Protein AF-A0A9D7M4U2-F1 (afdb_monomer_lite)

Sequence (614 aa):
MNTYDDDLHKDVENILQEQQLMLLNQLNAKRCASLNWYFAQGERDRCEEELTEHKGEAAIKTVVKQLAVNYSDYSTNILLAANQASADTQNAAKNSTIAASNVQFAANAILRLAGDVGNACSIINAADRGTDLYNQAIASEKYIDDVAVLAEQISDIAMNMAGKVSEVMAGDVAKLAANVDADIKSFLSLATNQFDTISNVVVNDNSNWAASKVATNIAHGNLLTAAAEYRATETVSLKSINQLNLDLSVNQHGERLGKQFTVTFNNYITPFEIKSLVKSENSDENHLVAIDSFYVMFVKESKVSTFNLNSAEALIAQAKTDCYVKLAYDPTIPHHVLEFLIGVKPDETPPLDNLYNIYDTDGKTIELGLNYSAFVVVTFTPAYKKYLDNFTDFISAPSDTFTLTRRIEAPSLDQKLIDDNRKKKTPQITQTWKLTSASDEEAFATVEFDGPGANEDLKNSVEYRCILLKVKDPEYAGLITETKPGIENRKHEVTQKGVIQMSKLLEGLDIINVNPDEDIEFTSGKIDFIFNTFIASQLAVGNYTKVHEVKHEEDRYSITFNNETLDNFGNAINSGAYYIPAIYAVYNGSASKSSMFHGSLSNWYHTEAIMIKY

Foldseek 3Di:
DCVPVVVLQVVLLVVLVVLLVLLVVLVVLLLVLQLLLQLLVLLLVVLVVLLVVLVVVLVVLVVQLVVLVVVLVVLVVQLVVLVVVVVVLVVVLVVLVVVLVVLVVVLVVLLVVLVVLVVVLVVCCVPPNPDPVNVVSVVVSVVSVVVSVVSVVVSVVSVVVSVVSVPPVSVVSSVVSVVSSVVSVVSSVVSVVVSVVSVVVSVVSVVSSVVSVVSSVVSVVSSVVSVVSSVVSVVVSQVSCVPAFQSWAKAADPPFFQFKIKTKGFDDDDPDQPQDDDDPVDDPGRGDDWFFKKKKAKAFPVCLVPDDQVLVVVCVVVVVCQGIDIDGDDPVPRMDMAMEGFDDDPPDDPPDPRYHQHDHSVRHGDDALTKMWMKMKTQTDPVNCVVVVHRGTDMGRTHNIDGGAGEQDDFAQFDDDDPPDDDDDDQDPPPPFDCPPDPVPWFQGKDKGFGPPDDPVCQPFKWKWKAWAFFDDPVVLPPPDDDDPDDCPPVCPVVVVVVVVVVVVVVVDDDDDDDPQDDDDDQLNGHPGDDALSSVVPQDPLRIFIWDADPPDRRMIMDTDGQSRAHNNNHGDDQQTKIFIKMKMATRDDPVCRSNYDIHIHPSSNTHIDHGHD

Radius of gyration: 51.35 Å; chains: 1; bounding box: 121×59×181 Å

pLDDT: mean 78.39, std 20.03, range [26.03, 98.19]

Structure (mmCIF, N/CA/C/O backbone):
data_AF-A0A9D7M4U2-F1
#
_entry.id   AF-A0A9D7M4U2-F1
#
loop_
_atom_site.group_PDB
_atom_site.id
_atom_site.type_symbol
_atom_site.label_atom_id
_atom_site.label_alt_id
_atom_site.label_comp_id
_atom_site.label_asym_id
_atom_site.label_entity_id
_atom_site.label_seq_id
_atom_site.pdbx_PDB_ins_code
_atom_site.Cartn_x
_atom_site.Cartn_y
_atom_site.Cartn_z
_atom_site.occupancy
_atom_site.B_iso_or_equiv
_atom_site.auth_seq_id
_atom_site.auth_comp_id
_atom_site.auth_asym_id
_atom_site.auth_atom_id
_atom_site.pdbx_PDB_model_num
ATOM 1 N N . MET A 1 1 ? -47.506 6.109 48.355 1.00 40.56 1 MET A N 1
ATOM 2 C CA . MET A 1 1 ? -47.509 6.034 46.881 1.00 40.56 1 MET A CA 1
ATOM 3 C C . MET A 1 1 ? -46.477 7.060 46.432 1.00 40.56 1 MET A C 1
ATOM 5 O O . MET A 1 1 ? -46.838 8.204 46.207 1.00 40.56 1 MET A O 1
ATOM 9 N N . ASN A 1 2 ? -45.192 6.695 46.494 1.00 51.50 2 ASN A N 1
ATOM 10 C CA . ASN A 1 2 ? -44.074 7.596 46.191 1.00 51.50 2 ASN A CA 1
ATOM 11 C C . ASN A 1 2 ? -43.733 7.466 44.710 1.00 51.50 2 ASN A C 1
ATOM 13 O O . ASN A 1 2 ? -42.808 6.765 44.339 1.00 51.50 2 ASN A O 1
ATOM 17 N N . THR A 1 3 ? -44.529 8.112 43.860 1.00 63.25 3 THR A N 1
ATOM 18 C CA . THR A 1 3 ? -44.288 8.126 42.410 1.00 63.25 3 THR A CA 1
ATOM 19 C C . THR A 1 3 ? -43.026 8.908 42.047 1.00 63.25 3 THR A C 1
ATOM 21 O O . THR A 1 3 ? -42.380 8.574 41.073 1.00 63.25 3 THR A O 1
ATOM 24 N N . TYR A 1 4 ? -42.635 9.906 42.848 1.00 68.06 4 TYR A N 1
ATOM 25 C CA . TYR A 1 4 ? -41.475 10.753 42.551 1.00 68.06 4 TYR A CA 1
ATOM 26 C C . TYR A 1 4 ? -40.134 10.006 42.612 1.00 68.06 4 TYR A C 1
ATOM 28 O O . TYR A 1 4 ? -39.313 10.183 41.720 1.00 68.06 4 TYR A O 1
ATOM 36 N N . ASP A 1 5 ? -39.913 9.175 43.636 1.00 68.38 5 ASP A N 1
ATOM 37 C CA . ASP A 1 5 ? -38.654 8.429 43.784 1.00 68.38 5 ASP A CA 1
ATOM 38 C C . ASP A 1 5 ? -38.526 7.344 42.703 1.00 68.38 5 ASP A C 1
ATOM 40 O O . ASP A 1 5 ? -37.452 7.171 42.128 1.00 68.38 5 ASP A O 1
ATOM 44 N N . ASP A 1 6 ? -39.637 6.674 42.375 1.00 69.38 6 ASP A N 1
ATOM 45 C CA . ASP A 1 6 ? -39.704 5.691 41.290 1.00 69.38 6 ASP A CA 1
ATOM 46 C C . ASP A 1 6 ? -39.477 6.349 39.915 1.00 69.38 6 ASP A C 1
ATOM 48 O O . ASP A 1 6 ? -38.740 5.811 39.086 1.00 69.38 6 ASP A O 1
ATOM 52 N N . ASP A 1 7 ? -40.070 7.525 39.675 1.00 78.06 7 ASP A N 1
ATOM 53 C CA . ASP A 1 7 ? -39.889 8.292 38.436 1.00 78.06 7 ASP A CA 1
ATOM 54 C C . ASP A 1 7 ? -38.442 8.810 38.311 1.00 78.06 7 ASP A C 1
ATOM 56 O O . ASP A 1 7 ? -37.834 8.674 37.252 1.00 78.06 7 ASP A O 1
ATOM 60 N N . LEU A 1 8 ? -37.847 9.322 39.398 1.00 78.69 8 LEU A N 1
ATOM 61 C CA . LEU A 1 8 ? -36.456 9.790 39.418 1.00 78.69 8 LEU A CA 1
ATOM 62 C C . LEU A 1 8 ? -35.463 8.645 39.191 1.00 78.69 8 LEU A C 1
ATOM 64 O O . LEU A 1 8 ? -34.517 8.798 38.422 1.00 78.69 8 LEU A O 1
ATOM 68 N N . HIS A 1 9 ? -35.667 7.500 39.847 1.00 79.69 9 HIS A N 1
ATOM 69 C CA . HIS A 1 9 ? -34.827 6.321 39.651 1.00 79.69 9 HIS A CA 1
ATOM 70 C C . HIS A 1 9 ? -34.879 5.847 38.196 1.00 79.69 9 HIS A C 1
ATOM 72 O O . HIS A 1 9 ? -33.840 5.605 37.584 1.00 79.69 9 HIS A O 1
ATOM 78 N N . LYS A 1 10 ? -36.083 5.798 37.619 1.00 82.56 10 LYS A N 1
ATOM 79 C CA . LYS A 1 10 ? -36.287 5.440 36.216 1.00 82.56 10 LYS A CA 1
ATOM 80 C C . LYS A 1 10 ? -35.637 6.439 35.255 1.00 82.56 10 LYS A C 1
ATOM 82 O O . LYS A 1 10 ? -35.065 6.026 34.251 1.00 82.56 10 LYS A O 1
ATOM 87 N N . ASP A 1 11 ? -35.698 7.736 35.545 1.00 85.69 11 ASP A N 1
ATOM 88 C CA . ASP A 1 11 ? -35.035 8.761 34.733 1.00 85.69 11 ASP A CA 1
ATOM 89 C C . ASP A 1 11 ? -33.506 8.634 34.796 1.00 85.69 11 ASP A C 1
ATOM 91 O O . ASP A 1 11 ? -32.844 8.712 33.761 1.00 85.69 11 ASP A O 1
ATOM 95 N N . VAL A 1 12 ? -32.937 8.374 35.979 1.00 85.94 12 VAL A N 1
ATOM 96 C CA . VAL A 1 12 ? -31.497 8.101 36.141 1.00 85.94 12 VAL A CA 1
ATOM 97 C C . VAL A 1 12 ? -31.087 6.839 35.380 1.00 85.94 12 VAL A C 1
ATOM 99 O O . VAL A 1 12 ? -30.084 6.864 34.667 1.00 85.94 12 VAL A O 1
ATOM 102 N N . GLU A 1 13 ? -31.868 5.761 35.478 1.00 85.25 13 GLU A N 1
ATOM 103 C CA . GLU A 1 13 ? -31.632 4.521 34.734 1.00 85.25 13 GLU A CA 1
ATOM 104 C C . GLU A 1 13 ? -31.627 4.773 33.219 1.00 85.25 13 GLU A C 1
ATOM 106 O O . GLU A 1 13 ? -30.682 4.376 32.537 1.00 85.25 13 GLU A O 1
ATOM 111 N N . ASN A 1 14 ? -32.628 5.493 32.700 1.00 86.44 14 ASN A N 1
ATOM 112 C CA . ASN A 1 14 ? -32.711 5.830 31.278 1.00 86.44 14 ASN A CA 1
ATOM 113 C C . ASN A 1 14 ? -31.500 6.656 30.815 1.00 86.44 14 ASN A C 1
ATOM 115 O O . ASN A 1 14 ? -30.909 6.340 29.786 1.00 86.44 14 ASN A O 1
ATOM 119 N N . ILE A 1 15 ? -31.099 7.684 31.577 1.00 88.12 15 ILE A N 1
ATOM 120 C CA . ILE A 1 15 ? -29.942 8.532 31.239 1.00 88.12 15 ILE A CA 1
ATOM 121 C C . ILE A 1 15 ? -28.661 7.698 31.158 1.00 88.12 15 ILE A C 1
ATOM 123 O O . ILE A 1 15 ? -27.889 7.847 30.210 1.00 88.12 15 ILE A O 1
ATOM 127 N N . LEU A 1 16 ? -28.425 6.820 32.135 1.00 87.56 16 LEU A N 1
ATOM 128 C CA . LEU A 1 16 ? -27.216 5.996 32.176 1.00 87.56 16 LEU A CA 1
ATOM 129 C C . LEU A 1 16 ? -27.212 4.941 31.063 1.00 87.56 16 LEU A C 1
ATOM 131 O O . LEU A 1 16 ? -26.186 4.757 30.413 1.00 87.56 16 LEU A O 1
ATOM 135 N N . GLN A 1 17 ? -28.357 4.319 30.763 1.00 85.31 17 GLN A N 1
ATOM 136 C CA . GLN A 1 17 ? -28.490 3.390 29.634 1.00 85.31 17 GLN A CA 1
ATOM 137 C C . GLN A 1 17 ? -28.249 4.082 28.283 1.00 85.31 17 GLN A C 1
ATOM 139 O O . GLN A 1 17 ? -27.536 3.550 27.428 1.00 85.31 17 GLN A O 1
ATOM 144 N N . GLU A 1 18 ? -28.802 5.282 28.079 1.00 88.19 18 GLU A N 1
ATOM 145 C CA . GLU A 1 18 ? -28.568 6.076 26.867 1.00 88.19 18 GLU A CA 1
ATOM 146 C C . GLU A 1 18 ? -27.088 6.452 26.711 1.00 88.19 18 GLU A C 1
ATOM 148 O O . GLU A 1 18 ? -26.531 6.342 25.614 1.00 88.19 18 GLU A O 1
ATOM 153 N N . GLN A 1 19 ? -26.428 6.846 27.803 1.00 88.12 19 GLN A N 1
ATOM 154 C CA . GLN A 1 19 ? -25.000 7.165 27.805 1.00 88.12 19 GLN A CA 1
ATOM 155 C C . GLN A 1 19 ? -24.121 5.941 27.541 1.00 88.12 19 GLN A C 1
ATOM 157 O O . GLN A 1 19 ? -23.194 6.036 26.737 1.00 88.12 19 GLN A O 1
ATOM 162 N N . GLN A 1 20 ? -24.432 4.788 28.137 1.00 85.38 20 GLN A N 1
ATOM 163 C CA . GLN A 1 20 ? -23.710 3.536 27.899 1.00 85.38 20 GLN A CA 1
ATOM 164 C C . GLN A 1 20 ? -23.827 3.103 26.428 1.00 85.38 20 GLN A C 1
ATOM 166 O O . GLN A 1 20 ? -22.831 2.746 25.791 1.00 85.38 20 GLN A O 1
ATOM 171 N N . LEU A 1 21 ? -25.029 3.200 25.846 1.00 87.56 21 LEU A N 1
ATOM 172 C CA . LEU A 1 21 ? -25.247 2.924 24.425 1.00 87.56 21 LEU A CA 1
ATOM 173 C C . LEU A 1 21 ? -24.463 3.900 23.536 1.00 87.56 21 LEU A C 1
ATOM 175 O O . LEU A 1 21 ? -23.855 3.492 22.543 1.00 87.56 21 LEU A O 1
ATOM 179 N N . MET A 1 22 ? -24.453 5.188 23.888 1.00 89.88 22 MET A N 1
ATOM 180 C CA . MET A 1 22 ? -23.683 6.202 23.172 1.00 89.88 22 MET A CA 1
ATOM 181 C C . MET A 1 22 ? -22.176 5.926 23.251 1.00 89.88 22 MET A C 1
ATOM 183 O O . MET A 1 22 ? -21.504 5.980 22.221 1.00 89.88 22 MET A O 1
ATOM 187 N N . LEU A 1 23 ? -21.650 5.568 24.424 1.00 89.06 23 LEU A N 1
ATOM 188 C CA . LEU A 1 23 ? -20.244 5.216 24.621 1.00 89.06 23 LEU A CA 1
ATOM 189 C C . LEU A 1 23 ? -19.841 4.007 23.769 1.00 89.06 23 LEU A C 1
ATOM 191 O O . LEU A 1 23 ? -18.834 4.065 23.063 1.00 89.06 23 LEU A O 1
ATOM 195 N N . LEU A 1 24 ? -20.658 2.948 23.759 1.00 87.88 24 LEU A N 1
ATOM 196 C CA . LEU A 1 24 ? -20.422 1.764 22.930 1.00 87.88 24 LEU A CA 1
ATOM 197 C C . LEU A 1 24 ? -20.430 2.105 21.431 1.00 87.88 24 LEU A C 1
ATOM 199 O O . LEU A 1 24 ? -19.571 1.637 20.679 1.00 87.88 24 LEU A O 1
ATOM 203 N N . ASN A 1 25 ? -21.365 2.950 20.989 1.00 91.50 25 ASN A N 1
ATOM 204 C CA . ASN A 1 25 ? -21.410 3.425 19.607 1.00 91.50 25 ASN A CA 1
ATOM 205 C C . ASN A 1 25 ? -20.149 4.217 19.237 1.00 91.50 25 ASN A C 1
ATOM 207 O O . ASN A 1 25 ? -19.588 3.996 18.163 1.00 91.50 25 ASN A O 1
ATOM 211 N N . GLN A 1 26 ? -19.665 5.083 20.131 1.00 91.31 26 GLN A N 1
ATOM 212 C CA . GLN A 1 26 ? -18.445 5.860 19.903 1.00 91.31 26 GLN A CA 1
ATOM 213 C C . GLN A 1 26 ? -17.178 4.998 19.935 1.00 91.31 26 GLN A C 1
ATOM 215 O O . GLN A 1 26 ? -16.279 5.191 19.115 1.00 91.31 26 GLN A O 1
ATOM 220 N N . LEU A 1 27 ? -17.119 3.982 20.802 1.00 89.06 27 LEU A N 1
ATOM 221 C CA . LEU A 1 27 ? -16.037 2.997 20.806 1.00 89.06 27 LEU A CA 1
ATOM 222 C C . LEU A 1 27 ? -15.988 2.228 19.480 1.00 89.06 27 LEU A C 1
ATOM 224 O O . LEU A 1 27 ? -14.922 2.074 18.882 1.00 89.06 27 LEU A O 1
ATOM 228 N N . ASN A 1 28 ? -17.146 1.786 18.985 1.00 89.00 28 ASN A N 1
ATOM 229 C CA . ASN A 1 28 ? -17.251 1.115 17.692 1.00 89.00 28 ASN A CA 1
ATOM 230 C C . ASN A 1 28 ? -16.867 2.045 16.532 1.00 89.00 28 ASN A C 1
ATOM 232 O O . ASN A 1 28 ? -16.147 1.617 15.629 1.00 89.00 28 ASN A O 1
ATOM 236 N N . ALA A 1 29 ? -17.274 3.318 16.569 1.00 89.44 29 ALA A N 1
ATOM 237 C CA . ALA A 1 29 ? -16.888 4.318 15.573 1.00 89.44 29 ALA A CA 1
ATOM 238 C C . ALA A 1 29 ? -15.366 4.539 15.549 1.00 89.44 29 ALA A C 1
ATOM 240 O O . ALA A 1 29 ? -14.752 4.499 14.481 1.00 89.44 29 ALA A O 1
ATOM 241 N N . LYS A 1 30 ? -14.736 4.676 16.722 1.00 90.31 30 LYS A N 1
ATOM 242 C CA . LYS A 1 30 ? -13.278 4.776 16.885 1.00 90.31 30 LYS A CA 1
ATOM 243 C C . LYS A 1 30 ? -12.553 3.532 16.368 1.00 90.31 30 LYS A C 1
ATOM 245 O O . LYS A 1 30 ? -11.592 3.663 15.612 1.00 90.31 30 LYS A O 1
ATOM 250 N N . ARG A 1 31 ? -13.031 2.329 16.707 1.00 88.81 31 ARG A N 1
ATOM 251 C CA . ARG A 1 31 ? -12.490 1.052 16.204 1.00 88.81 31 ARG A CA 1
ATOM 252 C C . ARG A 1 31 ? -12.583 0.953 14.676 1.00 88.81 31 ARG A C 1
ATOM 254 O O . ARG A 1 31 ? -11.597 0.613 14.025 1.00 88.81 31 ARG A O 1
ATOM 261 N N . CYS A 1 32 ? -13.717 1.333 14.086 1.00 89.38 32 CYS A N 1
ATOM 262 C CA . CYS A 1 32 ? -13.879 1.386 12.629 1.00 89.38 32 CYS A CA 1
ATOM 263 C C . CYS A 1 32 ? -12.942 2.415 11.978 1.00 89.38 32 CYS A C 1
ATOM 265 O O . CYS A 1 32 ? -12.318 2.127 10.959 1.00 89.38 32 CYS A O 1
ATOM 267 N N . ALA A 1 33 ? -12.805 3.606 12.567 1.00 88.81 33 ALA A N 1
ATOM 268 C CA . ALA A 1 33 ? -11.900 4.638 12.066 1.00 88.81 33 ALA A CA 1
ATOM 269 C C . ALA A 1 33 ? -10.427 4.199 12.134 1.00 88.81 33 ALA A C 1
ATOM 271 O O . ALA A 1 33 ? -9.665 4.466 11.206 1.00 88.81 33 ALA A O 1
ATOM 272 N N . SER A 1 34 ? -10.043 3.470 13.186 1.00 88.50 34 SER A N 1
ATOM 273 C CA . SER A 1 34 ? -8.711 2.874 13.330 1.00 88.50 34 SER A CA 1
ATOM 274 C C . SER A 1 34 ? -8.436 1.851 12.227 1.00 88.50 34 SER A C 1
ATOM 276 O O . SER A 1 34 ? -7.404 1.932 11.565 1.00 88.50 34 SER A O 1
ATOM 278 N N . LEU A 1 35 ? -9.388 0.957 11.947 1.00 89.94 35 LEU A N 1
ATOM 279 C CA . LEU A 1 35 ? -9.264 -0.015 10.861 1.00 89.94 35 LEU A CA 1
ATOM 280 C C . LEU A 1 35 ? -9.163 0.662 9.482 1.00 89.94 35 LEU A C 1
ATOM 282 O O . LEU A 1 35 ? -8.330 0.290 8.658 1.00 89.94 35 LEU A O 1
ATOM 286 N N . ASN A 1 36 ? -9.968 1.700 9.244 1.00 91.12 36 ASN A N 1
ATOM 287 C CA . ASN A 1 36 ? -9.913 2.474 8.004 1.00 91.12 36 ASN A CA 1
ATOM 288 C C . ASN A 1 36 ? -8.560 3.172 7.819 1.00 91.12 36 ASN A C 1
ATOM 290 O O . ASN A 1 36 ? -8.038 3.212 6.706 1.00 91.12 36 ASN A O 1
ATOM 294 N N . TRP A 1 37 ? -7.980 3.718 8.893 1.00 90.62 37 TRP A N 1
ATOM 295 C CA . TRP A 1 37 ? -6.656 4.331 8.823 1.00 90.62 37 TRP A CA 1
ATOM 296 C C . TRP A 1 37 ? -5.565 3.299 8.535 1.00 90.62 37 TRP A C 1
ATOM 298 O O . TRP A 1 37 ? -4.734 3.547 7.664 1.00 90.62 37 TRP A O 1
ATOM 308 N N . TYR A 1 38 ? -5.627 2.128 9.172 1.00 90.88 38 TYR A N 1
ATOM 309 C CA . TYR A 1 38 ? -4.713 1.018 8.913 1.00 90.88 38 TYR A CA 1
ATOM 310 C C . TYR A 1 38 ? -4.692 0.603 7.433 1.00 90.88 38 TYR A C 1
ATOM 312 O O . TYR A 1 38 ? -3.632 0.592 6.808 1.00 90.88 38 TYR A O 1
ATOM 320 N N . PHE A 1 39 ? -5.852 0.339 6.824 1.00 91.25 39 PHE A N 1
ATOM 321 C CA . PHE A 1 39 ? -5.903 -0.034 5.404 1.00 91.25 39 PHE A CA 1
ATOM 322 C C . PHE A 1 39 ? -5.474 1.109 4.474 1.00 91.25 39 PHE A C 1
ATOM 324 O O . PHE A 1 39 ? -4.804 0.873 3.469 1.00 91.25 39 PHE A O 1
ATOM 331 N N . ALA A 1 40 ? -5.785 2.360 4.825 1.00 90.50 40 ALA A N 1
ATOM 332 C CA . ALA A 1 40 ? -5.317 3.517 4.067 1.00 90.50 40 ALA A CA 1
ATOM 333 C C . ALA A 1 40 ? -3.793 3.728 4.165 1.00 90.50 40 ALA A C 1
ATOM 335 O O . ALA A 1 40 ? -3.217 4.353 3.274 1.00 90.50 40 ALA A O 1
ATOM 336 N N . GLN A 1 41 ? -3.133 3.252 5.228 1.00 89.38 41 GLN A N 1
ATOM 337 C CA . GLN A 1 41 ? -1.668 3.216 5.321 1.00 89.38 41 GLN A CA 1
ATOM 338 C C . GLN A 1 41 ? -1.088 2.134 4.405 1.00 89.38 41 GLN A C 1
ATOM 340 O O . GLN A 1 41 ? -0.158 2.428 3.660 1.00 89.38 41 GLN A O 1
ATOM 345 N N . GLY A 1 42 ? -1.693 0.943 4.372 1.00 89.38 42 GLY A N 1
ATOM 346 C CA . GLY A 1 42 ? -1.282 -0.133 3.462 1.00 89.38 42 GLY A CA 1
ATOM 347 C C . GLY A 1 42 ? -1.315 0.273 1.986 1.00 89.38 42 GLY A C 1
ATOM 348 O O . GLY A 1 42 ? -0.331 0.099 1.272 1.00 89.38 42 GLY A O 1
ATOM 349 N N . GLU A 1 43 ? -2.403 0.905 1.534 1.00 90.25 43 GLU A N 1
ATOM 350 C CA . GLU A 1 43 ? -2.503 1.404 0.151 1.00 90.25 43 GLU A CA 1
ATOM 351 C C . GLU A 1 43 ? -1.496 2.518 -0.162 1.00 90.25 43 GLU A C 1
ATOM 353 O O . GLU A 1 43 ? -1.006 2.631 -1.286 1.00 90.25 43 GLU A O 1
ATOM 358 N N . ARG A 1 44 ? -1.174 3.364 0.824 1.00 91.75 44 ARG A N 1
ATOM 359 C CA . ARG A 1 44 ? -0.145 4.396 0.662 1.00 91.75 44 ARG A CA 1
ATOM 360 C C . ARG A 1 44 ? 1.220 3.767 0.420 1.00 91.75 44 ARG A C 1
ATOM 362 O O . ARG A 1 44 ? 1.900 4.189 -0.513 1.00 91.75 44 ARG A O 1
ATOM 369 N N . ASP A 1 45 ? 1.582 2.787 1.240 1.00 88.69 45 ASP A N 1
ATOM 370 C CA . ASP A 1 45 ? 2.878 2.117 1.173 1.00 88.69 45 ASP A CA 1
ATOM 371 C C . ASP A 1 45 ? 3.008 1.328 -0.141 1.00 88.69 45 ASP A C 1
ATOM 373 O O . ASP A 1 45 ? 4.000 1.492 -0.850 1.00 88.69 45 ASP A O 1
ATOM 377 N N . ARG A 1 46 ? 1.951 0.611 -0.561 1.00 90.00 46 ARG A N 1
ATOM 378 C CA . ARG A 1 46 ? 1.893 -0.061 -1.873 1.00 90.00 46 ARG A CA 1
ATOM 379 C C . ARG A 1 46 ? 2.151 0.911 -3.032 1.00 90.00 46 ARG A C 1
ATOM 381 O O . ARG A 1 46 ? 3.020 0.665 -3.864 1.00 90.00 46 ARG A O 1
ATOM 388 N N . CYS A 1 47 ? 1.440 2.041 -3.070 1.00 91.62 47 CYS A N 1
ATOM 389 C CA . CYS A 1 47 ? 1.634 3.057 -4.112 1.00 91.62 47 CYS A CA 1
ATOM 390 C C . CYS A 1 47 ? 3.039 3.691 -4.082 1.00 91.62 47 CYS A C 1
ATOM 392 O O . CYS A 1 47 ? 3.546 4.112 -5.121 1.00 91.62 47 CYS A O 1
ATOM 394 N N . GLU A 1 48 ? 3.658 3.824 -2.905 1.00 91.00 48 GLU A N 1
ATOM 395 C CA . GLU A 1 48 ? 5.016 4.368 -2.772 1.00 91.00 48 GLU A CA 1
ATOM 396 C C . GLU A 1 48 ? 6.075 3.409 -3.332 1.00 91.00 48 GLU A C 1
ATOM 398 O O . GLU A 1 48 ? 7.030 3.845 -3.986 1.00 91.00 48 GLU A O 1
ATOM 403 N N . GLU A 1 49 ? 5.885 2.109 -3.115 1.00 88.31 49 GLU A N 1
ATOM 404 C CA . GLU A 1 49 ? 6.753 1.055 -3.636 1.00 88.31 49 GLU A CA 1
ATOM 405 C C . GLU A 1 49 ? 6.685 0.962 -5.159 1.00 88.31 49 GLU A C 1
ATOM 407 O O . GLU A 1 49 ? 7.726 1.079 -5.809 1.00 88.31 49 GLU A O 1
ATOM 412 N N . GLU A 1 50 ? 5.477 0.875 -5.725 1.00 91.50 50 GLU A N 1
ATOM 413 C CA . GLU A 1 50 ? 5.258 0.860 -7.181 1.00 91.50 50 GLU A CA 1
ATOM 414 C C . GLU A 1 50 ? 5.895 2.092 -7.847 1.00 91.50 50 GLU A C 1
ATOM 416 O O . GLU A 1 50 ? 6.628 1.986 -8.833 1.00 91.50 50 GLU A O 1
ATOM 421 N N . LEU A 1 51 ? 5.711 3.277 -7.251 1.00 94.06 51 LEU A N 1
ATOM 422 C CA . LEU A 1 51 ? 6.317 4.511 -7.749 1.00 94.06 51 LEU A CA 1
ATOM 423 C C . LEU A 1 51 ? 7.851 4.467 -7.714 1.00 94.06 51 LEU A C 1
ATOM 425 O O . LEU A 1 51 ? 8.509 5.009 -8.608 1.00 94.06 51 LEU A O 1
ATOM 429 N N . THR A 1 52 ? 8.434 3.887 -6.667 1.00 91.62 52 THR A N 1
ATOM 430 C CA . THR A 1 52 ? 9.891 3.795 -6.511 1.00 91.62 52 THR A CA 1
ATOM 431 C C . THR A 1 52 ? 10.487 2.822 -7.524 1.00 91.62 52 THR A C 1
ATOM 433 O O . THR A 1 52 ? 11.483 3.157 -8.173 1.00 91.62 52 THR A O 1
ATOM 436 N N . GLU A 1 53 ? 9.849 1.669 -7.718 1.00 90.12 53 GLU A N 1
ATOM 437 C CA . GLU A 1 53 ? 10.237 0.666 -8.711 1.00 90.12 53 GLU A CA 1
ATOM 438 C C . GLU A 1 53 ? 10.190 1.239 -10.133 1.00 90.12 53 GLU A C 1
ATOM 440 O O . GLU A 1 53 ? 11.208 1.267 -10.835 1.00 90.12 53 GLU A O 1
ATOM 445 N N . HIS A 1 54 ? 9.051 1.804 -10.540 1.00 94.62 54 HIS A N 1
ATOM 446 C CA . HIS A 1 54 ? 8.889 2.333 -11.893 1.00 94.62 54 HIS A CA 1
ATOM 447 C C . HIS A 1 54 ? 9.749 3.577 -12.157 1.00 94.62 54 HIS A C 1
ATOM 449 O O . HIS A 1 54 ? 10.183 3.795 -13.291 1.00 94.62 54 HIS A O 1
ATOM 455 N N . LYS A 1 55 ? 10.087 4.378 -11.132 1.00 95.19 55 LYS A N 1
ATOM 456 C CA . LYS A 1 55 ? 11.112 5.434 -11.260 1.00 95.19 55 LYS A CA 1
ATOM 457 C C . LYS A 1 55 ? 12.493 4.856 -11.559 1.00 95.19 55 LYS A C 1
ATOM 459 O O . LYS A 1 55 ? 13.211 5.418 -12.390 1.00 95.19 55 LYS A O 1
ATOM 464 N N . GLY A 1 56 ? 12.858 3.754 -10.904 1.00 92.44 56 GLY A N 1
ATOM 465 C CA . GLY A 1 56 ? 14.089 3.018 -11.187 1.00 92.44 56 GLY A CA 1
ATOM 466 C C . GLY A 1 56 ? 14.127 2.519 -12.633 1.00 92.44 56 GLY A C 1
ATOM 467 O O . GLY A 1 56 ? 15.094 2.776 -13.356 1.00 92.44 56 GLY A O 1
ATOM 468 N N . GLU A 1 57 ? 13.043 1.894 -13.095 1.00 93.88 57 GLU A N 1
ATOM 469 C CA . GLU A 1 57 ? 12.926 1.416 -14.475 1.00 93.88 57 GLU A CA 1
ATOM 470 C C . GLU A 1 57 ? 12.980 2.573 -15.492 1.00 93.88 57 GLU A C 1
ATOM 472 O O . GLU A 1 57 ? 13.718 2.512 -16.481 1.00 93.88 57 GLU A O 1
ATOM 477 N N . ALA A 1 58 ? 12.272 3.677 -15.235 1.00 95.50 58 ALA A N 1
ATOM 478 C CA . ALA A 1 58 ? 12.284 4.863 -16.090 1.00 95.50 58 ALA A CA 1
ATOM 479 C C . ALA A 1 58 ? 13.682 5.487 -16.222 1.00 95.50 58 ALA A C 1
ATOM 481 O O . ALA A 1 58 ? 14.063 5.923 -17.315 1.00 95.50 58 ALA A O 1
ATOM 482 N N . ALA A 1 59 ? 14.479 5.495 -15.148 1.00 94.88 59 ALA A N 1
ATOM 483 C CA . ALA A 1 59 ? 15.861 5.966 -15.192 1.00 94.88 59 ALA A CA 1
ATOM 484 C C . ALA A 1 59 ? 16.715 5.118 -16.151 1.00 94.88 59 ALA A C 1
ATOM 486 O O . ALA A 1 59 ? 17.428 5.669 -16.993 1.00 94.88 59 ALA A O 1
ATOM 487 N N . ILE A 1 60 ? 16.580 3.787 -16.099 1.00 94.19 60 ILE A N 1
ATOM 488 C CA . ILE A 1 60 ? 17.278 2.870 -17.013 1.00 94.19 60 ILE A CA 1
ATOM 489 C C . ILE A 1 60 ? 16.845 3.128 -18.464 1.00 94.19 60 ILE A C 1
ATOM 491 O O . ILE A 1 60 ? 17.694 3.307 -19.342 1.00 94.19 60 ILE A O 1
ATOM 495 N N . LYS A 1 61 ? 15.535 3.222 -18.735 1.00 94.75 61 LYS A N 1
ATOM 496 C CA . LYS A 1 61 ? 15.031 3.446 -20.105 1.00 94.75 61 LYS A CA 1
ATOM 497 C C . LYS A 1 61 ? 15.411 4.811 -20.673 1.00 94.75 61 LYS A C 1
ATOM 499 O O . LYS A 1 61 ? 15.630 4.923 -21.878 1.00 94.75 61 LYS A O 1
ATOM 504 N N . THR A 1 62 ? 15.555 5.828 -19.824 1.00 95.94 62 THR A N 1
ATOM 505 C CA . THR A 1 62 ? 16.071 7.147 -20.225 1.00 95.94 62 THR A CA 1
ATOM 506 C C . THR A 1 62 ? 17.478 7.026 -20.810 1.00 95.94 62 THR A C 1
ATOM 508 O O . THR A 1 62 ? 17.752 7.562 -21.884 1.00 95.94 62 THR A O 1
ATOM 511 N N . VAL A 1 63 ? 18.360 6.276 -20.139 1.00 96.00 63 VAL A N 1
ATOM 512 C CA . VAL A 1 63 ? 19.735 6.043 -20.607 1.00 96.00 63 VAL A CA 1
ATOM 513 C C . VAL A 1 63 ? 19.735 5.287 -21.936 1.00 96.00 63 VAL A C 1
ATOM 515 O O . VAL A 1 63 ? 20.422 5.697 -22.872 1.00 96.00 63 VAL A O 1
ATOM 518 N N . VAL A 1 64 ? 18.926 4.228 -22.057 1.00 95.69 64 VAL A N 1
ATOM 519 C CA . VAL A 1 64 ? 18.807 3.444 -23.300 1.00 95.69 64 VAL A CA 1
ATOM 520 C C . VAL A 1 64 ? 18.331 4.316 -24.467 1.00 95.69 64 VAL A C 1
ATOM 522 O O . VAL A 1 64 ? 18.933 4.280 -25.541 1.00 95.69 64 VAL A O 1
ATOM 525 N N . LYS A 1 65 ? 17.306 5.153 -24.257 1.00 97.00 65 LYS A N 1
ATOM 526 C CA . LYS A 1 65 ? 16.811 6.100 -25.267 1.00 97.00 65 LYS A CA 1
ATOM 527 C C . LYS A 1 65 ? 17.899 7.085 -25.697 1.00 97.00 65 LYS A C 1
ATOM 529 O O . LYS A 1 65 ? 18.090 7.286 -26.894 1.00 97.00 65 LYS A O 1
ATOM 534 N N . GLN A 1 66 ? 18.640 7.665 -24.751 1.00 96.12 66 GLN A N 1
ATOM 535 C CA . GLN A 1 66 ? 19.714 8.612 -25.066 1.00 96.12 66 GLN A CA 1
ATOM 536 C C . GLN A 1 66 ? 20.832 7.966 -25.897 1.00 96.12 66 GLN A C 1
ATOM 538 O O . GLN A 1 66 ? 21.329 8.574 -26.845 1.00 96.12 66 GLN A O 1
ATOM 543 N N . LEU A 1 67 ? 21.211 6.726 -25.573 1.00 94.81 67 LEU A N 1
ATOM 544 C CA . LEU A 1 67 ? 22.180 5.969 -26.365 1.00 94.81 67 LEU A CA 1
ATOM 545 C C . LEU A 1 67 ? 21.655 5.698 -27.780 1.00 94.81 67 LEU A C 1
ATOM 547 O O . LEU A 1 67 ? 22.390 5.894 -28.745 1.00 94.81 67 LEU A O 1
ATOM 551 N N . ALA A 1 68 ? 20.386 5.304 -27.917 1.00 96.25 68 ALA A N 1
ATOM 552 C CA . ALA A 1 68 ? 19.770 5.048 -29.217 1.00 96.25 68 ALA A CA 1
ATOM 553 C C . ALA A 1 68 ? 19.748 6.297 -30.119 1.00 96.25 68 ALA A C 1
ATOM 555 O O . ALA A 1 68 ? 20.012 6.185 -31.315 1.00 96.25 68 ALA A O 1
ATOM 556 N N . VAL A 1 69 ? 19.499 7.486 -29.550 1.00 97.62 69 VAL A N 1
ATOM 557 C CA . VAL A 1 69 ? 19.574 8.765 -30.282 1.00 97.62 69 VAL A CA 1
ATOM 558 C C . VAL A 1 69 ? 20.984 8.982 -30.829 1.00 97.62 69 VAL A C 1
ATOM 560 O O . VAL A 1 69 ? 21.152 9.165 -32.032 1.00 97.62 69 VAL A O 1
ATOM 563 N N . ASN A 1 70 ? 22.005 8.866 -29.973 1.00 96.56 70 ASN A N 1
ATOM 564 C CA . ASN A 1 70 ? 23.395 9.073 -30.383 1.00 96.56 70 ASN A CA 1
ATOM 565 C C . ASN A 1 70 ? 23.813 8.100 -31.503 1.00 96.56 70 ASN A C 1
ATOM 567 O O . ASN A 1 70 ? 24.452 8.504 -32.474 1.00 96.56 70 ASN A O 1
ATOM 571 N N . TYR A 1 71 ? 23.441 6.819 -31.397 1.00 96.06 71 TYR A N 1
ATOM 572 C CA . TYR A 1 71 ? 23.749 5.830 -32.435 1.00 96.06 71 TYR A CA 1
ATOM 573 C C . TYR A 1 71 ? 23.016 6.098 -33.753 1.00 96.06 71 TYR A C 1
ATOM 575 O O . TYR A 1 71 ? 23.610 5.879 -34.807 1.00 96.06 71 TYR A O 1
ATOM 583 N N . SER A 1 72 ? 21.781 6.606 -33.712 1.00 97.88 72 SER A N 1
ATOM 584 C CA . SER A 1 72 ? 21.036 7.013 -34.914 1.00 97.88 72 SER A CA 1
ATOM 585 C C . SER A 1 72 ? 21.709 8.178 -35.645 1.00 97.88 72 SER A C 1
ATOM 587 O O . SER A 1 72 ? 21.751 8.207 -36.879 1.00 97.88 72 SER A O 1
ATOM 589 N N . ASP A 1 73 ? 22.271 9.134 -34.905 1.00 96.88 73 ASP A N 1
ATOM 590 C CA . ASP A 1 73 ? 23.024 10.241 -35.500 1.00 96.88 73 ASP A CA 1
ATOM 591 C C . ASP A 1 73 ? 24.317 9.731 -36.154 1.00 96.88 73 ASP A C 1
ATOM 593 O O . ASP A 1 73 ? 24.652 10.106 -37.284 1.00 96.88 73 ASP A O 1
ATOM 597 N N . TYR A 1 74 ? 25.030 8.816 -35.487 1.00 97.12 74 TYR A N 1
ATOM 598 C CA . TYR A 1 74 ? 26.222 8.187 -36.054 1.00 97.12 74 TYR A CA 1
ATOM 599 C C . TYR A 1 74 ? 25.914 7.356 -37.305 1.00 97.12 74 TYR A C 1
ATOM 601 O O . TYR A 1 74 ? 26.640 7.479 -38.294 1.00 97.12 74 TYR A O 1
ATOM 609 N N . SER A 1 75 ? 24.846 6.554 -37.308 1.00 97.75 75 SER A N 1
ATOM 610 C CA . SER A 1 75 ? 24.468 5.743 -38.474 1.00 97.75 75 SER A CA 1
ATOM 611 C C . SER A 1 75 ? 24.081 6.605 -39.669 1.00 97.75 75 SER A C 1
ATOM 613 O O . SER A 1 75 ? 24.520 6.329 -40.787 1.00 97.75 75 SER A O 1
ATOM 615 N N . THR A 1 76 ? 23.359 7.703 -39.427 1.00 98.06 76 THR A N 1
ATOM 616 C CA . THR A 1 76 ? 22.982 8.654 -40.479 1.00 98.06 76 THR A CA 1
ATOM 617 C C . THR A 1 76 ? 24.229 9.290 -41.099 1.00 98.06 76 THR A C 1
ATOM 619 O O . THR A 1 76 ? 24.340 9.373 -42.323 1.00 98.06 76 THR A O 1
ATOM 622 N N . ASN A 1 77 ? 25.215 9.673 -40.283 1.00 97.38 77 ASN A N 1
ATOM 623 C CA . ASN A 1 77 ? 26.481 10.219 -40.780 1.00 97.38 77 ASN A CA 1
ATOM 624 C C . ASN A 1 77 ? 27.290 9.194 -41.593 1.00 97.38 77 ASN A C 1
ATOM 626 O O . ASN A 1 77 ? 27.848 9.541 -42.636 1.00 97.38 77 ASN A O 1
ATOM 630 N N . ILE A 1 78 ? 27.327 7.929 -41.158 1.00 97.00 78 ILE A N 1
ATOM 631 C CA . ILE A 1 78 ? 27.982 6.841 -41.901 1.00 97.00 78 ILE A CA 1
ATOM 632 C C . ILE A 1 78 ? 27.294 6.620 -43.254 1.00 97.00 78 ILE A C 1
ATOM 634 O O . ILE A 1 78 ? 27.978 6.501 -44.271 1.00 97.00 78 ILE A O 1
ATOM 638 N N . LEU A 1 79 ? 25.958 6.620 -43.293 1.00 98.00 79 LEU A N 1
ATOM 639 C CA . LEU A 1 79 ? 25.186 6.499 -44.530 1.00 98.00 79 LEU A CA 1
ATOM 640 C C . LEU A 1 79 ? 25.493 7.642 -45.508 1.00 98.00 79 LEU A C 1
ATOM 642 O O . LEU A 1 79 ? 25.718 7.395 -46.694 1.00 98.00 79 LEU A O 1
ATOM 646 N N . LEU A 1 80 ? 25.546 8.886 -45.023 1.00 98.00 80 LEU A N 1
ATOM 647 C CA . LEU A 1 80 ? 25.903 10.043 -45.848 1.00 98.00 80 LEU A CA 1
ATOM 648 C C . LEU A 1 80 ? 27.311 9.903 -46.441 1.00 98.00 80 LEU A C 1
ATOM 650 O O . LEU A 1 80 ? 27.490 10.088 -47.645 1.00 98.00 80 LEU A O 1
ATOM 654 N N . ALA A 1 81 ? 28.293 9.515 -45.622 1.00 97.44 81 ALA A N 1
ATOM 655 C CA . ALA A 1 81 ? 29.663 9.299 -46.077 1.00 97.44 81 ALA A CA 1
ATOM 656 C C . ALA A 1 81 ? 29.763 8.158 -47.107 1.00 97.44 81 ALA A C 1
ATOM 658 O O . ALA A 1 81 ? 30.446 8.299 -48.122 1.00 97.44 81 ALA A O 1
ATOM 659 N N . ALA A 1 82 ? 29.050 7.049 -46.887 1.00 97.56 82 ALA A N 1
ATOM 660 C CA . ALA A 1 82 ? 29.040 5.910 -47.801 1.00 97.56 82 ALA A CA 1
ATOM 661 C C . ALA A 1 82 ? 28.386 6.251 -49.153 1.00 97.56 82 ALA A C 1
ATOM 663 O O . ALA A 1 82 ? 28.911 5.880 -50.204 1.00 97.56 82 ALA A O 1
ATOM 664 N N . ASN A 1 83 ? 27.286 7.012 -49.146 1.00 97.62 83 ASN A N 1
ATOM 665 C CA . ASN A 1 83 ? 26.646 7.504 -50.369 1.00 97.62 83 ASN A CA 1
ATOM 666 C C . ASN A 1 83 ? 27.568 8.440 -51.159 1.00 97.62 83 ASN A C 1
ATOM 668 O O . ASN A 1 83 ? 27.678 8.300 -52.379 1.00 97.62 83 ASN A O 1
ATOM 672 N N . GLN A 1 84 ? 28.268 9.349 -50.474 1.00 97.25 84 GLN A N 1
ATOM 673 C CA . GLN A 1 84 ? 29.233 10.242 -51.115 1.00 97.25 84 GLN A CA 1
ATOM 674 C C . GLN A 1 84 ? 30.385 9.452 -51.751 1.00 97.25 84 GLN A C 1
ATOM 676 O O . GLN A 1 84 ? 30.676 9.633 -52.931 1.00 97.25 84 GLN A O 1
ATOM 681 N N . ALA A 1 85 ? 30.973 8.500 -51.019 1.00 95.88 85 ALA A N 1
ATOM 682 C CA . ALA A 1 85 ? 32.025 7.632 -51.547 1.00 95.88 85 ALA A CA 1
ATOM 683 C C . ALA A 1 85 ? 31.554 6.810 -52.762 1.00 95.88 85 ALA A C 1
ATOM 685 O O . ALA A 1 85 ? 32.309 6.625 -53.721 1.00 95.88 85 ALA A O 1
ATOM 686 N N . SER A 1 86 ? 30.301 6.338 -52.754 1.00 96.06 86 SER A N 1
ATOM 687 C CA . SER A 1 86 ? 29.700 5.645 -53.897 1.00 96.06 86 SER A CA 1
ATOM 688 C C . SER A 1 86 ? 29.604 6.549 -55.128 1.00 96.06 86 SER A C 1
ATOM 690 O O . SER A 1 86 ? 30.031 6.148 -56.213 1.00 96.06 86 SER A O 1
ATOM 692 N N . ALA A 1 87 ? 29.116 7.781 -54.959 1.00 96.12 87 ALA A N 1
ATOM 693 C CA . ALA A 1 87 ? 29.013 8.758 -56.040 1.00 96.12 87 ALA A CA 1
ATOM 694 C C . ALA A 1 87 ? 30.392 9.125 -56.619 1.00 96.12 87 ALA A C 1
ATOM 696 O O . ALA A 1 87 ? 30.573 9.137 -57.839 1.00 96.12 87 ALA A O 1
ATOM 697 N N . ASP A 1 88 ? 31.384 9.355 -55.757 1.00 95.56 88 ASP A N 1
ATOM 698 C CA . ASP A 1 88 ? 32.748 9.688 -56.175 1.00 95.56 88 ASP A CA 1
ATOM 699 C C . ASP A 1 88 ? 33.413 8.528 -56.923 1.00 95.56 88 ASP A C 1
ATOM 701 O O . ASP A 1 88 ? 34.048 8.743 -57.956 1.00 95.56 88 ASP A O 1
ATOM 705 N N . THR A 1 89 ? 33.194 7.288 -56.476 1.00 94.56 89 THR A N 1
ATOM 706 C CA . THR A 1 89 ? 33.693 6.083 -57.158 1.00 94.56 89 THR A CA 1
ATOM 707 C C . THR A 1 89 ? 33.070 5.922 -58.547 1.00 94.56 89 THR A C 1
ATOM 709 O O . THR A 1 89 ? 33.785 5.661 -59.515 1.00 94.56 89 THR A O 1
ATOM 712 N N . GLN A 1 90 ? 31.756 6.136 -58.688 1.00 93.19 90 GLN A N 1
ATOM 713 C CA . GLN A 1 90 ? 31.076 6.085 -59.990 1.00 93.19 90 GLN A CA 1
ATOM 714 C C . GLN A 1 90 ? 31.600 7.162 -60.951 1.00 93.19 90 GLN A C 1
ATOM 716 O O . GLN A 1 90 ? 31.860 6.884 -62.126 1.00 93.19 90 GLN A O 1
ATOM 721 N N . ASN A 1 91 ? 31.805 8.384 -60.453 1.00 94.00 91 ASN A N 1
ATOM 722 C CA . ASN A 1 91 ? 32.384 9.475 -61.235 1.00 94.00 91 ASN A CA 1
ATOM 723 C C . ASN A 1 91 ? 33.833 9.172 -61.648 1.00 94.00 91 ASN A C 1
ATOM 725 O O . ASN A 1 91 ? 34.200 9.388 -62.805 1.00 94.00 91 ASN A O 1
ATOM 729 N N . ALA A 1 92 ? 34.644 8.629 -60.737 1.00 94.38 92 ALA A N 1
ATOM 730 C CA . ALA A 1 92 ? 36.015 8.218 -61.016 1.00 94.38 92 ALA A CA 1
ATOM 731 C C . ALA A 1 92 ? 36.076 7.099 -62.068 1.00 94.38 92 ALA A C 1
ATOM 733 O O . ALA A 1 92 ? 36.884 7.187 -62.995 1.00 94.38 92 ALA A O 1
ATOM 734 N N . ALA A 1 93 ? 35.199 6.093 -61.987 1.00 92.56 93 ALA A N 1
ATOM 735 C CA . ALA A 1 93 ? 35.102 5.015 -62.972 1.00 92.56 93 ALA A CA 1
ATOM 736 C C . ALA A 1 93 ? 34.730 5.552 -64.364 1.00 92.56 93 ALA A C 1
ATOM 738 O O . ALA A 1 93 ? 35.381 5.223 -65.362 1.00 92.56 93 ALA A O 1
ATOM 739 N N . LYS A 1 94 ? 33.741 6.454 -64.434 1.00 93.50 94 LYS A N 1
ATOM 740 C CA . LYS A 1 94 ? 33.332 7.120 -65.679 1.00 93.50 94 LYS A CA 1
ATOM 741 C C . LYS A 1 94 ? 34.477 7.927 -66.293 1.00 93.50 94 LYS A C 1
ATOM 743 O O . LYS A 1 94 ? 34.777 7.763 -67.475 1.00 93.50 94 LYS A O 1
ATOM 748 N N . ASN A 1 95 ? 35.135 8.767 -65.497 1.00 94.31 95 ASN A N 1
ATOM 749 C CA . ASN A 1 95 ? 36.242 9.601 -65.965 1.00 94.31 95 ASN A CA 1
ATOM 750 C C . ASN A 1 95 ? 37.446 8.755 -66.404 1.00 94.31 95 ASN A C 1
ATOM 752 O O . ASN A 1 95 ? 38.029 9.036 -67.449 1.00 94.31 95 ASN A O 1
ATOM 756 N N . SER A 1 96 ? 37.775 7.691 -65.664 1.00 92.75 96 SER A N 1
ATOM 757 C CA . SER A 1 96 ? 38.862 6.763 -66.012 1.00 92.75 96 SER A CA 1
ATOM 758 C C . SER A 1 96 ? 38.576 6.024 -67.319 1.00 92.75 96 SER A C 1
ATOM 760 O O . SER A 1 96 ? 39.464 5.897 -68.155 1.00 92.75 96 SER A O 1
ATOM 762 N N . THR A 1 97 ? 37.325 5.611 -67.547 1.00 94.19 97 THR A N 1
ATOM 763 C CA . THR A 1 97 ? 36.898 4.975 -68.805 1.00 94.19 97 THR A CA 1
ATOM 764 C C . THR A 1 97 ? 37.021 5.932 -69.995 1.00 94.19 97 THR A C 1
ATOM 766 O O . THR A 1 97 ? 37.532 5.551 -71.048 1.00 94.19 97 THR A O 1
ATOM 769 N N . ILE A 1 98 ? 36.600 7.193 -69.833 1.00 95.06 98 ILE A N 1
ATOM 770 C CA . ILE A 1 98 ? 36.743 8.227 -70.873 1.00 95.06 98 ILE A CA 1
ATOM 771 C C . ILE A 1 98 ? 38.226 8.492 -71.168 1.00 95.06 98 ILE A C 1
ATOM 773 O O . ILE A 1 98 ? 38.621 8.551 -72.331 1.00 95.06 98 ILE A O 1
ATOM 777 N N . ALA A 1 99 ? 39.054 8.625 -70.129 1.00 93.44 99 ALA A N 1
ATOM 778 C CA . ALA A 1 99 ? 40.489 8.838 -70.280 1.00 93.44 99 ALA A CA 1
ATOM 779 C C . ALA A 1 99 ? 41.166 7.662 -70.999 1.00 93.44 99 ALA A C 1
ATOM 781 O O . ALA A 1 99 ? 41.904 7.891 -71.954 1.00 93.44 99 ALA A O 1
ATOM 782 N N . ALA A 1 100 ? 40.867 6.419 -70.606 1.00 94.19 100 ALA A N 1
ATOM 783 C CA . ALA A 1 100 ? 41.391 5.219 -71.258 1.00 94.19 100 ALA A CA 1
ATOM 784 C C . ALA A 1 100 ? 41.014 5.159 -72.745 1.00 94.19 100 ALA A C 1
ATOM 786 O O . ALA A 1 100 ? 41.869 4.889 -73.584 1.00 94.19 100 ALA A O 1
ATOM 787 N N . SER A 1 101 ? 39.767 5.499 -73.082 1.00 95.19 101 SER A N 1
ATOM 788 C CA . SER A 1 101 ? 39.304 5.596 -74.471 1.00 95.19 101 SER A CA 1
ATOM 789 C C . SER A 1 101 ? 40.100 6.638 -75.270 1.00 95.19 101 SER A C 1
ATOM 791 O O . SER A 1 101 ? 40.630 6.337 -76.339 1.00 95.19 101 SER A O 1
ATOM 793 N N . ASN A 1 102 ? 40.284 7.844 -74.721 1.00 94.75 102 ASN A N 1
ATOM 794 C CA . ASN A 1 102 ? 41.072 8.900 -75.364 1.00 94.75 102 ASN A CA 1
ATOM 795 C C . ASN A 1 102 ? 42.546 8.506 -75.564 1.00 94.75 102 ASN A C 1
ATOM 797 O O . ASN A 1 102 ? 43.111 8.779 -76.624 1.00 94.75 102 ASN A O 1
ATOM 801 N N . VAL A 1 103 ? 43.163 7.851 -74.573 1.00 94.81 103 VAL A N 1
ATOM 802 C CA . VAL A 1 103 ? 44.536 7.331 -74.673 1.00 94.81 103 VAL A CA 1
ATOM 803 C C . VAL A 1 103 ? 44.626 6.257 -75.755 1.00 94.81 103 VAL A C 1
ATOM 805 O O . VAL A 1 103 ? 45.541 6.312 -76.571 1.00 94.81 103 VAL A O 1
ATOM 808 N N . GLN A 1 104 ? 43.659 5.340 -75.831 1.00 94.69 104 GLN A N 1
ATOM 809 C CA . GLN A 1 104 ? 43.615 4.319 -76.878 1.00 94.69 104 GLN A CA 1
ATOM 810 C C . GLN A 1 104 ? 43.487 4.943 -78.276 1.00 94.69 104 GLN A C 1
ATOM 812 O O . GLN A 1 104 ? 44.181 4.532 -79.207 1.00 94.69 104 GLN A O 1
ATOM 817 N N . PHE A 1 105 ? 42.632 5.959 -78.444 1.00 94.94 105 PHE A N 1
ATOM 818 C CA . PHE A 1 105 ? 42.526 6.690 -79.710 1.00 94.94 105 PHE A CA 1
ATOM 819 C C . PHE A 1 105 ? 43.854 7.346 -80.106 1.00 94.94 105 PHE A C 1
ATOM 821 O O . PHE A 1 105 ? 44.258 7.245 -81.266 1.00 94.94 105 PHE A O 1
ATOM 828 N N . ALA A 1 106 ? 44.548 7.977 -79.155 1.00 94.62 106 ALA A N 1
ATOM 829 C CA . ALA A 1 106 ? 45.859 8.575 -79.392 1.00 94.62 106 ALA A CA 1
ATOM 830 C C . ALA A 1 106 ? 46.925 7.518 -79.734 1.00 94.62 106 ALA A C 1
ATOM 832 O O . ALA A 1 106 ? 47.651 7.689 -80.711 1.00 94.62 106 ALA A O 1
ATOM 833 N N . ALA A 1 107 ? 46.977 6.405 -78.996 1.00 94.19 107 ALA A N 1
ATOM 834 C CA . ALA A 1 107 ? 47.897 5.299 -79.256 1.00 94.19 107 ALA A CA 1
ATOM 835 C C . ALA A 1 107 ? 47.691 4.707 -80.659 1.00 94.19 107 ALA A C 1
ATOM 837 O O . ALA A 1 107 ? 48.649 4.550 -81.411 1.00 94.19 107 ALA A O 1
ATOM 838 N N . ASN A 1 108 ? 46.437 4.498 -81.072 1.00 94.19 108 ASN A N 1
ATOM 839 C CA . ASN A 1 108 ? 46.101 4.046 -82.423 1.00 94.19 108 ASN A CA 1
ATOM 840 C C . ASN A 1 108 ? 46.544 5.034 -83.515 1.00 94.19 108 ASN A C 1
ATOM 842 O O . ASN A 1 108 ? 46.966 4.613 -84.592 1.00 94.19 108 ASN A O 1
ATOM 846 N N . ALA A 1 109 ? 46.448 6.344 -83.267 1.00 95.00 109 ALA A N 1
ATOM 847 C CA . ALA A 1 109 ? 46.935 7.357 -84.202 1.00 95.00 109 ALA A CA 1
ATOM 848 C C . ALA A 1 109 ? 48.471 7.344 -84.313 1.00 95.00 109 ALA A C 1
ATOM 850 O O . ALA A 1 109 ? 48.996 7.435 -85.422 1.00 95.00 109 ALA A O 1
ATOM 851 N N . ILE A 1 110 ? 49.181 7.173 -83.191 1.00 94.50 110 ILE A N 1
ATOM 852 C CA . ILE A 1 110 ? 50.648 7.050 -83.151 1.00 94.50 110 ILE A CA 1
ATOM 853 C C . ILE A 1 110 ? 51.107 5.781 -83.879 1.00 94.50 110 ILE A C 1
ATOM 855 O O . ILE A 1 110 ? 52.010 5.858 -84.704 1.00 94.50 110 ILE A O 1
ATOM 859 N N . LEU A 1 111 ? 50.453 4.638 -83.646 1.00 93.12 111 LEU A N 1
ATOM 860 C CA . LEU A 1 111 ? 50.749 3.375 -84.334 1.00 93.12 111 LEU A CA 1
ATOM 861 C C . LEU A 1 111 ? 50.581 3.496 -85.856 1.00 93.12 111 LEU A C 1
ATOM 863 O O . LEU A 1 111 ? 51.406 2.993 -86.616 1.00 93.12 111 LEU A O 1
ATOM 867 N N . ARG A 1 112 ? 49.539 4.202 -86.316 1.00 94.31 112 ARG A N 1
ATOM 868 C CA . ARG A 1 112 ? 49.353 4.495 -87.748 1.00 94.31 112 ARG A CA 1
ATOM 869 C C . ARG A 1 112 ? 50.474 5.367 -88.302 1.00 94.31 112 ARG A C 1
ATOM 871 O O . ARG A 1 112 ? 51.009 5.042 -89.354 1.00 94.31 112 ARG A O 1
ATOM 878 N N . LEU A 1 113 ? 50.848 6.428 -87.584 1.00 92.81 113 LEU A N 1
ATOM 879 C CA . LEU A 1 113 ? 51.954 7.298 -87.983 1.00 92.81 113 LEU A CA 1
ATOM 880 C C . LEU A 1 113 ? 53.278 6.527 -88.059 1.00 92.81 113 LEU A C 1
ATOM 882 O O . LEU A 1 113 ? 54.021 6.713 -89.016 1.00 92.81 113 LEU A O 1
ATOM 886 N N . ALA A 1 114 ? 53.557 5.647 -87.095 1.00 93.06 114 ALA A N 1
ATOM 887 C CA . ALA A 1 114 ? 54.733 4.782 -87.129 1.00 93.06 114 ALA A CA 1
ATOM 888 C C . ALA A 1 114 ? 54.735 3.886 -88.379 1.00 93.06 114 ALA A C 1
ATOM 890 O O . ALA A 1 114 ? 55.728 3.841 -89.101 1.00 93.06 114 ALA A O 1
ATOM 891 N N . GLY A 1 115 ? 53.590 3.282 -88.718 1.00 92.50 115 GLY A N 1
ATOM 892 C CA . GLY A 1 115 ? 53.428 2.523 -89.962 1.00 92.50 115 GLY A CA 1
ATOM 893 C C . GLY A 1 115 ? 53.659 3.357 -91.231 1.00 92.50 115 GLY A C 1
ATOM 894 O O . GLY A 1 115 ? 54.346 2.909 -92.150 1.00 92.50 115 GLY A O 1
ATOM 895 N N . ASP A 1 116 ? 53.134 4.584 -91.283 1.00 92.69 116 ASP A N 1
ATOM 896 C CA . ASP A 1 116 ? 53.332 5.501 -92.414 1.00 92.69 116 ASP A CA 1
ATOM 897 C C . ASP A 1 116 ? 54.805 5.929 -92.558 1.00 92.69 116 ASP A C 1
ATOM 899 O O . ASP A 1 116 ? 55.330 5.980 -93.674 1.00 92.69 116 ASP A O 1
ATOM 903 N N . VAL A 1 117 ? 55.498 6.188 -91.442 1.00 90.75 117 VAL A N 1
ATOM 904 C CA . VAL A 1 117 ? 56.934 6.515 -91.419 1.00 90.75 117 VAL A CA 1
ATOM 905 C C . VAL A 1 117 ? 57.781 5.319 -91.858 1.00 90.75 117 VAL A C 1
ATOM 907 O O . VAL A 1 117 ? 58.686 5.504 -92.671 1.00 90.75 117 VAL A O 1
ATOM 910 N N . GLY A 1 118 ? 57.469 4.101 -91.408 1.00 90.12 118 GLY A N 1
ATOM 911 C CA . GLY A 1 118 ? 58.159 2.885 -91.856 1.00 90.12 118 GLY A CA 1
ATOM 912 C C . GLY A 1 118 ? 57.991 2.631 -93.361 1.00 90.12 118 GLY A C 1
ATOM 913 O O . GLY A 1 118 ? 58.951 2.313 -94.076 1.00 90.12 118 GLY A O 1
ATOM 914 N N . ASN A 1 119 ? 56.791 2.882 -93.898 1.00 89.00 119 ASN A N 1
ATOM 915 C CA . ASN A 1 119 ? 56.545 2.857 -95.343 1.00 89.00 119 ASN A CA 1
ATOM 916 C C . ASN A 1 119 ? 57.373 3.922 -96.083 1.00 89.00 119 ASN A C 1
ATOM 918 O O . ASN A 1 119 ? 57.986 3.627 -97.112 1.00 89.00 119 ASN A O 1
ATOM 922 N N . ALA A 1 120 ? 57.433 5.152 -95.563 1.00 86.94 120 ALA A N 1
ATOM 923 C CA . ALA A 1 120 ? 58.241 6.224 -96.142 1.00 86.94 120 ALA A CA 1
ATOM 924 C C . ALA A 1 120 ? 59.746 5.897 -96.115 1.00 86.94 120 ALA A C 1
ATOM 926 O O . ALA A 1 120 ? 60.435 6.103 -97.116 1.00 86.94 120 ALA A O 1
ATOM 927 N N . CYS A 1 121 ? 60.251 5.327 -95.017 1.00 88.56 121 CYS A N 1
ATOM 928 C CA . CYS A 1 121 ? 61.637 4.873 -94.894 1.00 88.56 121 CYS A CA 1
ATOM 929 C C . CYS A 1 121 ? 61.964 3.792 -95.936 1.00 88.56 121 CYS A C 1
ATOM 931 O O . CYS A 1 121 ? 62.987 3.869 -96.619 1.00 88.56 121 CYS A O 1
ATOM 933 N N . SER A 1 122 ? 61.044 2.846 -96.152 1.00 87.00 122 SER A N 1
ATOM 934 C CA . SER A 1 122 ? 61.170 1.814 -97.189 1.00 87.00 122 SER A CA 1
ATOM 935 C C . SER A 1 122 ? 61.286 2.406 -98.602 1.00 87.00 122 SER A C 1
ATOM 937 O O . SER A 1 122 ? 62.089 1.926 -99.406 1.00 87.00 122 SER A O 1
ATOM 939 N N . ILE A 1 123 ? 60.546 3.480 -98.903 1.00 87.56 123 ILE A N 1
ATOM 940 C CA . ILE A 1 123 ? 60.646 4.208 -100.180 1.00 87.56 123 ILE A CA 1
ATOM 941 C C . ILE A 1 123 ? 62.001 4.926 -100.301 1.00 87.56 123 ILE A C 1
ATOM 943 O O . ILE A 1 123 ? 62.654 4.819 -101.339 1.00 87.56 123 ILE A O 1
ATOM 947 N N . ILE A 1 124 ? 62.457 5.623 -99.252 1.00 87.06 124 ILE A N 1
ATOM 948 C CA . ILE A 1 124 ? 63.752 6.334 -99.243 1.00 87.06 124 ILE A CA 1
ATOM 949 C C . ILE A 1 124 ? 64.915 5.349 -99.417 1.00 87.06 124 ILE A C 1
ATOM 951 O O . ILE A 1 124 ? 65.826 5.607 -100.200 1.00 87.06 124 ILE A O 1
ATOM 955 N N . ASN A 1 125 ? 64.861 4.191 -98.756 1.00 85.56 125 ASN A N 1
ATOM 956 C CA . ASN A 1 125 ? 65.842 3.115 -98.915 1.00 85.56 125 ASN A CA 1
ATOM 957 C C . ASN A 1 125 ? 65.928 2.612 -100.368 1.00 85.56 125 ASN A C 1
ATOM 959 O O . ASN A 1 125 ? 67.009 2.276 -100.847 1.00 85.56 125 ASN A O 1
ATOM 963 N N . ALA A 1 126 ? 64.801 2.570 -101.086 1.00 82.94 126 ALA A N 1
ATOM 964 C CA . ALA A 1 126 ? 64.769 2.182 -102.494 1.00 82.94 126 ALA A CA 1
ATOM 965 C C . ALA A 1 126 ? 65.282 3.288 -103.439 1.00 82.94 126 ALA A C 1
ATOM 967 O O . ALA A 1 126 ? 65.810 2.972 -104.504 1.00 82.94 126 ALA A O 1
ATOM 968 N N . ALA A 1 127 ? 65.124 4.561 -103.065 1.00 82.31 127 ALA A N 1
ATOM 969 C CA . ALA A 1 127 ? 65.411 5.706 -103.928 1.00 82.31 127 ALA A CA 1
ATOM 970 C C . ALA A 1 127 ? 66.815 6.315 -103.746 1.00 82.31 127 ALA A C 1
ATOM 972 O O . ALA A 1 127 ? 67.432 6.688 -104.740 1.00 82.31 127 ALA A O 1
ATOM 973 N N . ASP A 1 128 ? 67.318 6.436 -102.511 1.00 79.50 128 ASP A N 1
ATOM 974 C CA . ASP A 1 128 ? 68.488 7.272 -102.180 1.00 79.50 128 ASP A CA 1
ATOM 975 C C . ASP A 1 128 ? 69.353 6.664 -101.057 1.00 79.50 128 ASP A C 1
ATOM 977 O O . ASP A 1 128 ? 69.690 7.283 -100.046 1.00 79.50 128 ASP A O 1
ATOM 981 N N . ARG A 1 129 ? 69.671 5.375 -101.191 1.00 82.75 129 ARG A N 1
ATOM 982 C CA . ARG A 1 129 ? 70.379 4.609 -100.160 1.00 82.75 129 ARG A CA 1
ATOM 983 C C . ARG A 1 129 ? 71.800 5.129 -99.920 1.00 82.75 129 ARG A C 1
ATOM 985 O O . ARG A 1 129 ? 72.601 5.223 -100.846 1.00 82.75 129 ARG A O 1
ATOM 992 N N . GLY A 1 130 ? 72.149 5.326 -98.647 1.00 79.44 130 GLY A N 1
ATOM 993 C CA . GLY A 1 130 ? 73.507 5.690 -98.219 1.00 79.44 130 GLY A CA 1
ATOM 994 C C . GLY A 1 130 ? 73.773 7.193 -98.120 1.00 79.44 130 GLY A C 1
ATOM 995 O O . GLY A 1 130 ? 74.911 7.576 -97.853 1.00 79.44 130 GLY A O 1
ATOM 996 N N . THR A 1 131 ? 72.751 8.033 -98.297 1.00 87.81 131 THR A N 1
ATOM 997 C CA . THR A 1 131 ? 72.840 9.478 -98.056 1.00 87.81 131 THR A CA 1
ATOM 998 C C . THR A 1 131 ? 72.553 9.836 -96.597 1.00 87.81 131 THR A C 1
ATOM 1000 O O . THR A 1 131 ? 72.014 9.040 -95.822 1.00 87.81 131 THR A O 1
ATOM 1003 N N . ASP A 1 132 ? 72.887 11.067 -96.205 1.00 84.25 132 ASP A N 1
ATOM 1004 C CA . ASP A 1 132 ? 72.545 11.593 -94.878 1.00 84.25 132 ASP A CA 1
ATOM 1005 C C . ASP A 1 132 ? 71.028 11.605 -94.639 1.00 84.25 132 ASP A C 1
ATOM 1007 O O . ASP A 1 132 ? 70.578 11.379 -93.515 1.00 84.25 132 ASP A O 1
ATOM 1011 N N . LEU A 1 133 ? 70.236 11.793 -95.702 1.00 84.06 133 LEU A N 1
ATOM 1012 C CA . LEU A 1 133 ? 68.775 11.756 -95.652 1.00 84.06 133 LEU A CA 1
ATOM 1013 C C . LEU A 1 133 ? 68.258 10.360 -95.277 1.00 84.06 133 LEU A C 1
ATOM 1015 O O . LEU A 1 133 ? 67.375 10.236 -94.431 1.00 84.06 133 LEU A O 1
ATOM 1019 N N . TYR A 1 134 ? 68.852 9.307 -95.843 1.00 86.06 134 TYR A N 1
ATOM 1020 C CA . TYR A 1 134 ? 68.552 7.921 -95.480 1.00 86.06 134 TYR A CA 1
ATOM 1021 C C . TYR A 1 134 ? 68.889 7.621 -94.009 1.00 86.06 134 TYR A C 1
ATOM 1023 O O . TYR A 1 134 ? 68.077 7.038 -93.290 1.00 86.06 134 TYR A O 1
ATOM 1031 N N . ASN A 1 135 ? 70.052 8.072 -93.526 1.00 84.06 135 ASN A N 1
ATOM 1032 C CA . ASN A 1 135 ? 70.451 7.868 -92.128 1.00 84.06 135 ASN A CA 1
ATOM 1033 C C . ASN A 1 135 ? 69.526 8.606 -91.141 1.00 84.06 135 ASN A C 1
ATOM 1035 O O . ASN A 1 135 ? 69.201 8.072 -90.079 1.00 84.06 135 ASN A O 1
ATOM 1039 N N . GLN A 1 136 ? 69.065 9.810 -91.493 1.00 85.50 136 GLN A N 1
ATOM 1040 C CA . GLN A 1 136 ? 68.092 10.563 -90.693 1.00 85.50 136 GLN A CA 1
ATOM 1041 C C . GLN A 1 136 ? 66.697 9.918 -90.703 1.00 85.50 136 GLN A C 1
ATOM 1043 O O . GLN A 1 136 ? 66.018 9.928 -89.672 1.00 85.50 136 GLN A O 1
ATOM 1048 N N . ALA A 1 137 ? 66.280 9.328 -91.828 1.00 85.12 137 ALA A N 1
ATOM 1049 C CA . ALA A 1 137 ? 65.007 8.618 -91.940 1.00 85.12 137 ALA A CA 1
ATOM 1050 C C . ALA A 1 137 ? 64.961 7.374 -91.036 1.00 85.12 137 ALA A C 1
ATOM 1052 O O . ALA A 1 137 ? 64.017 7.231 -90.265 1.00 85.12 137 ALA A O 1
ATOM 1053 N N . ILE A 1 138 ? 66.015 6.546 -91.032 1.00 87.44 138 ILE A N 1
ATOM 1054 C CA . ILE A 1 138 ? 66.115 5.368 -90.144 1.00 87.44 138 ILE A CA 1
ATOM 1055 C C . ILE A 1 138 ? 66.147 5.766 -88.667 1.00 87.44 138 ILE A C 1
ATOM 1057 O O . ILE A 1 138 ? 65.523 5.117 -87.828 1.00 87.44 138 ILE A O 1
ATOM 1061 N N . ALA A 1 139 ? 66.874 6.831 -88.319 1.00 86.69 139 ALA A N 1
ATOM 1062 C CA . ALA A 1 139 ? 66.888 7.321 -86.943 1.00 86.69 139 ALA A CA 1
ATOM 1063 C C . ALA A 1 139 ? 65.485 7.771 -86.496 1.00 86.69 139 ALA A C 1
ATOM 1065 O O . ALA A 1 139 ? 65.072 7.473 -85.378 1.00 86.69 139 ALA A O 1
ATOM 1066 N N . SER A 1 140 ? 64.743 8.441 -87.383 1.00 87.50 140 SER A N 1
ATOM 1067 C CA . SER A 1 140 ? 63.372 8.893 -87.121 1.00 87.50 140 SER A CA 1
ATOM 1068 C C . SER A 1 140 ? 62.380 7.730 -87.012 1.00 87.50 140 SER A C 1
ATOM 1070 O O . SER A 1 140 ? 61.530 7.754 -86.126 1.00 87.50 140 SER A O 1
ATOM 1072 N N . GLU A 1 141 ? 62.515 6.704 -87.858 1.00 91.44 141 GLU A N 1
ATOM 1073 C CA . GLU A 1 141 ? 61.746 5.452 -87.786 1.00 91.44 141 GLU A CA 1
ATOM 1074 C C . GLU A 1 141 ? 61.950 4.758 -86.431 1.00 91.44 141 GLU A C 1
ATOM 1076 O O . GLU A 1 141 ? 60.993 4.483 -85.716 1.00 91.44 141 GLU A O 1
ATOM 1081 N N . LYS A 1 142 ? 63.202 4.595 -85.991 1.00 91.25 142 LYS A N 1
ATOM 1082 C CA . LYS A 1 142 ? 63.484 4.001 -84.679 1.00 91.25 142 LYS A CA 1
ATOM 1083 C C . LYS A 1 142 ? 62.838 4.782 -83.527 1.00 91.25 142 LYS A C 1
ATOM 1085 O O . LYS A 1 142 ? 62.280 4.183 -82.613 1.00 91.25 142 LYS A O 1
ATOM 1090 N N . TYR A 1 143 ? 62.914 6.115 -83.551 1.00 92.31 143 TYR A N 1
ATOM 1091 C CA . TYR A 1 143 ? 62.295 6.931 -82.505 1.00 92.31 143 TYR A CA 1
ATOM 1092 C C . TYR A 1 143 ? 60.765 6.845 -82.521 1.00 92.31 143 TYR A C 1
ATOM 1094 O O . TYR A 1 143 ? 60.162 6.841 -81.449 1.00 92.31 143 TYR A O 1
ATOM 1102 N N . ILE A 1 144 ? 60.128 6.782 -83.699 1.00 92.62 144 ILE A N 1
ATOM 1103 C CA . ILE A 1 144 ? 58.666 6.665 -83.773 1.00 92.62 144 ILE A CA 1
ATOM 1104 C C . ILE A 1 144 ? 58.191 5.273 -83.337 1.00 92.62 144 ILE A C 1
ATOM 1106 O O . ILE A 1 144 ? 57.161 5.184 -82.672 1.00 92.62 144 ILE A O 1
ATOM 1110 N N . ASP A 1 145 ? 58.966 4.222 -83.616 1.00 91.31 145 ASP A N 1
ATOM 1111 C CA . ASP A 1 145 ? 58.695 2.858 -83.152 1.00 91.31 145 ASP A CA 1
ATOM 1112 C C . ASP A 1 145 ? 58.779 2.752 -81.621 1.00 91.31 145 ASP A C 1
ATOM 1114 O O . ASP A 1 145 ? 57.863 2.224 -80.988 1.00 91.31 145 ASP A O 1
ATOM 1118 N N . ASP A 1 146 ? 59.821 3.324 -81.002 1.00 92.25 146 ASP A N 1
ATOM 1119 C CA . ASP A 1 146 ? 59.956 3.366 -79.537 1.00 92.25 146 ASP A CA 1
ATOM 1120 C C . ASP A 1 146 ? 58.767 4.110 -78.889 1.00 92.25 146 ASP A C 1
ATOM 1122 O O . ASP A 1 146 ? 58.213 3.674 -77.874 1.00 92.25 146 ASP A O 1
ATOM 1126 N N . VAL A 1 147 ? 58.329 5.223 -79.494 1.00 92.81 147 VAL A N 1
ATOM 1127 C CA . VAL A 1 147 ? 57.150 5.984 -79.043 1.00 92.81 147 VAL A CA 1
ATOM 1128 C C . VAL A 1 147 ? 55.856 5.187 -79.236 1.00 92.81 147 VAL A C 1
ATOM 1130 O O . VAL A 1 147 ? 54.977 5.252 -78.377 1.00 92.81 147 VAL A O 1
ATOM 1133 N N . ALA A 1 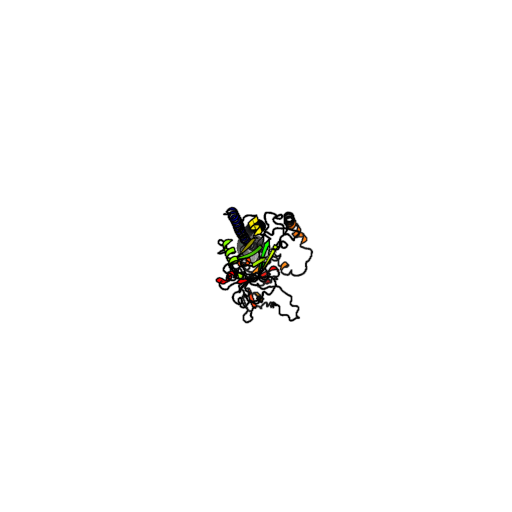148 ? 55.730 4.419 -80.318 1.00 92.38 148 ALA A N 1
ATOM 1134 C CA . ALA A 1 148 ? 54.557 3.595 -80.592 1.00 92.38 148 ALA A CA 1
ATOM 1135 C C . ALA A 1 148 ? 54.406 2.443 -79.586 1.00 92.38 148 ALA A C 1
ATOM 1137 O O . ALA A 1 148 ? 53.313 2.245 -79.053 1.00 92.38 148 ALA A O 1
ATOM 1138 N N . VAL A 1 149 ? 55.504 1.757 -79.246 1.00 93.69 149 VAL A N 1
ATOM 1139 C CA . VAL A 1 149 ? 55.519 0.713 -78.204 1.00 93.69 149 VAL A CA 1
ATOM 1140 C C . VAL A 1 149 ? 55.128 1.292 -76.841 1.00 93.69 149 VAL A C 1
ATOM 1142 O O . VAL A 1 149 ? 54.315 0.709 -76.122 1.00 93.69 149 VAL A O 1
ATOM 1145 N N . LEU A 1 150 ? 55.663 2.464 -76.479 1.00 94.25 150 LEU A N 1
ATOM 1146 C CA . LEU A 1 150 ? 55.280 3.145 -75.237 1.00 94.25 150 LEU A CA 1
ATOM 1147 C C . LEU A 1 150 ? 53.801 3.554 -75.237 1.00 94.25 150 LEU A C 1
ATOM 1149 O O . LEU A 1 150 ? 53.135 3.443 -74.208 1.00 94.25 150 LEU A O 1
ATOM 1153 N N . ALA A 1 151 ? 53.270 4.011 -76.373 1.00 93.31 151 ALA A N 1
ATOM 1154 C CA . ALA A 1 151 ? 51.869 4.404 -76.489 1.00 93.31 151 ALA A CA 1
ATOM 1155 C C . ALA A 1 151 ? 50.908 3.218 -76.283 1.00 93.31 151 ALA A C 1
ATOM 1157 O O . ALA A 1 151 ? 49.895 3.374 -75.598 1.00 93.31 151 ALA A O 1
ATOM 1158 N N . GLU A 1 152 ? 51.239 2.034 -76.809 1.00 92.69 152 GLU A N 1
ATOM 1159 C CA . GLU A 1 152 ? 50.481 0.796 -76.577 1.00 92.69 152 GLU A CA 1
ATOM 1160 C C . GLU A 1 152 ? 50.492 0.404 -75.091 1.00 92.69 152 GLU A C 1
ATOM 1162 O O . GLU A 1 152 ? 49.433 0.227 -74.488 1.00 92.69 152 GLU A O 1
ATOM 1167 N N . GLN A 1 153 ? 51.669 0.399 -74.453 1.00 94.44 153 GLN A N 1
ATOM 1168 C CA . GLN A 1 153 ? 51.795 0.103 -73.019 1.00 94.44 153 GLN A CA 1
ATOM 1169 C C . GLN A 1 153 ? 50.980 1.067 -72.144 1.00 94.44 153 GLN A C 1
ATOM 1171 O O . GLN A 1 153 ? 50.326 0.651 -71.186 1.00 94.44 153 GLN A O 1
ATOM 1176 N N . ILE A 1 154 ? 51.003 2.365 -72.462 1.00 92.94 154 ILE A N 1
ATOM 1177 C CA . ILE A 1 154 ? 50.234 3.379 -71.730 1.00 92.94 154 ILE A CA 1
ATOM 1178 C C . ILE A 1 154 ? 48.726 3.164 -71.929 1.00 92.94 154 ILE A C 1
ATOM 1180 O O . ILE A 1 154 ? 47.964 3.312 -70.970 1.00 92.94 154 ILE A O 1
ATOM 1184 N N . SER A 1 155 ? 48.290 2.777 -73.133 1.00 94.06 155 SER A N 1
ATOM 1185 C CA . SER A 1 155 ? 46.892 2.420 -73.408 1.00 94.06 155 SER A CA 1
ATOM 1186 C C . SER A 1 155 ? 46.437 1.225 -72.566 1.00 94.06 155 SER A C 1
ATOM 1188 O O . SER A 1 155 ? 45.394 1.300 -71.913 1.00 94.06 155 SER A O 1
ATOM 1190 N N . ASP A 1 156 ? 47.241 0.165 -72.493 1.00 93.94 156 ASP A N 1
ATOM 1191 C CA . ASP A 1 156 ? 46.937 -1.018 -71.680 1.00 93.94 156 ASP A CA 1
ATOM 1192 C C . ASP A 1 156 ? 46.866 -0.693 -70.185 1.00 93.94 156 ASP A C 1
ATOM 1194 O O . ASP A 1 156 ? 45.957 -1.138 -69.476 1.00 93.94 156 ASP A O 1
ATOM 1198 N N . ILE A 1 157 ? 47.799 0.121 -69.679 1.00 94.12 157 ILE A N 1
ATOM 1199 C CA . ILE A 1 157 ? 47.775 0.586 -68.286 1.00 94.12 157 ILE A CA 1
ATOM 1200 C C . ILE A 1 157 ? 46.501 1.392 -68.015 1.00 94.12 157 ILE A C 1
ATOM 1202 O O . ILE A 1 157 ? 45.856 1.176 -66.987 1.00 94.12 157 ILE A O 1
ATOM 1206 N N . ALA A 1 158 ? 46.110 2.288 -68.925 1.00 92.94 158 ALA A N 1
ATOM 1207 C CA . ALA A 1 158 ? 44.906 3.100 -68.773 1.00 92.94 158 ALA A CA 1
ATOM 1208 C C . ALA A 1 158 ? 43.628 2.240 -68.758 1.00 92.94 158 ALA A C 1
ATOM 1210 O O . ALA A 1 158 ? 42.756 2.452 -67.913 1.00 92.94 158 ALA A O 1
ATOM 1211 N N . MET A 1 159 ? 43.537 1.226 -69.626 1.00 91.50 159 MET A N 1
ATOM 1212 C CA . MET A 1 159 ? 42.418 0.274 -69.641 1.00 91.50 159 MET A CA 1
ATOM 1213 C C . MET A 1 159 ? 42.341 -0.558 -68.357 1.00 91.50 159 MET A C 1
ATOM 1215 O O . MET A 1 159 ? 41.273 -0.670 -67.753 1.00 91.50 159 MET A O 1
ATOM 1219 N N . ASN A 1 160 ? 43.476 -1.080 -67.888 1.00 93.00 160 ASN A N 1
ATOM 1220 C CA . ASN A 1 160 ? 43.545 -1.825 -66.631 1.00 93.00 160 ASN A CA 1
ATOM 1221 C C . ASN A 1 160 ? 43.191 -0.951 -65.419 1.00 93.00 160 ASN A C 1
ATOM 1223 O O . ASN A 1 160 ? 42.528 -1.413 -64.489 1.00 93.00 160 ASN A O 1
ATOM 1227 N N . MET A 1 161 ? 43.610 0.317 -65.420 1.00 89.88 161 MET A N 1
ATOM 1228 C CA . MET A 1 161 ? 43.258 1.276 -64.373 1.00 89.88 161 MET A CA 1
ATOM 1229 C C . MET A 1 161 ? 41.747 1.530 -64.339 1.00 89.88 161 MET A C 1
ATOM 1231 O O . MET A 1 161 ? 41.154 1.474 -63.263 1.00 89.88 161 MET A O 1
ATOM 1235 N N . ALA A 1 162 ? 41.108 1.739 -65.494 1.00 90.88 162 ALA A N 1
ATOM 1236 C CA . ALA A 1 162 ? 39.657 1.909 -65.575 1.00 90.88 162 ALA A CA 1
ATOM 1237 C C . ALA A 1 162 ? 38.891 0.672 -65.064 1.00 90.88 162 ALA A C 1
ATOM 1239 O O . ALA A 1 162 ? 37.901 0.817 -64.339 1.00 90.88 162 ALA A O 1
ATOM 1240 N N . GLY A 1 163 ? 39.385 -0.533 -65.374 1.00 90.12 163 GLY A N 1
ATOM 1241 C CA . GLY A 1 163 ? 38.857 -1.788 -64.833 1.00 90.12 163 GLY A CA 1
ATOM 1242 C C . GLY A 1 163 ? 38.928 -1.838 -63.305 1.00 90.12 163 GLY A C 1
ATOM 1243 O O . GLY A 1 163 ? 37.899 -1.973 -62.650 1.00 90.12 163 GLY A O 1
ATOM 1244 N N . LYS A 1 164 ? 40.115 -1.610 -62.727 1.00 92.56 164 LYS A N 1
ATOM 1245 C CA . LYS A 1 164 ? 40.329 -1.633 -61.266 1.00 92.56 164 LYS A CA 1
ATOM 1246 C C . LYS A 1 164 ? 39.499 -0.599 -60.506 1.00 92.56 164 LYS A C 1
ATOM 1248 O O . LYS A 1 164 ? 39.014 -0.888 -59.419 1.00 92.56 164 LYS A O 1
ATOM 1253 N N . VAL A 1 165 ? 39.315 0.605 -61.056 1.00 89.75 165 VAL A N 1
ATOM 1254 C CA . VAL A 1 165 ? 38.457 1.629 -60.428 1.00 89.75 165 VAL A CA 1
ATOM 1255 C C . VAL A 1 165 ? 36.991 1.180 -60.408 1.00 89.75 165 VAL A C 1
ATOM 1257 O O . VAL A 1 165 ? 36.272 1.475 -59.457 1.00 89.75 165 VAL A O 1
ATOM 1260 N N . SER A 1 166 ? 36.557 0.420 -61.414 1.00 88.06 166 SER A N 1
ATOM 1261 C CA . SER A 1 166 ? 35.191 -0.110 -61.494 1.00 88.06 166 SER A CA 1
ATOM 1262 C C . SER A 1 166 ? 34.932 -1.281 -60.533 1.00 88.06 166 SER A C 1
ATOM 1264 O O . SER A 1 166 ? 33.777 -1.568 -60.233 1.00 88.06 166 SER A O 1
ATOM 1266 N N . GLU A 1 167 ? 35.978 -1.938 -60.019 1.00 89.75 167 GLU A N 1
ATOM 1267 C CA . GLU A 1 167 ? 35.875 -3.023 -59.025 1.00 89.75 167 GLU A CA 1
ATOM 1268 C C . GLU A 1 167 ? 35.635 -2.515 -57.591 1.00 89.75 167 GLU A C 1
ATOM 1270 O O . GLU A 1 167 ? 35.315 -3.299 -56.695 1.00 89.75 167 GLU A O 1
ATOM 1275 N N . VAL A 1 168 ? 35.777 -1.210 -57.336 1.00 90.38 168 VAL A N 1
ATOM 1276 C CA . VAL A 1 168 ? 35.592 -0.636 -55.997 1.00 90.38 168 VAL A CA 1
ATOM 1277 C C . VAL A 1 168 ? 34.115 -0.725 -55.579 1.00 90.38 168 VAL A C 1
ATOM 1279 O O . VAL A 1 168 ? 33.255 0.001 -56.076 1.00 90.38 168 VAL A O 1
ATOM 1282 N N . MET A 1 169 ? 33.818 -1.582 -54.597 1.00 90.50 169 MET A N 1
ATOM 1283 C CA . MET A 1 169 ? 32.456 -1.903 -54.130 1.00 90.50 169 MET A CA 1
ATOM 1284 C C . MET A 1 169 ? 31.811 -0.832 -53.221 1.00 90.50 169 MET A C 1
ATOM 1286 O O . MET A 1 169 ? 31.065 -1.149 -52.294 1.00 90.50 169 MET A O 1
ATOM 1290 N N . ALA A 1 170 ? 32.056 0.459 -53.467 1.00 93.00 170 ALA A N 1
ATOM 1291 C CA . ALA A 1 170 ? 31.501 1.548 -52.651 1.00 93.00 170 ALA A CA 1
ATOM 1292 C C . ALA A 1 170 ? 29.957 1.587 -52.671 1.00 93.00 170 ALA A C 1
ATOM 1294 O O . ALA A 1 170 ? 29.325 1.988 -51.695 1.00 93.00 170 ALA A O 1
ATOM 1295 N N . GLY A 1 171 ? 29.334 1.128 -53.765 1.00 93.44 171 GLY A N 1
ATOM 1296 C CA . GLY A 1 171 ? 27.876 0.991 -53.861 1.00 93.44 171 GLY A CA 1
ATOM 1297 C C . GLY A 1 171 ? 27.281 -0.042 -52.902 1.00 93.44 171 GLY A C 1
ATOM 1298 O O . GLY A 1 171 ? 26.200 0.185 -52.364 1.00 93.44 171 GLY A O 1
ATOM 1299 N N . ASP A 1 172 ? 27.976 -1.148 -52.639 1.00 95.00 172 ASP A N 1
ATOM 1300 C CA . ASP A 1 172 ? 27.480 -2.167 -51.708 1.00 95.00 172 ASP A CA 1
ATOM 1301 C C . ASP A 1 172 ? 27.695 -1.750 -50.251 1.00 95.00 172 ASP A C 1
ATOM 1303 O O . ASP A 1 172 ? 26.820 -1.978 -49.416 1.00 95.00 172 ASP A O 1
ATOM 1307 N N . VAL A 1 173 ? 28.787 -1.031 -49.959 1.00 95.44 173 VAL A N 1
ATOM 1308 C CA . VAL A 1 173 ? 28.990 -0.379 -48.654 1.00 95.44 173 VAL A CA 1
ATOM 1309 C C . VAL A 1 173 ? 27.860 0.615 -48.358 1.00 95.44 173 VAL A C 1
ATOM 1311 O O . VAL A 1 173 ? 27.333 0.614 -47.248 1.00 95.44 173 VAL A O 1
ATOM 1314 N N . ALA A 1 174 ? 27.425 1.406 -49.345 1.00 96.75 174 ALA A N 1
ATOM 1315 C CA . ALA A 1 174 ? 26.294 2.324 -49.189 1.00 96.75 174 ALA A CA 1
ATOM 1316 C C . ALA A 1 174 ? 24.969 1.599 -48.886 1.00 96.75 174 ALA A C 1
ATOM 1318 O O . ALA A 1 174 ? 24.229 2.023 -47.999 1.00 96.75 174 ALA A O 1
ATOM 1319 N N . LYS A 1 175 ? 24.686 0.469 -49.553 1.00 96.56 175 LYS A N 1
ATOM 1320 C CA . LYS A 1 175 ? 23.494 -0.353 -49.259 1.00 96.56 175 LYS A CA 1
ATOM 1321 C C . LYS A 1 175 ? 23.532 -0.938 -47.847 1.00 96.56 175 LYS A C 1
ATOM 1323 O O . LYS A 1 175 ? 22.528 -0.900 -47.144 1.00 96.56 175 LYS A O 1
ATOM 1328 N N . LEU A 1 176 ? 24.681 -1.467 -47.422 1.00 96.81 176 LEU A N 1
ATOM 1329 C CA . LEU A 1 176 ? 24.846 -2.003 -46.069 1.00 96.81 176 LEU A CA 1
ATOM 1330 C C . LEU A 1 176 ? 24.688 -0.906 -45.011 1.00 96.81 176 LEU A C 1
ATOM 1332 O O . LEU A 1 176 ? 23.985 -1.116 -44.026 1.00 96.81 176 LEU A O 1
ATOM 1336 N N . ALA A 1 177 ? 25.270 0.275 -45.241 1.00 97.56 177 ALA A N 1
ATOM 1337 C CA . ALA A 1 177 ? 25.087 1.430 -44.368 1.00 97.56 177 ALA A CA 1
ATOM 1338 C C . ALA A 1 177 ? 23.610 1.851 -44.272 1.00 97.56 177 ALA A C 1
ATOM 1340 O O . ALA A 1 177 ? 23.148 2.188 -43.185 1.00 97.56 177 ALA A O 1
ATOM 1341 N N . ALA A 1 178 ? 22.856 1.778 -45.376 1.00 98.19 178 ALA A N 1
ATOM 1342 C CA . ALA A 1 178 ? 21.428 2.093 -45.389 1.00 98.19 178 ALA A CA 1
ATOM 1343 C C . ALA A 1 178 ? 20.604 1.106 -44.546 1.00 98.19 178 ALA A C 1
ATOM 1345 O O . ALA A 1 178 ? 19.720 1.529 -43.805 1.00 98.19 178 ALA A O 1
ATOM 1346 N N . ASN A 1 179 ? 20.919 -0.191 -44.613 1.00 97.44 179 ASN A N 1
ATOM 1347 C CA . ASN A 1 179 ? 20.259 -1.202 -43.783 1.00 97.44 179 ASN A CA 1
ATOM 1348 C C . ASN A 1 179 ? 20.556 -0.989 -42.292 1.00 97.44 179 ASN A C 1
ATOM 1350 O O . ASN A 1 179 ? 19.636 -0.981 -41.481 1.00 97.44 179 ASN A O 1
ATOM 1354 N N . VAL A 1 180 ? 21.823 -0.746 -41.936 1.00 97.31 180 VAL A N 1
ATOM 1355 C CA . VAL A 1 180 ? 22.225 -0.484 -40.542 1.00 97.31 180 VAL A CA 1
ATOM 1356 C C . VAL A 1 180 ? 21.540 0.769 -39.991 1.00 97.31 180 VAL A C 1
ATOM 1358 O O . VAL A 1 180 ? 21.068 0.762 -38.856 1.00 97.31 180 VAL A O 1
ATOM 1361 N N . ASP A 1 181 ? 21.444 1.837 -40.787 1.00 98.19 181 ASP A N 1
ATOM 1362 C CA . ASP A 1 181 ? 20.723 3.052 -40.400 1.00 98.19 181 ASP A CA 1
ATOM 1363 C C . ASP A 1 181 ? 19.225 2.793 -40.163 1.00 98.19 181 ASP A C 1
ATOM 1365 O O . ASP A 1 181 ? 18.659 3.278 -39.180 1.00 98.19 181 ASP A O 1
ATOM 1369 N N . ALA A 1 182 ? 18.590 1.979 -41.011 1.00 98.19 182 ALA A N 1
ATOM 1370 C CA . ALA A 1 182 ? 17.193 1.586 -40.842 1.00 98.19 182 ALA A CA 1
ATOM 1371 C C . ALA A 1 182 ? 16.962 0.754 -39.564 1.00 98.19 182 ALA A C 1
ATOM 1373 O O . ALA A 1 182 ? 16.001 1.005 -38.826 1.00 98.19 182 ALA A O 1
ATOM 1374 N N . ASP A 1 183 ? 17.855 -0.191 -39.263 1.00 97.88 183 ASP A N 1
ATOM 1375 C CA . ASP A 1 183 ? 17.781 -1.027 -38.060 1.00 97.88 183 ASP A CA 1
ATOM 1376 C C . ASP A 1 183 ? 17.972 -0.194 -36.782 1.00 97.88 183 ASP A C 1
ATOM 1378 O O . ASP A 1 183 ? 17.198 -0.318 -35.828 1.00 97.88 183 ASP A O 1
ATOM 1382 N N . ILE A 1 184 ? 18.947 0.722 -36.770 1.00 97.88 184 ILE A N 1
ATOM 1383 C CA . ILE A 1 184 ? 19.198 1.612 -35.626 1.00 97.88 184 ILE A CA 1
ATOM 1384 C C . ILE A 1 184 ? 18.019 2.567 -35.398 1.00 97.88 184 ILE A C 1
ATOM 1386 O O . ILE A 1 184 ? 17.603 2.764 -34.254 1.00 97.88 184 ILE A O 1
ATOM 1390 N N . LYS A 1 185 ? 17.416 3.114 -36.460 1.00 97.88 185 LYS A N 1
ATOM 1391 C CA . LYS A 1 185 ? 16.199 3.939 -36.345 1.00 97.88 185 LYS A CA 1
ATOM 1392 C C . LYS A 1 185 ? 15.008 3.149 -35.806 1.00 97.88 185 LYS A C 1
ATOM 1394 O O . LYS A 1 185 ? 14.230 3.679 -35.010 1.00 97.88 185 LYS A O 1
ATOM 1399 N N . SER A 1 186 ? 14.892 1.876 -36.176 1.00 97.56 186 SER A N 1
ATOM 1400 C CA . SER A 1 186 ? 13.876 0.975 -35.618 1.00 97.56 186 SER A CA 1
ATOM 1401 C C . SER A 1 186 ? 14.107 0.725 -34.122 1.00 97.56 186 SER A C 1
ATOM 1403 O O . SER A 1 186 ? 13.164 0.811 -33.332 1.00 97.56 186 SER A O 1
ATOM 1405 N N . PHE A 1 187 ? 15.360 0.512 -33.703 1.00 96.88 187 PHE A N 1
ATOM 1406 C CA . PHE A 1 187 ? 15.725 0.405 -32.286 1.00 96.88 187 PHE A CA 1
ATOM 1407 C C . PHE A 1 187 ? 15.423 1.693 -31.503 1.00 96.88 187 PHE A C 1
ATOM 1409 O O . PHE A 1 187 ? 14.844 1.623 -30.420 1.00 96.88 187 PHE A O 1
ATOM 1416 N N . LEU A 1 188 ? 15.729 2.872 -32.059 1.00 98.12 188 LEU A N 1
ATOM 1417 C CA . LEU A 1 188 ? 15.382 4.165 -31.456 1.00 98.12 188 LEU A CA 1
ATOM 1418 C C . LEU A 1 188 ? 13.868 4.329 -31.268 1.00 98.12 188 LEU A C 1
ATOM 1420 O O . LEU A 1 188 ? 13.427 4.800 -30.216 1.00 98.12 188 LEU A O 1
ATOM 1424 N N . SER A 1 189 ? 13.066 3.926 -32.255 1.00 98.00 189 SER A N 1
ATOM 1425 C CA . SER A 1 189 ? 11.606 3.942 -32.133 1.00 98.00 189 SER A CA 1
ATOM 1426 C C . SER A 1 189 ? 11.128 3.037 -30.991 1.00 98.00 189 SER A C 1
ATOM 1428 O O . SER A 1 189 ? 10.338 3.478 -30.156 1.00 98.00 189 SER A O 1
ATOM 1430 N N . LEU A 1 190 ? 11.662 1.815 -30.885 1.00 97.94 190 LEU A N 1
ATOM 1431 C CA . LEU A 1 190 ? 11.329 0.890 -29.798 1.00 97.94 190 LEU A CA 1
ATOM 1432 C C . LEU A 1 190 ? 11.734 1.444 -28.423 1.00 97.94 190 LEU A C 1
ATOM 1434 O O . LEU A 1 190 ? 10.916 1.447 -27.504 1.00 97.94 190 LEU A O 1
ATOM 1438 N N . ALA A 1 191 ? 12.964 1.947 -28.287 1.00 97.31 191 ALA A N 1
ATOM 1439 C CA . ALA A 1 191 ? 13.467 2.530 -27.043 1.00 97.31 191 ALA A CA 1
ATOM 1440 C C . ALA A 1 191 ? 12.639 3.752 -26.609 1.00 97.31 191 ALA A C 1
ATOM 1442 O O . ALA A 1 191 ? 12.336 3.913 -25.427 1.00 97.31 191 ALA A O 1
ATOM 1443 N N . THR A 1 192 ? 12.224 4.584 -27.570 1.00 98.19 192 THR A N 1
ATOM 1444 C CA . THR A 1 192 ? 11.339 5.731 -27.327 1.00 98.19 192 THR A CA 1
ATOM 1445 C C . THR A 1 192 ? 9.974 5.271 -26.825 1.00 98.19 192 THR A C 1
ATOM 1447 O O . THR A 1 192 ? 9.547 5.724 -25.769 1.00 98.19 192 THR A O 1
ATOM 1450 N N . ASN A 1 193 ? 9.343 4.301 -27.494 1.00 98.06 193 ASN A N 1
ATOM 1451 C CA . ASN A 1 193 ? 8.044 3.765 -27.078 1.00 98.06 193 ASN A CA 1
ATOM 1452 C C . ASN A 1 193 ? 8.090 3.146 -25.672 1.00 98.06 193 ASN A C 1
ATOM 1454 O O . ASN A 1 193 ? 7.175 3.344 -24.872 1.00 98.06 193 ASN A O 1
ATOM 1458 N N . GLN A 1 194 ? 9.152 2.400 -25.349 1.00 97.31 194 GLN A N 1
ATOM 1459 C CA . GLN A 1 194 ? 9.313 1.803 -24.022 1.00 97.31 194 GLN A CA 1
ATOM 1460 C C . GLN A 1 194 ? 9.522 2.861 -22.931 1.00 97.31 194 GLN A C 1
ATOM 1462 O O . GLN A 1 194 ? 8.973 2.709 -21.839 1.00 97.31 194 GLN A O 1
ATOM 1467 N N . PHE A 1 195 ? 10.290 3.920 -23.217 1.00 98.00 195 PHE A N 1
ATOM 1468 C CA . PHE A 1 195 ? 10.457 5.058 -22.312 1.00 98.00 195 PHE A CA 1
ATOM 1469 C C . PHE A 1 195 ? 9.138 5.814 -22.108 1.00 98.00 195 PHE A C 1
ATOM 1471 O O . PHE A 1 195 ? 8.757 6.075 -20.972 1.00 98.00 195 PHE A O 1
ATOM 1478 N N . ASP A 1 196 ? 8.410 6.121 -23.181 1.00 97.69 196 ASP A N 1
ATOM 1479 C CA . ASP A 1 196 ? 7.147 6.859 -23.089 1.00 97.69 196 ASP A CA 1
ATOM 1480 C C . ASP A 1 196 ? 6.094 6.044 -22.313 1.00 97.69 196 ASP A C 1
ATOM 1482 O O . ASP A 1 196 ? 5.359 6.591 -21.490 1.00 97.69 196 ASP A O 1
ATOM 1486 N N . THR A 1 197 ? 6.077 4.717 -22.494 1.00 97.88 197 THR A N 1
ATOM 1487 C CA . THR A 1 197 ? 5.201 3.803 -21.742 1.00 97.88 197 THR A CA 1
ATOM 1488 C C . THR A 1 197 ? 5.491 3.850 -20.242 1.00 97.88 197 THR A C 1
ATOM 1490 O O . THR A 1 197 ? 4.576 4.111 -19.464 1.00 97.88 197 THR A O 1
ATOM 1493 N N . ILE A 1 198 ? 6.748 3.649 -19.821 1.00 96.94 198 ILE A N 1
ATOM 1494 C CA . ILE A 1 198 ? 7.091 3.674 -18.387 1.00 96.94 198 ILE A CA 1
ATOM 1495 C C . ILE A 1 198 ? 6.949 5.084 -17.802 1.00 96.94 198 ILE A C 1
ATOM 1497 O O . ILE A 1 198 ? 6.531 5.240 -16.662 1.00 96.94 198 ILE A O 1
ATOM 1501 N N . SER A 1 199 ? 7.219 6.131 -18.590 1.00 97.12 199 SER A N 1
ATOM 1502 C CA . SER A 1 199 ? 7.030 7.517 -18.155 1.00 97.12 199 SER A CA 1
ATOM 1503 C C . SER A 1 199 ? 5.562 7.816 -17.851 1.00 97.12 199 SER A C 1
ATOM 1505 O O . SER A 1 199 ? 5.276 8.511 -16.879 1.00 97.12 199 SER A O 1
ATOM 1507 N N . ASN A 1 200 ? 4.628 7.287 -18.646 1.00 97.50 200 ASN A N 1
ATOM 1508 C CA . ASN A 1 200 ? 3.198 7.413 -18.365 1.00 97.50 200 ASN A CA 1
ATOM 1509 C C . ASN A 1 200 ? 2.792 6.637 -17.104 1.00 97.50 200 ASN A C 1
ATOM 1511 O O . ASN A 1 200 ? 1.990 7.142 -16.321 1.00 97.50 200 ASN A O 1
ATOM 1515 N N . VAL A 1 201 ? 3.370 5.451 -16.879 1.00 97.25 201 VAL A N 1
ATOM 1516 C CA . VAL A 1 201 ? 3.159 4.676 -15.644 1.00 97.25 201 VAL A CA 1
ATOM 1517 C C . VAL A 1 201 ? 3.628 5.472 -14.421 1.00 97.25 201 VAL A C 1
ATOM 1519 O O . VAL A 1 201 ? 2.832 5.699 -13.520 1.00 97.25 201 VAL A O 1
ATOM 1522 N N . VAL A 1 202 ? 4.839 6.041 -14.440 1.00 97.56 202 VAL A N 1
ATOM 1523 C CA . VAL A 1 202 ? 5.359 6.871 -13.332 1.00 97.56 202 VAL A CA 1
ATOM 1524 C C . VAL A 1 202 ? 4.466 8.084 -13.040 1.00 97.56 202 VAL A C 1
ATOM 1526 O O . VAL A 1 202 ? 4.281 8.453 -11.880 1.00 97.56 202 VAL A O 1
ATOM 1529 N N . VAL A 1 203 ? 3.903 8.726 -14.070 1.00 97.44 203 VAL A N 1
ATOM 1530 C CA . VAL A 1 203 ? 2.953 9.837 -13.884 1.00 97.44 203 VAL A CA 1
ATOM 1531 C C . VAL A 1 203 ? 1.672 9.356 -13.197 1.00 97.44 203 VAL A C 1
ATOM 1533 O O . VAL A 1 203 ? 1.206 10.012 -12.260 1.00 97.44 203 VAL A O 1
ATOM 1536 N N . ASN A 1 204 ? 1.128 8.216 -13.628 1.00 96.31 204 ASN A N 1
ATOM 1537 C CA . ASN A 1 204 ? -0.056 7.615 -13.018 1.00 96.31 204 ASN A CA 1
ATOM 1538 C C . ASN A 1 204 ? 0.208 7.209 -11.563 1.00 96.31 204 ASN A C 1
ATOM 1540 O O . ASN A 1 204 ? -0.568 7.583 -10.686 1.00 96.31 204 ASN A O 1
ATOM 1544 N N . ASP A 1 205 ? 1.326 6.546 -11.279 1.00 96.00 205 ASP A N 1
ATOM 1545 C CA . ASP A 1 205 ? 1.683 6.117 -9.924 1.00 96.00 205 ASP A CA 1
ATOM 1546 C C . ASP A 1 205 ? 1.923 7.305 -9.001 1.00 96.00 205 ASP A C 1
ATOM 1548 O O . ASP A 1 205 ? 1.501 7.299 -7.849 1.00 96.00 205 ASP A O 1
ATOM 1552 N N . ASN A 1 206 ? 2.522 8.385 -9.507 1.00 96.00 206 ASN A N 1
ATOM 1553 C CA . ASN A 1 206 ? 2.684 9.611 -8.734 1.00 96.00 206 ASN A CA 1
ATOM 1554 C C . ASN A 1 206 ? 1.326 10.249 -8.389 1.00 96.00 206 ASN A C 1
ATOM 1556 O O . ASN A 1 206 ? 1.160 10.793 -7.296 1.00 96.00 206 ASN A O 1
ATOM 1560 N N . SER A 1 207 ? 0.345 10.168 -9.295 1.00 96.06 207 SER A N 1
ATOM 1561 C CA . SER A 1 207 ? -1.038 10.578 -9.021 1.00 96.06 207 SER A CA 1
ATOM 1562 C C . SER A 1 207 ? -1.712 9.653 -8.000 1.00 96.06 207 SER A C 1
ATOM 1564 O O . SER A 1 207 ? -2.358 10.143 -7.073 1.00 96.06 207 SER A O 1
ATOM 1566 N N . ASN A 1 208 ? -1.532 8.335 -8.125 1.00 95.12 208 ASN A N 1
ATOM 1567 C CA . ASN A 1 208 ? -2.081 7.338 -7.202 1.00 95.12 208 ASN A CA 1
ATOM 1568 C C . ASN A 1 208 ? -1.494 7.483 -5.791 1.00 95.12 208 ASN A C 1
ATOM 1570 O O . ASN A 1 208 ? -2.243 7.475 -4.819 1.00 95.12 208 ASN A O 1
ATOM 1574 N N . TRP A 1 209 ? -0.183 7.702 -5.669 1.00 94.56 209 TRP A N 1
ATOM 1575 C CA . TRP A 1 209 ? 0.495 7.965 -4.397 1.00 94.56 209 TRP A CA 1
ATOM 1576 C C . TRP A 1 209 ? 0.043 9.285 -3.757 1.00 94.56 209 TRP A C 1
ATOM 1578 O O . TRP A 1 209 ? -0.181 9.367 -2.548 1.00 94.56 209 TRP A O 1
ATOM 1588 N N . ALA A 1 210 ? -0.158 10.338 -4.557 1.00 93.81 210 ALA A N 1
ATOM 1589 C CA . ALA A 1 210 ? -0.718 11.587 -4.048 1.00 93.81 210 ALA A CA 1
ATOM 1590 C C . ALA A 1 210 ? -2.157 11.398 -3.531 1.00 93.81 210 ALA A C 1
ATOM 1592 O O . ALA A 1 210 ? -2.498 11.905 -2.458 1.00 93.81 210 ALA A O 1
ATOM 1593 N N . ALA A 1 211 ? -2.988 10.651 -4.264 1.00 94.19 211 ALA A N 1
ATOM 1594 C CA . ALA A 1 211 ? -4.359 10.342 -3.872 1.00 94.19 211 ALA A CA 1
ATOM 1595 C C . ALA A 1 211 ? -4.420 9.4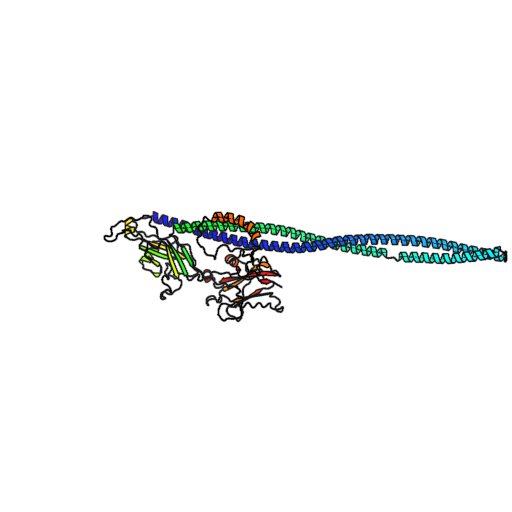65 -2.611 1.00 94.19 211 ALA A C 1
ATOM 1597 O O . ALA A 1 211 ? -5.183 9.780 -1.694 1.00 94.19 211 ALA A O 1
ATOM 1598 N N . SER A 1 212 ? -3.586 8.423 -2.520 1.00 93.69 212 SER A N 1
ATOM 1599 C CA . SER A 1 212 ? -3.519 7.553 -1.342 1.00 93.69 212 SER A CA 1
ATOM 1600 C C . SER A 1 212 ? -3.088 8.338 -0.107 1.00 93.69 212 SER A C 1
ATOM 1602 O O . SER A 1 212 ? -3.745 8.245 0.922 1.00 93.69 212 SER A O 1
ATOM 1604 N N . LYS A 1 213 ? -2.101 9.237 -0.218 1.00 91.31 213 LYS A N 1
ATOM 1605 C CA . LYS A 1 213 ? -1.688 10.119 0.886 1.00 91.31 213 LYS A CA 1
ATOM 1606 C C . LYS A 1 213 ? -2.814 11.028 1.386 1.00 91.31 213 LYS A C 1
ATOM 1608 O O . LYS A 1 213 ? -2.947 11.237 2.594 1.00 91.31 213 LYS A O 1
ATOM 1613 N N . VAL A 1 214 ? -3.621 11.586 0.481 1.00 93.38 214 VAL A N 1
ATOM 1614 C CA . VAL A 1 214 ? -4.808 12.371 0.862 1.00 93.38 214 VAL A CA 1
ATOM 1615 C C . VAL A 1 214 ? -5.812 11.484 1.598 1.00 93.38 214 VAL A C 1
ATOM 1617 O O . VAL A 1 214 ? -6.285 11.875 2.665 1.00 93.38 214 VAL A O 1
ATOM 1620 N N . ALA A 1 215 ? -6.085 10.280 1.088 1.00 92.75 215 ALA A N 1
ATOM 1621 C CA . ALA A 1 215 ? -6.984 9.323 1.727 1.00 92.75 215 ALA A CA 1
ATOM 1622 C C . ALA A 1 215 ? -6.494 8.902 3.126 1.00 92.75 215 ALA A C 1
ATOM 1624 O O . ALA A 1 215 ? -7.282 8.921 4.072 1.00 92.75 215 ALA A O 1
ATOM 1625 N N . THR A 1 216 ? -5.196 8.620 3.301 1.00 90.81 216 THR A N 1
ATOM 1626 C CA . THR A 1 216 ? -4.596 8.308 4.609 1.00 90.81 216 THR A CA 1
ATOM 1627 C C . THR A 1 216 ? -4.772 9.461 5.595 1.00 90.81 216 THR A C 1
ATOM 1629 O O . THR A 1 216 ? -5.126 9.232 6.748 1.00 90.81 216 THR A O 1
ATOM 1632 N N . ASN A 1 217 ? -4.565 10.708 5.157 1.00 88.31 217 ASN A N 1
ATOM 1633 C CA . ASN A 1 217 ? -4.727 11.881 6.019 1.00 88.31 217 ASN A CA 1
ATOM 1634 C C . ASN A 1 217 ? -6.188 12.113 6.426 1.00 88.31 217 ASN A C 1
ATOM 1636 O O . ASN A 1 217 ? -6.446 12.477 7.571 1.00 88.31 217 ASN A O 1
ATOM 1640 N N . ILE A 1 218 ? -7.140 11.884 5.515 1.00 91.38 218 ILE A N 1
ATOM 1641 C CA . ILE A 1 218 ? -8.576 11.938 5.828 1.00 91.38 218 ILE A CA 1
ATOM 1642 C C . ILE A 1 218 ? -8.929 10.855 6.853 1.00 91.38 218 ILE A C 1
ATOM 1644 O O . ILE A 1 218 ? -9.576 11.150 7.855 1.00 91.38 218 ILE A O 1
ATOM 1648 N N . ALA A 1 219 ? -8.469 9.618 6.642 1.00 88.75 219 ALA A N 1
ATOM 1649 C CA . ALA A 1 219 ? -8.711 8.513 7.565 1.00 88.75 219 ALA A CA 1
ATOM 1650 C C . ALA A 1 219 ? -8.111 8.778 8.956 1.00 88.75 219 ALA A C 1
ATOM 1652 O O . ALA A 1 219 ? -8.777 8.555 9.966 1.00 88.75 219 ALA A O 1
ATOM 1653 N N . HIS A 1 220 ? -6.898 9.336 9.016 1.00 88.12 220 HIS A N 1
ATOM 1654 C CA . HIS A 1 220 ? -6.275 9.751 10.271 1.00 88.12 220 HIS A CA 1
ATOM 1655 C C . HIS A 1 220 ? -7.075 10.863 10.967 1.00 88.12 220 HIS A C 1
ATOM 1657 O O . HIS A 1 220 ? -7.328 10.778 12.166 1.00 88.12 220 HIS A O 1
ATOM 1663 N N . GLY A 1 221 ? -7.530 11.876 10.220 1.00 81.56 221 GLY A N 1
ATOM 1664 C CA . GLY A 1 221 ? -8.394 12.934 10.749 1.00 81.56 221 GLY A CA 1
ATOM 1665 C C . GLY A 1 221 ? -9.686 12.381 11.355 1.00 81.56 221 GLY A C 1
ATOM 1666 O O . GLY A 1 221 ? -10.032 12.735 12.479 1.00 81.56 221 GLY A O 1
ATOM 1667 N N . ASN A 1 222 ? -10.342 11.446 10.664 1.00 87.00 222 ASN A N 1
ATOM 1668 C CA . ASN A 1 222 ? -11.548 10.781 11.161 1.00 87.00 222 ASN A CA 1
ATOM 1669 C C . ASN A 1 222 ? -11.287 9.984 12.446 1.00 87.00 222 ASN A C 1
ATOM 1671 O O . ASN A 1 222 ? -12.117 10.011 13.351 1.00 87.00 222 ASN A O 1
ATOM 1675 N N . LEU A 1 223 ? -10.138 9.306 12.555 1.00 89.06 223 LEU A N 1
ATOM 1676 C CA . LEU A 1 223 ? -9.750 8.623 13.790 1.00 89.06 223 LEU A CA 1
ATOM 1677 C C . LEU A 1 223 ? -9.561 9.611 14.943 1.00 89.06 223 LEU A C 1
ATOM 1679 O O . LEU A 1 223 ? -10.044 9.350 16.040 1.00 89.06 223 LEU A O 1
ATOM 1683 N N . LEU A 1 224 ? -8.892 10.742 14.709 1.00 85.19 224 LEU A N 1
ATOM 1684 C CA . LEU A 1 224 ? -8.702 11.765 15.740 1.00 85.19 224 LEU A CA 1
ATOM 1685 C C . LEU A 1 224 ? -10.040 12.344 16.213 1.00 85.19 224 LEU A C 1
ATOM 1687 O O . LEU A 1 224 ? -10.237 12.504 17.417 1.00 85.19 224 LEU A O 1
ATOM 1691 N N . THR A 1 225 ? -10.972 12.603 15.292 1.00 88.19 225 THR A N 1
ATOM 1692 C CA . THR A 1 225 ? -12.333 13.041 15.629 1.00 88.19 225 THR A CA 1
ATOM 1693 C C . THR A 1 225 ? -13.077 11.978 16.436 1.00 88.19 225 THR A C 1
ATOM 1695 O O . THR A 1 225 ? -13.550 12.282 17.527 1.00 88.19 225 THR A O 1
ATOM 1698 N N . ALA A 1 226 ? -13.108 10.726 15.971 1.00 88.31 226 ALA A N 1
ATOM 1699 C CA . ALA A 1 226 ? -13.784 9.635 16.676 1.00 88.31 226 ALA A CA 1
ATOM 1700 C C . ALA A 1 226 ? -13.172 9.368 18.065 1.00 88.31 226 ALA A C 1
ATOM 1702 O O . ALA A 1 226 ? -13.886 9.100 19.027 1.00 88.31 226 ALA A O 1
ATOM 1703 N N . ALA A 1 227 ? -11.849 9.488 18.205 1.00 86.88 227 ALA A N 1
ATOM 1704 C CA . ALA A 1 227 ? -11.170 9.367 19.491 1.00 86.88 227 ALA A CA 1
ATOM 1705 C C . ALA A 1 227 ? -11.509 10.528 20.440 1.00 86.88 227 ALA A C 1
ATOM 1707 O O . ALA A 1 227 ? -11.678 10.305 21.640 1.00 86.88 227 ALA A O 1
ATOM 1708 N N . ALA A 1 228 ? -11.627 11.756 19.926 1.00 84.00 228 ALA A N 1
ATOM 1709 C CA . ALA A 1 228 ? -12.046 12.911 20.716 1.00 84.00 228 ALA A CA 1
ATOM 1710 C C . ALA A 1 228 ? -13.509 12.788 21.176 1.00 84.00 228 ALA A C 1
ATOM 1712 O O . ALA A 1 228 ? -13.803 13.056 22.340 1.00 84.00 228 ALA A O 1
ATOM 1713 N N . GLU A 1 229 ? -14.408 12.336 20.297 1.00 88.81 229 GLU A N 1
ATOM 1714 C CA . GLU A 1 229 ? -15.820 12.083 20.614 1.00 88.81 229 GLU A CA 1
ATOM 1715 C C . GLU A 1 229 ? -15.984 10.957 21.640 1.00 88.81 229 GLU A C 1
ATOM 1717 O O . GLU A 1 229 ? -16.733 11.115 22.607 1.00 88.81 229 GLU A O 1
ATOM 1722 N N . TYR A 1 230 ? -15.233 9.861 21.482 1.00 90.19 230 TYR A N 1
ATOM 1723 C CA . TYR A 1 230 ? -15.176 8.780 22.464 1.00 90.19 230 TYR A CA 1
ATOM 1724 C C . TYR A 1 230 ? -14.737 9.301 23.836 1.00 90.19 230 TYR A C 1
ATOM 1726 O O . TYR A 1 230 ? -15.466 9.122 24.802 1.00 90.19 230 TYR A O 1
ATOM 1734 N N . ARG A 1 231 ? -13.615 10.028 23.921 1.00 86.56 231 ARG A N 1
ATOM 1735 C CA . ARG A 1 231 ? -13.108 10.582 25.193 1.00 86.56 231 ARG A CA 1
ATOM 1736 C C . ARG A 1 231 ? -14.072 11.563 25.850 1.00 86.56 231 ARG A C 1
ATOM 1738 O O . ARG A 1 231 ? -14.219 11.566 27.071 1.00 86.56 231 ARG A O 1
ATOM 1745 N N . ALA A 1 232 ? -14.720 12.416 25.057 1.00 87.38 232 ALA A N 1
ATOM 1746 C CA . ALA A 1 232 ? -15.726 13.337 25.570 1.00 87.38 232 ALA A CA 1
ATOM 1747 C C . ALA A 1 232 ? -16.923 12.568 26.149 1.00 87.38 232 ALA A C 1
ATOM 1749 O O . ALA A 1 232 ? -17.357 12.863 27.261 1.00 87.38 232 ALA A O 1
ATOM 1750 N N . THR A 1 233 ? -17.407 11.552 25.430 1.00 90.12 233 THR A N 1
ATOM 1751 C CA . THR A 1 233 ? -18.528 10.702 25.860 1.00 90.12 233 THR A CA 1
ATOM 1752 C C . THR A 1 233 ? -18.166 9.886 27.099 1.00 90.12 233 THR A C 1
ATOM 1754 O O . THR A 1 233 ? -18.939 9.854 28.048 1.00 90.12 233 THR A O 1
ATOM 1757 N N . GLU A 1 234 ? -16.968 9.304 27.138 1.00 89.56 234 GLU A N 1
ATOM 1758 C CA . GLU A 1 234 ? -16.416 8.575 28.284 1.00 89.56 234 GLU A CA 1
ATOM 1759 C C . GLU A 1 234 ? -16.348 9.470 29.524 1.00 89.56 234 GLU A C 1
ATOM 1761 O O . GLU A 1 234 ? -16.861 9.112 30.579 1.00 89.56 234 GLU A O 1
ATOM 1766 N N . THR A 1 235 ? -15.821 10.690 29.385 1.00 87.94 235 THR A N 1
ATOM 1767 C CA . THR A 1 235 ? -15.757 11.661 30.489 1.00 87.94 235 THR A CA 1
ATOM 1768 C C . THR A 1 235 ? -17.149 12.027 31.009 1.00 87.94 235 THR A C 1
ATOM 1770 O O . THR A 1 235 ? -17.342 12.165 32.217 1.00 87.94 235 THR A O 1
ATOM 1773 N N . VAL A 1 236 ? -18.122 12.222 30.113 1.00 88.75 236 VAL A N 1
ATOM 1774 C CA . VAL A 1 236 ? -19.512 12.519 30.495 1.00 88.75 236 VAL A CA 1
ATOM 1775 C C . VAL A 1 236 ? -20.142 11.320 31.204 1.00 88.75 236 VAL A C 1
ATOM 1777 O O . VAL A 1 236 ? -20.721 11.507 32.270 1.00 88.75 236 VAL A O 1
ATOM 1780 N N . SER A 1 237 ? -19.964 10.111 30.667 1.00 88.38 237 SER A N 1
ATOM 1781 C CA . SER A 1 237 ? -20.475 8.863 31.243 1.00 88.38 237 SER A CA 1
ATOM 1782 C C . SER A 1 237 ? -19.917 8.630 32.647 1.00 88.38 237 SER A C 1
ATOM 1784 O O . SER A 1 237 ? -20.680 8.451 33.591 1.00 88.38 237 SER A O 1
ATOM 1786 N N . LEU A 1 238 ? -18.595 8.744 32.827 1.00 87.38 238 LEU A N 1
ATOM 1787 C CA . LEU A 1 238 ? -17.941 8.601 34.131 1.00 87.38 238 LEU A CA 1
ATOM 1788 C C . LEU A 1 238 ? -18.448 9.636 35.142 1.00 87.38 238 LEU A C 1
ATOM 1790 O O . LEU A 1 238 ? -18.739 9.299 36.286 1.00 87.38 238 LEU A O 1
ATOM 1794 N N . LYS A 1 239 ? -18.617 10.899 34.729 1.00 87.62 239 LYS A N 1
ATOM 1795 C CA . LYS A 1 239 ? -19.187 11.936 35.605 1.00 87.62 239 LYS A CA 1
ATOM 1796 C C . LYS A 1 239 ? -20.635 11.640 35.984 1.00 87.62 239 LYS A C 1
ATOM 1798 O O . LYS A 1 239 ? -21.011 11.865 37.130 1.00 87.62 239 LYS A O 1
ATOM 1803 N N . SER A 1 240 ? -21.443 11.153 35.050 1.00 89.25 240 SER A N 1
ATOM 1804 C CA . SER A 1 240 ? -22.830 10.778 35.319 1.00 89.25 240 SER A CA 1
ATOM 1805 C C . SER A 1 240 ? -22.926 9.581 36.263 1.00 89.25 240 SER A C 1
ATOM 1807 O O . SER A 1 240 ? -23.702 9.646 37.211 1.00 89.25 240 SER A O 1
ATOM 1809 N N . ILE A 1 241 ? -22.093 8.552 36.091 1.00 87.50 241 ILE A N 1
ATOM 1810 C CA . ILE A 1 241 ? -22.003 7.407 37.012 1.00 87.50 241 ILE A CA 1
ATOM 1811 C C . ILE A 1 241 ? -21.580 7.873 38.413 1.00 87.50 241 ILE A C 1
ATOM 1813 O O . ILE A 1 241 ? -22.240 7.546 39.403 1.00 87.50 241 ILE A O 1
ATOM 1817 N N . ASN A 1 242 ? -20.551 8.720 38.497 1.00 86.69 242 ASN A N 1
ATOM 1818 C CA . ASN A 1 242 ? -20.062 9.273 39.758 1.00 86.69 242 ASN A CA 1
ATOM 1819 C C . ASN A 1 242 ? -21.137 10.070 40.518 1.00 86.69 242 ASN A C 1
ATOM 1821 O O . ASN A 1 242 ? -21.277 9.921 41.731 1.00 86.69 242 ASN A O 1
ATOM 1825 N N . GLN A 1 243 ? -21.913 10.899 39.813 1.00 84.75 243 GLN A N 1
ATOM 1826 C CA . GLN A 1 243 ? -22.895 11.796 40.430 1.00 84.75 243 GLN A CA 1
ATOM 1827 C C . GLN A 1 243 ? -24.266 11.152 40.665 1.00 84.75 243 GLN A C 1
ATOM 1829 O O . GLN A 1 243 ? -24.957 11.538 41.605 1.00 84.75 243 GLN A O 1
ATOM 1834 N N . LEU A 1 244 ? -24.684 10.208 39.815 1.00 86.62 244 LEU A N 1
ATOM 1835 C CA . LEU A 1 244 ? -26.053 9.678 39.806 1.00 86.62 244 LEU A CA 1
ATOM 1836 C C . LEU A 1 244 ? -26.154 8.217 40.254 1.00 86.62 244 LEU A C 1
ATOM 1838 O O . LEU A 1 244 ? -27.247 7.783 40.604 1.00 86.62 244 LEU A O 1
ATOM 1842 N N . ASN A 1 245 ? -25.051 7.459 40.261 1.00 89.31 245 ASN A N 1
ATOM 1843 C CA . ASN A 1 245 ? -25.087 6.015 40.507 1.00 89.31 245 ASN A CA 1
ATOM 1844 C C . ASN A 1 245 ? -24.045 5.523 41.516 1.00 89.31 245 ASN A C 1
ATOM 1846 O O . ASN A 1 245 ? -23.476 4.447 41.353 1.00 89.31 245 ASN A O 1
ATOM 1850 N N . LEU A 1 246 ? -23.771 6.321 42.553 1.00 89.06 246 LEU A N 1
ATOM 1851 C CA . LEU A 1 246 ? -22.792 5.993 43.597 1.00 89.06 246 LEU A CA 1
ATOM 1852 C C . LEU A 1 246 ? -21.396 5.666 43.042 1.00 89.06 246 LEU A C 1
ATOM 1854 O O . LEU A 1 246 ? -20.653 4.939 43.686 1.00 89.06 246 LEU A O 1
ATOM 1858 N N . ASP A 1 247 ? -21.031 6.157 41.856 1.00 89.25 247 ASP A N 1
ATOM 1859 C CA . ASP A 1 247 ? -19.774 5.787 41.188 1.00 89.25 247 ASP A CA 1
ATOM 1860 C C . ASP A 1 247 ? -19.575 4.265 41.034 1.00 89.25 247 ASP A C 1
ATOM 1862 O O . ASP A 1 247 ? -18.454 3.748 41.070 1.00 89.25 247 ASP A O 1
ATOM 1866 N N . LEU A 1 248 ? -20.689 3.530 40.921 1.00 90.94 248 LEU A N 1
ATOM 1867 C CA . LEU A 1 248 ? -20.691 2.078 40.844 1.00 90.94 248 LEU A CA 1
ATOM 1868 C C . LEU A 1 248 ? -19.984 1.614 39.571 1.00 90.94 248 LEU A C 1
ATOM 1870 O O . LEU A 1 248 ? -20.460 1.828 38.458 1.00 90.94 248 LEU A O 1
ATOM 1874 N N . SER A 1 249 ? -18.873 0.913 39.752 1.00 89.50 249 SER A N 1
ATOM 1875 C CA . SER A 1 249 ? -18.032 0.413 38.671 1.00 89.50 249 SER A CA 1
ATOM 1876 C C . SER A 1 249 ? -17.548 -1.001 38.965 1.00 89.50 249 SER A C 1
ATOM 1878 O O . SER A 1 249 ? -17.319 -1.385 40.114 1.00 89.50 249 SER A O 1
ATOM 1880 N N . VAL A 1 250 ? -17.412 -1.800 37.905 1.00 87.19 250 VAL A N 1
ATOM 1881 C CA . VAL A 1 250 ? -16.908 -3.172 37.979 1.00 87.19 250 VAL A CA 1
ATOM 1882 C C . VAL A 1 250 ? -15.662 -3.281 37.116 1.00 87.19 250 VAL A C 1
ATOM 1884 O O . VAL A 1 250 ? -15.726 -3.186 35.895 1.00 87.19 250 VAL A O 1
ATOM 1887 N N . ASN A 1 251 ? -14.522 -3.504 37.759 1.00 83.75 251 ASN A N 1
ATOM 1888 C CA . ASN A 1 251 ? -13.218 -3.573 37.118 1.00 83.75 251 ASN A CA 1
ATOM 1889 C C . ASN A 1 251 ? -12.697 -5.011 37.134 1.00 83.75 251 ASN A C 1
ATOM 1891 O O . ASN A 1 251 ? -12.675 -5.672 38.170 1.00 83.75 251 ASN A O 1
ATOM 1895 N N . GLN A 1 252 ? -12.246 -5.510 35.987 1.00 76.00 252 GLN A N 1
ATOM 1896 C CA . GLN A 1 252 ? -11.601 -6.821 35.902 1.00 76.00 252 GLN A CA 1
ATOM 1897 C C . GLN A 1 252 ? -10.090 -6.655 36.066 1.00 76.00 252 GLN A C 1
ATOM 1899 O O . GLN A 1 252 ? -9.496 -5.766 35.459 1.00 76.00 252 GLN A O 1
ATOM 1904 N N . HIS A 1 253 ? -9.456 -7.498 36.883 1.00 61.22 253 HIS A N 1
ATOM 1905 C CA . HIS A 1 253 ? -8.019 -7.392 37.147 1.00 61.22 253 HIS A CA 1
ATOM 1906 C C . HIS A 1 253 ? -7.162 -8.192 36.152 1.00 61.22 253 HIS A C 1
ATOM 1908 O O . HIS A 1 253 ? -7.515 -9.300 35.737 1.00 61.22 253 HIS A O 1
ATOM 1914 N N . GLY A 1 254 ? -6.014 -7.598 35.796 1.00 52.97 254 GLY A N 1
ATOM 1915 C CA . GLY A 1 254 ? -5.006 -8.117 34.868 1.00 52.97 254 GLY A CA 1
ATOM 1916 C C . GLY A 1 254 ? -4.309 -9.418 35.299 1.00 52.97 254 GLY A C 1
ATOM 1917 O O . GLY A 1 254 ? -4.460 -9.895 36.421 1.00 52.97 254 GLY A O 1
ATOM 1918 N N . GLU A 1 255 ? -3.584 -10.004 34.336 1.00 45.44 255 GLU A N 1
ATOM 1919 C CA . GLU A 1 255 ? -2.956 -11.348 34.271 1.00 45.44 255 GLU A CA 1
ATOM 1920 C C . GLU A 1 255 ? -3.886 -12.560 34.492 1.00 45.44 255 GLU A C 1
ATOM 1922 O O . GLU A 1 255 ? -3.690 -13.599 33.869 1.00 45.44 255 GLU A O 1
ATOM 1927 N N . ARG A 1 256 ? -4.951 -12.445 35.298 1.00 52.38 256 ARG A N 1
ATOM 1928 C CA . ARG A 1 256 ? -5.921 -13.523 35.584 1.00 52.38 256 ARG A CA 1
ATOM 1929 C C . ARG A 1 256 ? -7.357 -13.156 35.203 1.00 52.38 256 ARG A C 1
ATOM 1931 O O . ARG A 1 256 ? -8.300 -13.445 35.948 1.00 52.38 256 ARG A O 1
ATOM 1938 N N . LEU A 1 257 ? -7.516 -12.554 34.025 1.00 59.03 257 LEU A N 1
ATOM 1939 C CA . LEU A 1 257 ? -8.818 -12.285 33.407 1.00 59.03 257 LEU A CA 1
ATOM 1940 C C . LEU A 1 257 ? -9.719 -13.532 33.504 1.00 59.03 257 LEU A C 1
ATOM 1942 O O . LEU A 1 257 ? -9.316 -14.646 33.151 1.00 59.03 257 LEU A O 1
ATOM 1946 N N . GLY A 1 258 ? -10.919 -13.345 34.061 1.00 60.31 258 GLY A N 1
ATOM 1947 C CA . GLY A 1 258 ? -11.928 -14.397 34.205 1.00 60.31 258 GLY A CA 1
ATOM 1948 C C . GLY A 1 258 ? -11.863 -15.204 35.505 1.00 60.31 258 GLY A C 1
ATOM 1949 O O . GLY A 1 258 ? -12.602 -16.175 35.642 1.00 60.31 258 GLY A O 1
ATOM 1950 N N . LYS A 1 259 ? -11.006 -14.854 36.472 1.00 67.56 259 LYS A N 1
ATOM 1951 C CA . LYS A 1 259 ? -11.070 -15.449 37.823 1.00 67.56 259 LYS A CA 1
ATOM 1952 C C . LYS A 1 259 ? -11.385 -14.449 38.920 1.00 67.56 259 LYS A C 1
ATOM 1954 O O . LYS A 1 259 ? -12.017 -14.856 39.886 1.00 67.56 259 LYS A O 1
ATOM 1959 N N . GLN A 1 260 ? -10.981 -13.191 38.768 1.00 76.56 260 GLN A N 1
ATOM 1960 C CA . GLN A 1 260 ? -11.171 -12.151 39.774 1.00 76.56 260 GLN A CA 1
ATOM 1961 C C . GLN A 1 260 ? -11.696 -10.865 39.138 1.00 76.56 260 GLN A C 1
ATOM 1963 O O . GLN A 1 260 ? -11.293 -10.498 38.032 1.00 76.56 260 GLN A O 1
ATOM 1968 N N . PHE A 1 261 ? -12.581 -10.179 39.849 1.00 82.50 261 PHE A N 1
ATOM 1969 C CA . PHE A 1 261 ? -13.049 -8.844 39.500 1.00 82.50 261 PHE A CA 1
ATOM 1970 C C . PHE A 1 261 ? -13.338 -8.055 40.774 1.00 82.50 261 PHE A C 1
ATOM 1972 O O . PHE A 1 261 ? -13.517 -8.635 41.845 1.00 82.50 261 PHE A O 1
ATOM 1979 N N . THR A 1 262 ? -13.383 -6.739 40.642 1.00 86.56 262 THR A N 1
ATOM 1980 C CA . THR A 1 262 ? -13.549 -5.814 41.755 1.00 86.56 262 THR A CA 1
ATOM 1981 C C . THR A 1 262 ? -14.727 -4.906 41.493 1.00 86.56 262 THR A C 1
ATOM 1983 O O . THR A 1 262 ? -14.873 -4.376 40.395 1.00 86.56 262 THR A O 1
ATOM 1986 N N . VAL A 1 263 ? -15.565 -4.725 42.506 1.00 89.00 263 VAL A N 1
ATOM 1987 C CA . VAL A 1 263 ? -16.665 -3.764 42.484 1.00 89.00 263 VAL A CA 1
ATOM 1988 C C . VAL A 1 263 ? -16.305 -2.602 43.389 1.00 89.00 263 VAL A C 1
ATOM 1990 O O . VAL A 1 263 ? -15.931 -2.802 44.546 1.00 89.00 263 VAL A O 1
ATOM 1993 N N . THR A 1 264 ? -16.435 -1.395 42.859 1.00 90.94 264 THR A N 1
ATOM 1994 C CA . THR A 1 264 ? -16.173 -0.150 43.574 1.00 90.94 264 THR A CA 1
ATOM 1995 C C . THR A 1 264 ? -17.403 0.738 43.556 1.00 90.94 264 THR A C 1
ATOM 1997 O O . THR A 1 264 ? -18.074 0.828 42.533 1.00 90.94 264 THR A O 1
ATOM 2000 N N . PHE A 1 265 ? -17.726 1.353 44.695 1.00 92.31 265 PHE A N 1
ATOM 2001 C CA . PHE A 1 265 ? -18.822 2.317 44.813 1.00 92.31 265 PHE A CA 1
ATOM 2002 C C . PHE A 1 265 ? -18.617 3.253 46.013 1.00 92.31 265 PHE A C 1
ATOM 2004 O O . PHE A 1 265 ? -17.930 2.928 46.983 1.00 92.31 265 PHE A O 1
ATOM 2011 N N . ASN A 1 266 ? -19.236 4.424 45.952 1.00 90.50 266 ASN A N 1
ATOM 2012 C CA . ASN A 1 266 ? -19.185 5.476 46.956 1.00 90.50 266 ASN A CA 1
ATOM 2013 C C . ASN A 1 266 ? -20.285 5.289 47.999 1.00 90.50 266 ASN A C 1
ATOM 2015 O O . ASN A 1 266 ? -21.356 4.743 47.723 1.00 90.50 266 ASN A O 1
ATOM 2019 N N . ASN A 1 267 ? -20.040 5.803 49.202 1.00 86.25 267 ASN A N 1
ATOM 2020 C CA . ASN A 1 267 ? -21.062 5.844 50.239 1.00 86.25 267 ASN A CA 1
ATOM 2021 C C . ASN A 1 267 ? -22.290 6.648 49.784 1.00 86.25 267 ASN A C 1
ATOM 2023 O O . ASN A 1 267 ? -22.167 7.700 49.153 1.00 86.25 267 ASN A O 1
ATOM 2027 N N . TYR A 1 268 ? -23.486 6.181 50.156 1.00 84.75 268 TYR A N 1
ATOM 2028 C CA . TYR A 1 268 ? -24.715 6.925 49.890 1.00 84.75 268 TYR A CA 1
ATOM 2029 C C . TYR A 1 268 ? -24.723 8.225 50.703 1.00 84.75 268 TYR A C 1
ATOM 2031 O O . TYR A 1 268 ? -24.686 8.212 51.935 1.00 84.75 268 TYR A O 1
ATOM 2039 N N . ILE A 1 269 ? -24.780 9.360 50.008 1.00 79.94 269 ILE A N 1
ATOM 2040 C CA . ILE A 1 269 ? -24.829 10.675 50.643 1.00 79.94 269 ILE A CA 1
ATOM 2041 C C . ILE A 1 269 ? -26.285 10.999 50.954 1.00 79.94 269 ILE A C 1
ATOM 2043 O O . ILE A 1 269 ? -27.121 11.144 50.064 1.00 79.94 269 ILE A O 1
ATOM 2047 N N . THR A 1 270 ? -26.602 11.140 52.237 1.00 75.06 270 THR A N 1
ATOM 2048 C CA . THR A 1 270 ? -27.948 11.526 52.659 1.00 75.06 270 THR A CA 1
ATOM 2049 C C . THR A 1 270 ? -28.225 12.982 52.277 1.00 75.06 270 THR A C 1
ATOM 2051 O O . THR A 1 270 ? -27.433 13.849 52.651 1.00 75.06 270 THR A O 1
ATOM 2054 N N . PRO A 1 271 ? -29.360 13.296 51.623 1.00 70.94 271 PRO A N 1
ATOM 2055 C CA . PRO A 1 271 ? -29.652 14.648 51.131 1.00 70.94 271 PRO A CA 1
ATOM 2056 C C . PRO A 1 271 ? -29.851 15.684 52.247 1.00 70.94 271 PRO A C 1
ATOM 2058 O O . PRO A 1 271 ? -29.751 16.886 52.009 1.00 70.94 271 PRO A O 1
ATOM 2061 N N . PHE A 1 272 ? -30.124 15.231 53.472 1.00 69.94 272 PHE A N 1
ATOM 2062 C CA . PHE A 1 272 ? -30.313 16.088 54.635 1.00 69.94 272 PHE A CA 1
ATOM 2063 C C . PHE A 1 272 ? -29.310 15.705 55.721 1.00 69.94 272 PHE A C 1
ATOM 2065 O O . PHE A 1 272 ? -29.313 14.566 56.187 1.00 69.94 272 PHE A O 1
ATOM 2072 N N . GLU A 1 273 ? -28.485 16.661 56.159 1.00 62.00 273 GLU A N 1
ATOM 2073 C CA . GLU A 1 273 ? -27.704 16.512 57.389 1.00 62.00 273 GLU A CA 1
ATOM 2074 C C . GLU A 1 273 ? -28.671 16.367 58.566 1.00 62.00 273 GLU A C 1
ATOM 2076 O O . GLU A 1 273 ? -29.314 17.332 58.991 1.00 62.00 273 GLU A O 1
ATOM 2081 N N . ILE A 1 274 ? -28.780 15.159 59.115 1.00 60.78 274 ILE A N 1
ATOM 2082 C CA . ILE A 1 274 ? -29.655 14.921 60.258 1.00 60.78 274 ILE A CA 1
ATOM 2083 C C . ILE A 1 274 ? -28.942 15.400 61.521 1.00 60.78 274 ILE A C 1
ATOM 2085 O O . ILE A 1 274 ? -28.267 14.646 62.227 1.00 60.78 274 ILE A O 1
ATOM 2089 N N . LYS A 1 275 ? -29.095 16.690 61.821 1.00 56.03 275 LYS A N 1
ATOM 2090 C CA . LYS A 1 275 ? -28.722 17.254 63.120 1.00 56.03 275 LYS A CA 1
ATOM 2091 C C . LYS A 1 275 ? -29.735 16.767 64.159 1.00 56.03 275 LYS A C 1
ATOM 2093 O O . LYS A 1 275 ? -30.819 17.321 64.283 1.00 56.03 275 LYS A O 1
ATOM 2098 N N . SER A 1 276 ? -29.369 15.672 64.826 1.00 50.12 276 SER A N 1
ATOM 2099 C CA . SER A 1 276 ? -29.906 15.171 66.097 1.00 50.12 276 SER A CA 1
ATOM 2100 C C . SER A 1 276 ? -31.429 15.259 66.294 1.00 50.12 276 SER A C 1
ATOM 2102 O O . SER A 1 276 ? -31.955 16.132 66.984 1.00 50.12 276 SER A O 1
ATOM 2104 N N . LEU A 1 277 ? -32.156 14.245 65.823 1.00 46.53 277 LEU A N 1
ATOM 2105 C CA . LEU A 1 277 ? -33.450 13.904 66.416 1.00 46.53 277 LEU A CA 1
ATOM 2106 C C . LEU A 1 277 ? -33.310 12.614 67.219 1.00 46.53 277 LEU A C 1
ATOM 2108 O O . LEU A 1 277 ? -33.391 11.518 66.683 1.00 46.53 277 LEU A O 1
ATOM 2112 N N . VAL A 1 278 ? -33.096 12.823 68.520 1.00 42.62 278 VAL A N 1
ATOM 2113 C CA . VAL A 1 278 ? -33.232 11.938 69.693 1.00 42.62 278 VAL A CA 1
ATOM 2114 C C . VAL A 1 278 ? -31.954 11.983 70.531 1.00 42.62 278 VAL A C 1
ATOM 2116 O O . VAL A 1 278 ? -30.870 11.618 70.089 1.00 42.62 278 VAL A O 1
ATOM 2119 N N . LYS A 1 279 ? -32.108 12.451 71.776 1.00 42.56 279 LYS A N 1
ATOM 2120 C CA . LYS A 1 279 ? -31.114 12.301 72.837 1.00 42.56 279 LYS A CA 1
ATOM 2121 C C . LYS A 1 279 ? -30.956 10.809 73.141 1.00 42.56 279 LYS A C 1
ATOM 2123 O O . LYS A 1 279 ? -31.853 10.228 73.746 1.00 42.56 279 LYS A O 1
ATOM 2128 N N . SER A 1 280 ? -29.832 10.202 72.771 1.00 41.03 280 SER A N 1
ATOM 2129 C CA . SER A 1 280 ? -29.292 9.090 73.556 1.00 41.03 280 SER A CA 1
ATOM 2130 C C . SER A 1 280 ? -28.932 9.641 74.936 1.00 41.03 280 SER A C 1
ATOM 2132 O O . SER A 1 280 ? -28.228 10.647 75.029 1.00 41.03 280 SER A O 1
ATOM 2134 N N . GLU A 1 281 ? -29.422 9.022 76.011 1.00 48.28 281 GLU A N 1
ATOM 2135 C CA . GLU A 1 281 ? -29.090 9.425 77.385 1.00 48.28 281 GLU A CA 1
ATOM 2136 C C . GLU A 1 281 ? -27.612 9.180 77.752 1.00 48.28 281 GLU A C 1
ATOM 2138 O O . GLU A 1 281 ? -27.232 9.527 78.861 1.00 48.28 281 GLU A O 1
ATOM 2143 N N . ASN A 1 282 ? -26.761 8.636 76.862 1.00 47.84 282 ASN A N 1
ATOM 2144 C CA . ASN A 1 282 ? -25.375 8.276 77.207 1.00 47.84 282 ASN A CA 1
ATOM 2145 C C . ASN A 1 282 ? -24.317 8.404 76.081 1.00 47.84 282 ASN A C 1
ATOM 2147 O O . ASN A 1 282 ? -23.328 7.673 76.104 1.00 47.84 282 ASN A O 1
ATOM 2151 N N . SER A 1 283 ? -24.447 9.309 75.105 1.00 43.66 283 SER A N 1
ATOM 2152 C CA . SER A 1 283 ? -23.344 9.549 74.147 1.00 43.66 283 SER A CA 1
ATOM 2153 C C . SER A 1 283 ? -23.294 10.988 73.629 1.00 43.66 283 SER A C 1
ATOM 2155 O O . SER A 1 283 ? -24.308 11.516 73.174 1.00 43.66 283 SER A O 1
ATOM 2157 N N . ASP A 1 284 ? -22.102 11.595 73.683 1.00 44.56 284 ASP A N 1
ATOM 2158 C CA . ASP A 1 284 ? -21.845 13.023 73.431 1.00 44.56 284 ASP A CA 1
ATOM 2159 C C . ASP A 1 284 ? -21.934 13.474 71.958 1.00 44.56 284 ASP A C 1
ATOM 2161 O O . ASP A 1 284 ? -21.845 14.667 71.689 1.00 44.56 284 ASP A O 1
ATOM 2165 N N . GLU A 1 285 ? -22.219 12.592 70.997 1.00 46.69 285 GLU A N 1
ATOM 2166 C CA . GLU A 1 285 ? -22.514 12.994 69.612 1.00 46.69 285 GLU A CA 1
ATOM 2167 C C . GLU A 1 285 ? -23.717 12.201 69.070 1.00 46.69 285 GLU A C 1
ATOM 2169 O O . GLU A 1 285 ? -23.612 11.050 68.656 1.00 46.69 285 GLU A O 1
ATOM 2174 N N . ASN A 1 286 ? -24.911 12.809 69.118 1.00 47.75 286 ASN A N 1
ATOM 2175 C CA . ASN A 1 286 ? -26.154 12.232 68.586 1.00 47.75 286 ASN A CA 1
ATOM 2176 C C . ASN A 1 286 ? -26.284 12.514 67.082 1.00 47.75 286 ASN A C 1
ATOM 2178 O O . ASN A 1 286 ? -27.018 13.420 66.677 1.00 47.75 286 ASN A O 1
ATOM 2182 N N . HIS A 1 287 ? -25.607 11.726 66.252 1.00 54.59 287 HIS A N 1
ATOM 2183 C CA . HIS A 1 287 ? -25.884 11.676 64.817 1.00 54.59 287 HIS A CA 1
ATOM 2184 C C . HIS A 1 287 ? -26.796 10.485 64.506 1.00 54.59 287 HIS A C 1
ATOM 2186 O O . HIS A 1 287 ? -26.490 9.341 64.836 1.00 54.59 287 HIS A O 1
ATOM 2192 N N . LEU A 1 288 ? -27.949 10.758 63.889 1.00 60.31 288 LEU A N 1
ATOM 2193 C CA . LEU A 1 288 ? -28.809 9.718 63.328 1.00 60.31 288 LEU A CA 1
ATOM 2194 C C . LEU A 1 288 ? -28.077 9.107 62.132 1.00 60.31 288 LEU A C 1
ATOM 2196 O O . LEU A 1 288 ? -27.877 9.776 61.120 1.00 60.31 288 LEU A O 1
ATOM 2200 N N . VAL A 1 289 ? -27.679 7.844 62.252 1.00 69.31 289 VAL A N 1
ATOM 2201 C CA . VAL A 1 289 ? -27.122 7.090 61.130 1.00 69.31 289 VAL A CA 1
ATOM 2202 C C . VAL A 1 289 ? -28.273 6.688 60.209 1.00 69.31 289 VAL A C 1
ATOM 2204 O O . VAL A 1 289 ? -29.199 5.984 60.619 1.00 69.31 289 VAL A O 1
ATOM 2207 N N . ALA A 1 290 ? -28.249 7.179 58.971 1.00 79.19 290 ALA A N 1
ATOM 2208 C CA . ALA A 1 290 ? -29.325 6.945 58.014 1.00 79.19 290 ALA A CA 1
ATOM 2209 C C . ALA A 1 290 ? -29.304 5.536 57.414 1.00 79.19 290 ALA A C 1
ATOM 2211 O O . ALA A 1 290 ? -30.359 4.967 57.142 1.00 79.19 290 ALA A O 1
ATOM 2212 N N . ILE A 1 291 ? -28.111 4.974 57.230 1.00 85.56 291 ILE A N 1
ATOM 2213 C CA . ILE A 1 291 ? -27.877 3.732 56.493 1.00 85.56 291 ILE A CA 1
ATOM 2214 C C . ILE A 1 291 ? -27.587 2.602 57.482 1.00 85.56 291 ILE A C 1
ATOM 2216 O O . ILE A 1 291 ? -26.789 2.765 58.398 1.00 85.56 291 ILE A O 1
ATOM 2220 N N . ASP A 1 292 ? -28.239 1.458 57.301 1.00 87.62 292 ASP A N 1
ATOM 2221 C CA . ASP A 1 292 ? -27.978 0.242 58.077 1.00 87.62 292 ASP A CA 1
ATOM 2222 C C . ASP A 1 292 ? -26.913 -0.626 57.392 1.00 87.62 292 ASP A C 1
ATOM 2224 O O . ASP A 1 292 ? -25.926 -1.049 57.997 1.00 87.62 292 ASP A O 1
ATOM 2228 N N . SER A 1 293 ? -27.096 -0.915 56.102 1.00 89.31 293 SER A N 1
ATOM 2229 C CA . SER A 1 293 ? -26.225 -1.824 55.352 1.00 89.31 293 SER A CA 1
ATOM 2230 C C . SER A 1 293 ? -26.321 -1.599 53.843 1.00 89.31 293 SER A C 1
ATOM 2232 O O . SER A 1 293 ? -27.345 -1.132 53.340 1.00 89.31 293 SER A O 1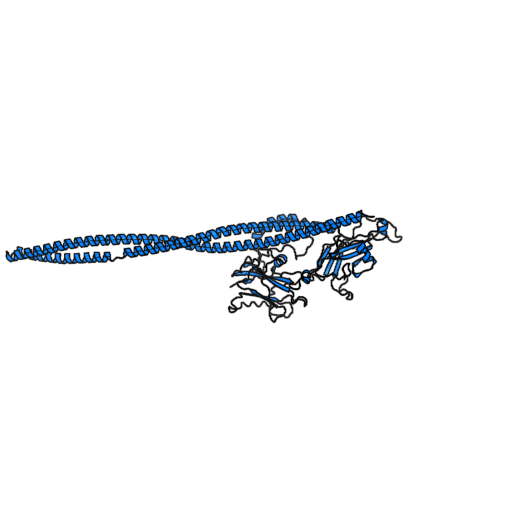
ATOM 2234 N N . PHE A 1 294 ? -25.268 -1.997 53.131 1.00 91.69 294 PHE A N 1
ATOM 2235 C CA . PHE A 1 294 ? -25.241 -2.118 51.674 1.00 91.69 294 PHE A CA 1
ATOM 2236 C C . PHE A 1 294 ? -25.328 -3.588 51.265 1.00 91.69 294 PHE A C 1
ATOM 2238 O O . PHE A 1 294 ? -24.754 -4.455 51.926 1.00 91.69 294 PHE A O 1
ATOM 2245 N N . TYR A 1 295 ? -26.006 -3.863 50.156 1.00 92.81 295 TYR A N 1
ATOM 2246 C CA . TYR A 1 295 ? -26.098 -5.184 49.545 1.00 92.81 295 TYR A CA 1
ATOM 2247 C C . TYR A 1 295 ? -25.671 -5.091 48.084 1.00 92.81 295 TYR A C 1
ATOM 2249 O O . TYR A 1 295 ? -26.317 -4.400 47.301 1.00 92.81 295 TYR A O 1
ATOM 2257 N N . VAL A 1 296 ? -24.601 -5.794 47.716 1.00 92.06 296 VAL A N 1
ATOM 2258 C CA . VAL A 1 296 ? -24.127 -5.870 46.326 1.00 92.06 296 VAL A CA 1
ATOM 2259 C C . VAL A 1 296 ? -24.657 -7.146 45.685 1.00 92.06 296 VAL A C 1
ATOM 2261 O O . VAL A 1 296 ? -24.465 -8.231 46.236 1.00 92.06 296 VAL A O 1
ATOM 2264 N N . MET A 1 297 ? -25.332 -7.017 44.543 1.00 93.62 297 MET A N 1
ATOM 2265 C CA . MET A 1 297 ? -25.975 -8.118 43.816 1.00 93.62 297 MET A CA 1
ATOM 2266 C C . MET A 1 297 ? -25.564 -8.122 42.344 1.00 93.62 297 MET A C 1
ATOM 2268 O O . MET A 1 297 ? -25.354 -7.062 41.758 1.00 93.62 297 MET A O 1
ATOM 2272 N N . PHE A 1 298 ? -25.508 -9.306 41.728 1.00 92.38 298 PHE A N 1
ATOM 2273 C CA . PHE A 1 298 ? -25.148 -9.472 40.316 1.00 92.38 298 PHE A CA 1
ATOM 2274 C C . PHE A 1 298 ? -26.306 -10.047 39.512 1.00 92.38 298 PHE A C 1
ATOM 2276 O O . PHE A 1 298 ? -26.834 -11.116 39.822 1.00 92.38 298 PHE A O 1
ATOM 2283 N N . VAL A 1 299 ? -26.680 -9.351 38.445 1.00 92.81 299 VAL A N 1
ATOM 2284 C CA . VAL A 1 299 ? -27.824 -9.694 37.600 1.00 92.81 299 VAL A CA 1
ATOM 2285 C C . VAL A 1 299 ? -27.329 -9.985 36.192 1.00 92.81 299 VAL A C 1
ATOM 2287 O O . VAL A 1 299 ? -26.498 -9.260 35.656 1.00 92.81 299 VAL A O 1
ATOM 2290 N N . LYS A 1 300 ? -27.843 -11.050 35.572 1.00 92.38 300 LYS A N 1
ATOM 2291 C CA . LYS A 1 300 ? -27.596 -11.322 34.149 1.00 92.38 300 LYS A CA 1
ATOM 2292 C C . LYS A 1 300 ? -28.220 -10.234 33.289 1.00 92.38 300 LYS A C 1
ATOM 2294 O O . LYS A 1 300 ? -29.387 -9.916 33.502 1.00 92.38 300 LYS A O 1
ATOM 2299 N N . GLU A 1 301 ? -27.523 -9.803 32.243 1.00 89.00 301 GLU A N 1
ATOM 2300 C CA . GLU A 1 301 ? -27.982 -8.781 31.287 1.00 89.00 301 GLU A CA 1
ATOM 2301 C C . GLU A 1 301 ? -29.435 -9.008 30.830 1.00 89.00 301 GLU A C 1
ATOM 2303 O O . GLU A 1 301 ? -30.275 -8.118 30.901 1.00 89.00 301 GLU A O 1
ATOM 2308 N N . SER A 1 302 ? -29.791 -10.258 30.502 1.00 89.25 302 SER A N 1
ATOM 2309 C CA . SER A 1 302 ? -31.148 -10.657 30.076 1.00 89.25 302 SER A CA 1
ATOM 2310 C C . SER A 1 302 ? -32.282 -10.360 31.075 1.00 89.25 302 SER A C 1
ATOM 2312 O O . SER A 1 302 ? -33.451 -10.500 30.724 1.00 89.25 302 SER A O 1
ATOM 2314 N N . LYS A 1 303 ? -31.949 -10.034 32.327 1.00 90.56 303 LYS A N 1
ATOM 2315 C CA . LYS A 1 303 ? -32.886 -9.778 33.427 1.00 90.56 303 LYS A CA 1
ATOM 2316 C C . LYS A 1 303 ? -32.732 -8.390 34.041 1.00 90.56 303 LYS A C 1
ATOM 2318 O O . LYS A 1 303 ? -33.559 -8.048 34.886 1.00 90.56 303 LYS A O 1
ATOM 2323 N N . VAL A 1 304 ? -31.737 -7.603 33.618 1.00 87.50 304 VAL A N 1
ATOM 2324 C CA . VAL A 1 304 ? -31.455 -6.262 34.160 1.00 87.50 304 VAL A CA 1
ATOM 2325 C C . VAL A 1 304 ? -32.707 -5.388 34.104 1.00 87.50 304 VAL A C 1
ATOM 2327 O O . VAL A 1 304 ? -33.136 -4.897 35.138 1.00 87.50 304 VAL A O 1
ATOM 2330 N N . SER A 1 305 ? -33.401 -5.347 32.961 1.00 84.50 305 SER A N 1
ATOM 2331 C CA . SER A 1 305 ? -34.623 -4.545 32.767 1.00 84.50 305 SER A CA 1
ATOM 2332 C C . SER A 1 305 ? -35.836 -4.972 33.612 1.00 84.50 305 SER A C 1
ATOM 2334 O O . SER A 1 305 ? -36.890 -4.343 33.553 1.00 84.50 305 SER A O 1
ATOM 2336 N N . THR A 1 306 ? -35.752 -6.103 34.316 1.00 86.62 306 THR A N 1
ATOM 2337 C CA . THR A 1 306 ? -36.836 -6.632 35.166 1.00 86.62 306 THR A CA 1
ATOM 2338 C C . THR A 1 306 ? -36.462 -6.678 36.643 1.00 86.62 306 THR A C 1
ATOM 2340 O O . THR A 1 306 ? -37.326 -6.945 37.480 1.00 86.62 306 THR A O 1
ATOM 2343 N N . PHE A 1 307 ? -35.191 -6.438 36.966 1.00 89.19 307 PHE A N 1
ATOM 2344 C CA . PHE A 1 307 ? -34.700 -6.439 38.331 1.00 89.19 307 PHE A CA 1
ATOM 2345 C C . PHE A 1 307 ? -34.983 -5.082 38.976 1.00 89.19 307 PHE A C 1
ATOM 2347 O O . PHE A 1 307 ? -34.701 -4.040 38.403 1.00 89.19 307 PHE A O 1
ATOM 2354 N N . ASN A 1 308 ? -35.588 -5.096 40.159 1.00 88.88 308 ASN A N 1
ATOM 2355 C CA . ASN A 1 308 ? -36.027 -3.892 40.859 1.00 88.88 308 ASN A CA 1
ATOM 2356 C C . ASN A 1 308 ? -35.915 -4.079 42.375 1.00 88.88 308 ASN A C 1
ATOM 2358 O O . ASN A 1 308 ? -35.627 -5.180 42.856 1.00 88.88 308 ASN A O 1
ATOM 2362 N N . LEU A 1 309 ? -36.207 -3.013 43.126 1.00 89.44 309 LEU A N 1
ATOM 2363 C CA . LEU A 1 309 ? -36.122 -3.008 44.586 1.00 89.44 309 LEU A CA 1
ATOM 2364 C C . LEU A 1 309 ? -36.908 -4.163 45.230 1.00 89.44 309 LEU A C 1
ATOM 2366 O O . LEU A 1 309 ? -36.359 -4.878 46.059 1.00 89.44 309 LEU A O 1
ATOM 2370 N N . ASN A 1 310 ? -38.140 -4.430 44.781 1.00 89.62 310 ASN A N 1
ATOM 2371 C CA . ASN A 1 310 ? -38.964 -5.528 45.311 1.00 89.62 310 ASN A CA 1
ATOM 2372 C C . ASN A 1 310 ? -38.297 -6.902 45.138 1.00 89.62 310 ASN A C 1
ATOM 2374 O O . ASN A 1 310 ? -38.386 -7.767 46.010 1.00 89.62 310 ASN A O 1
ATOM 2378 N N . SER A 1 311 ? -37.635 -7.115 43.999 1.00 90.81 311 SER A N 1
ATOM 2379 C CA . SER A 1 311 ? -36.917 -8.359 43.715 1.00 90.81 311 SER A CA 1
ATOM 2380 C C . SER A 1 311 ? -35.701 -8.508 44.629 1.00 90.81 311 SER A C 1
ATOM 2382 O O . SER A 1 311 ? -35.457 -9.594 45.155 1.00 90.81 311 SER A O 1
ATOM 2384 N N . ALA A 1 312 ? -34.975 -7.414 44.868 1.00 90.19 312 ALA A N 1
ATOM 2385 C CA . ALA A 1 312 ? -33.832 -7.400 45.770 1.00 90.19 312 ALA A CA 1
ATOM 2386 C C . ALA A 1 312 ? -34.241 -7.597 47.241 1.00 90.19 312 ALA A C 1
ATOM 2388 O O . ALA A 1 312 ? -33.670 -8.439 47.935 1.00 90.19 312 ALA A O 1
ATOM 2389 N N . GLU A 1 313 ? -35.280 -6.901 47.708 1.00 90.06 313 GLU A N 1
ATOM 2390 C CA . GLU A 1 313 ? -35.836 -7.061 49.056 1.00 90.06 313 GLU A CA 1
ATOM 2391 C C . GLU A 1 313 ? -36.334 -8.491 49.295 1.00 90.06 313 GLU A C 1
ATOM 2393 O O . GLU A 1 313 ? -36.104 -9.057 50.365 1.00 90.06 313 GLU A O 1
ATOM 2398 N N . ALA A 1 314 ? -36.951 -9.124 48.291 1.00 90.69 314 ALA A N 1
ATOM 2399 C CA . ALA A 1 314 ? -37.374 -10.518 48.381 1.00 90.69 314 ALA A CA 1
ATOM 2400 C C . ALA A 1 314 ? -36.189 -11.483 48.569 1.00 90.69 314 ALA A C 1
ATOM 2402 O O . ALA A 1 314 ? -36.314 -12.453 49.322 1.00 90.69 314 ALA A O 1
ATOM 2403 N N . LEU A 1 315 ? -35.043 -11.228 47.926 1.00 90.44 315 LEU A N 1
ATOM 2404 C CA . LEU A 1 315 ? -33.821 -12.023 48.109 1.00 90.44 315 LEU A CA 1
ATOM 2405 C C . LEU A 1 315 ? -33.229 -11.842 49.514 1.00 90.44 315 LEU A C 1
ATOM 2407 O O . LEU A 1 315 ? -32.851 -12.832 50.147 1.00 90.44 315 LEU A O 1
ATOM 2411 N N . ILE A 1 316 ? -33.212 -10.604 50.020 1.00 90.38 316 ILE A N 1
ATOM 2412 C CA . ILE A 1 316 ? -32.733 -10.272 51.371 1.00 90.38 316 ILE A CA 1
ATOM 2413 C C . ILE A 1 316 ? -33.641 -10.910 52.433 1.00 90.38 316 ILE A C 1
ATOM 2415 O O . ILE A 1 316 ? -33.156 -11.559 53.359 1.00 90.38 316 ILE A O 1
ATOM 2419 N N . ALA A 1 317 ? -34.964 -10.801 52.280 1.00 89.12 317 ALA A N 1
ATOM 2420 C CA . ALA A 1 317 ? -35.942 -11.359 53.216 1.00 89.12 317 ALA A CA 1
ATOM 2421 C C . ALA A 1 317 ? -35.921 -12.897 53.265 1.00 89.12 317 ALA A C 1
ATOM 2423 O O . ALA A 1 317 ? -36.178 -13.487 54.313 1.00 89.12 317 ALA A O 1
ATOM 2424 N N . GLN A 1 318 ? -35.593 -13.554 52.146 1.00 88.31 318 GLN A N 1
ATOM 2425 C CA . GLN A 1 318 ? -35.416 -15.010 52.073 1.00 88.31 318 GLN A CA 1
ATOM 2426 C C . GLN A 1 318 ? -34.070 -15.490 52.641 1.00 88.31 318 GLN A C 1
ATOM 2428 O O . GLN A 1 318 ? -33.825 -16.696 52.642 1.00 88.31 318 GLN A O 1
ATOM 2433 N N . ALA A 1 319 ? -33.207 -14.579 53.109 1.00 84.31 319 ALA A N 1
ATOM 2434 C CA . ALA A 1 319 ? -31.874 -14.873 53.634 1.00 84.31 319 ALA A CA 1
ATOM 2435 C C . ALA A 1 319 ? -31.010 -15.713 52.672 1.00 84.31 319 ALA A C 1
ATOM 2437 O O . ALA A 1 319 ? -30.246 -16.579 53.099 1.00 84.31 319 ALA A O 1
ATOM 2438 N N . LYS A 1 320 ? -31.122 -15.457 51.360 1.00 84.12 320 LYS A N 1
ATOM 2439 C CA . LYS A 1 320 ? -30.275 -16.085 50.334 1.00 84.12 320 LYS A CA 1
ATOM 2440 C C . LYS A 1 320 ? -28.899 -15.419 50.297 1.00 84.12 320 LYS A C 1
ATOM 2442 O O . LYS A 1 320 ? -28.566 -14.729 49.337 1.00 84.12 320 LYS A O 1
ATOM 2447 N N . THR A 1 321 ? -28.115 -15.622 51.353 1.00 81.06 321 THR A N 1
ATOM 2448 C CA . THR A 1 321 ? -26.806 -14.978 51.576 1.00 81.06 321 THR A CA 1
ATOM 2449 C C . THR A 1 321 ? -25.782 -15.232 50.475 1.00 81.06 321 THR A C 1
ATOM 2451 O O . THR A 1 321 ? -24.822 -14.486 50.367 1.00 81.06 321 THR A O 1
ATOM 2454 N N . ASP A 1 322 ? -25.995 -16.244 49.638 1.00 82.06 322 ASP A N 1
ATOM 2455 C CA . ASP A 1 322 ? -25.098 -16.580 48.530 1.00 82.06 322 ASP A CA 1
ATOM 2456 C C . ASP A 1 322 ? -25.336 -15.706 47.279 1.00 82.06 322 ASP A C 1
ATOM 2458 O O . ASP A 1 322 ? -24.517 -15.694 46.363 1.00 82.06 322 ASP A O 1
ATOM 2462 N N . CYS A 1 323 ? -26.463 -14.984 47.216 1.00 85.81 323 CYS A N 1
ATOM 2463 C CA . CYS A 1 323 ? -26.865 -14.143 46.075 1.00 85.81 323 CYS A CA 1
ATOM 2464 C C . CYS A 1 323 ? -26.533 -12.651 46.270 1.00 85.81 323 CYS A C 1
ATOM 2466 O O . CYS A 1 323 ? -26.835 -11.837 45.396 1.00 85.81 323 CYS A O 1
ATOM 2468 N N . TYR A 1 324 ? -25.977 -12.272 47.424 1.00 88.81 324 TYR A N 1
ATOM 2469 C CA . TYR A 1 324 ? -25.610 -10.892 47.732 1.00 88.81 324 TYR A CA 1
ATOM 2470 C C . TYR A 1 324 ? -24.449 -10.820 48.724 1.00 88.81 324 TYR A C 1
ATOM 2472 O O . TYR A 1 324 ? -24.314 -11.667 49.601 1.00 88.81 324 TYR A O 1
ATOM 2480 N N . VAL A 1 325 ? -23.655 -9.752 48.654 1.00 88.56 325 VAL A N 1
ATOM 2481 C CA . VAL A 1 325 ? -22.682 -9.414 49.705 1.0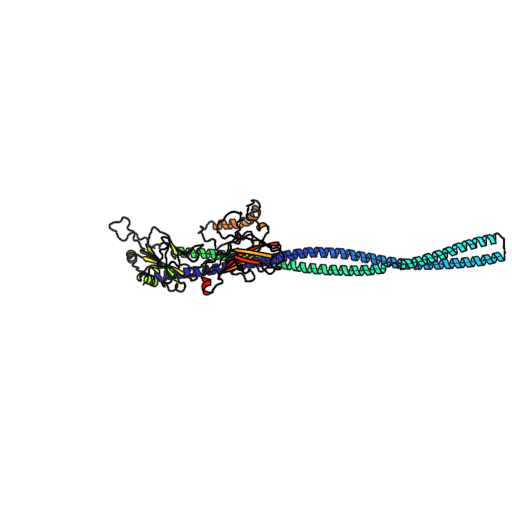0 88.56 325 VAL A CA 1
ATOM 2482 C C . VAL A 1 325 ? -23.257 -8.313 50.579 1.00 88.56 325 VAL A C 1
ATOM 2484 O O . VAL A 1 325 ? -23.542 -7.226 50.080 1.00 88.56 325 VAL A O 1
ATOM 2487 N N . LYS A 1 326 ? -23.423 -8.591 51.879 1.00 90.44 326 LYS A N 1
ATOM 2488 C CA . LYS A 1 326 ? -23.854 -7.600 52.870 1.00 90.44 326 LYS A CA 1
ATOM 2489 C C . LYS A 1 326 ? -22.642 -6.896 53.475 1.00 90.44 326 LYS A C 1
ATOM 2491 O O . LYS A 1 326 ? -21.774 -7.550 54.047 1.00 90.44 326 LYS A O 1
ATOM 2496 N N . LEU A 1 327 ? -22.646 -5.570 53.441 1.00 87.88 327 LEU A N 1
ATOM 2497 C CA . LEU A 1 327 ? -21.676 -4.715 54.117 1.00 87.88 327 LEU A CA 1
ATOM 2498 C C . LEU A 1 327 ? -22.380 -3.887 55.188 1.00 87.88 327 LEU A C 1
ATOM 2500 O O . LEU A 1 327 ? -23.395 -3.247 54.912 1.00 87.88 327 LEU A O 1
ATOM 2504 N N . ALA A 1 328 ? -21.841 -3.889 56.405 1.00 85.62 328 ALA A N 1
ATOM 2505 C CA . ALA A 1 328 ? -22.292 -2.968 57.442 1.00 85.62 328 ALA A CA 1
ATOM 2506 C C . ALA A 1 328 ? -21.877 -1.534 57.080 1.00 85.62 328 ALA A C 1
ATOM 2508 O O . ALA A 1 328 ? -20.794 -1.324 56.532 1.00 85.62 328 ALA A O 1
ATOM 2509 N N . TYR A 1 329 ? -22.732 -0.558 57.383 1.00 83.06 329 TYR A N 1
ATOM 2510 C CA . TYR A 1 329 ? -22.401 0.845 57.156 1.00 83.06 329 TYR A CA 1
ATOM 2511 C C . TYR A 1 329 ? -21.269 1.308 58.084 1.00 83.06 329 TYR A C 1
ATOM 2513 O O . TYR A 1 329 ? -21.374 1.184 59.305 1.00 83.06 329 TYR A O 1
ATOM 2521 N N . ASP A 1 330 ? -20.222 1.893 57.499 1.00 80.62 330 ASP A N 1
ATOM 2522 C CA . ASP A 1 330 ? -19.146 2.573 58.219 1.00 80.62 330 ASP A CA 1
ATOM 2523 C C . ASP A 1 330 ? -18.968 3.991 57.641 1.00 80.62 330 ASP A C 1
ATOM 2525 O O . ASP A 1 330 ? -18.545 4.140 56.489 1.00 80.62 330 ASP A O 1
ATOM 2529 N N . PRO A 1 331 ? -19.274 5.051 58.414 1.00 74.12 331 PRO A N 1
ATOM 2530 C CA . PRO A 1 331 ? -19.148 6.430 57.946 1.00 74.12 331 PRO A CA 1
ATOM 2531 C C . PRO A 1 331 ? -17.694 6.864 57.709 1.00 74.12 331 PRO A C 1
ATOM 2533 O O . PRO A 1 331 ? -17.468 7.893 57.075 1.00 74.12 331 PRO A O 1
ATOM 2536 N N . THR A 1 332 ? -16.704 6.121 58.217 1.00 78.56 332 THR A N 1
ATOM 2537 C CA . THR A 1 332 ? -15.277 6.420 58.020 1.00 78.56 332 THR A CA 1
ATOM 2538 C C . THR A 1 332 ? -14.737 5.917 56.683 1.00 78.56 332 THR A C 1
ATOM 2540 O O . THR A 1 332 ? -13.635 6.302 56.291 1.00 78.56 332 THR A O 1
ATOM 2543 N N . ILE A 1 333 ? -15.516 5.101 55.963 1.00 80.25 333 ILE A N 1
ATOM 2544 C CA . ILE A 1 333 ? -15.146 4.511 54.676 1.00 80.25 333 ILE A CA 1
ATOM 2545 C C . ILE A 1 333 ? -15.898 5.251 53.561 1.00 80.25 333 ILE A C 1
ATOM 2547 O O . ILE A 1 333 ? -17.028 4.895 53.254 1.00 80.25 333 ILE A O 1
ATOM 2551 N N . PRO A 1 334 ? -15.321 6.290 52.931 1.00 81.00 334 PRO A N 1
ATOM 2552 C CA . PRO A 1 334 ? -16.013 7.055 51.887 1.00 81.00 334 PRO A CA 1
ATOM 2553 C C . PRO A 1 334 ? -16.230 6.259 50.588 1.00 81.00 334 PRO A C 1
ATOM 2555 O O . PRO A 1 334 ? -17.149 6.564 49.825 1.00 81.00 334 PRO A O 1
ATOM 2558 N N . HIS A 1 335 ? -15.394 5.244 50.354 1.00 84.25 335 HIS A N 1
ATOM 2559 C CA . HIS A 1 335 ? -15.354 4.438 49.137 1.00 84.25 335 HIS A CA 1
ATOM 2560 C C . HIS A 1 335 ? -15.221 2.959 49.500 1.00 84.25 335 HIS A C 1
ATOM 2562 O O . HIS A 1 335 ? -14.302 2.574 50.226 1.00 84.25 335 HIS A O 1
ATOM 2568 N N . HIS A 1 336 ? -16.119 2.131 48.978 1.00 85.19 336 HIS A N 1
ATOM 2569 C CA . HIS A 1 336 ? -16.091 0.686 49.143 1.00 85.19 336 HIS A CA 1
ATOM 2570 C C . HIS A 1 336 ? -15.404 0.026 47.950 1.00 85.19 336 HIS A C 1
ATOM 2572 O O . HIS A 1 336 ? -15.669 0.366 46.799 1.00 85.19 336 HIS A O 1
ATOM 2578 N N . VAL A 1 337 ? -14.539 -0.946 48.240 1.00 85.94 337 VAL A N 1
ATOM 2579 C CA . VAL A 1 337 ? -13.838 -1.772 47.253 1.00 85.94 337 VAL A CA 1
ATOM 2580 C C . VAL A 1 337 ? -14.021 -3.228 47.662 1.00 85.94 337 VAL A C 1
ATOM 2582 O O . VAL A 1 337 ? -13.643 -3.609 48.769 1.00 85.94 337 VAL A O 1
ATOM 2585 N N . LEU A 1 338 ? -14.633 -4.029 46.793 1.00 83.06 338 LEU A N 1
ATOM 2586 C CA . LEU A 1 338 ? -14.909 -5.443 47.034 1.00 83.06 338 LEU A CA 1
ATOM 2587 C C . LEU A 1 338 ? -14.272 -6.302 45.957 1.00 83.06 338 LEU A C 1
ATOM 2589 O O . LEU A 1 338 ? -14.569 -6.117 44.781 1.00 83.06 338 LEU A O 1
ATOM 2593 N N . GLU A 1 339 ? -13.466 -7.277 46.365 1.00 80.81 339 GLU A N 1
ATOM 2594 C CA . GLU A 1 339 ? -12.846 -8.238 45.457 1.00 80.81 339 GLU A CA 1
ATOM 2595 C C . GLU A 1 339 ? -13.613 -9.569 45.458 1.00 80.81 339 GLU A C 1
ATOM 2597 O O . GLU A 1 339 ? -13.925 -10.148 46.503 1.00 80.81 339 GLU A O 1
ATOM 2602 N N . PHE A 1 340 ? -13.902 -10.076 44.264 1.00 78.25 340 PHE A N 1
ATOM 2603 C CA . PHE A 1 340 ? -14.668 -11.300 44.041 1.00 78.25 340 PHE A CA 1
ATOM 2604 C C . PHE A 1 340 ? -13.839 -12.330 43.289 1.00 78.25 340 PHE A C 1
ATOM 2606 O O . PHE A 1 340 ? -13.110 -11.978 42.361 1.00 78.25 340 PHE A O 1
ATOM 2613 N N . LEU A 1 341 ? -13.998 -13.610 43.640 1.00 73.94 341 LEU A N 1
ATOM 2614 C CA . LEU A 1 341 ? -13.342 -14.727 42.958 1.00 73.94 341 LEU A CA 1
ATOM 2615 C C . LEU A 1 341 ? -14.379 -15.723 42.427 1.00 73.94 341 LEU A C 1
ATOM 2617 O O . LEU A 1 341 ? -15.344 -16.070 43.101 1.00 73.94 341 LEU A O 1
ATOM 2621 N N . ILE A 1 342 ? -14.173 -16.196 41.200 1.00 70.62 342 ILE A N 1
ATOM 2622 C CA . ILE A 1 342 ? -15.103 -17.084 40.498 1.00 70.62 342 ILE A CA 1
ATOM 2623 C C . ILE A 1 342 ? -14.595 -18.525 40.568 1.00 70.62 342 ILE A C 1
ATOM 2625 O O . ILE A 1 342 ? -13.438 -18.807 40.250 1.00 70.62 342 ILE A O 1
ATOM 2629 N N . GLY A 1 343 ? -15.489 -19.458 40.907 1.00 60.50 343 GLY A N 1
ATOM 2630 C CA . GLY A 1 343 ? -15.242 -20.897 40.781 1.00 60.50 343 GLY A CA 1
ATOM 2631 C C . GLY A 1 343 ? -14.587 -21.571 41.989 1.00 60.50 343 GLY A C 1
ATOM 2632 O O . GLY A 1 343 ? -14.131 -22.706 41.858 1.00 60.50 343 GLY A O 1
ATOM 2633 N N . VAL A 1 344 ? -14.556 -20.918 43.153 1.00 55.91 344 VAL A N 1
ATOM 2634 C CA . VAL A 1 344 ? -14.235 -21.585 44.424 1.00 55.91 344 VAL A CA 1
ATOM 2635 C C . VAL A 1 344 ? -15.474 -22.339 44.903 1.00 55.91 344 VAL A C 1
ATOM 2637 O O . VAL A 1 344 ? -16.590 -21.817 44.852 1.00 55.91 344 VAL A O 1
ATOM 2640 N N . LYS A 1 345 ? -15.304 -23.592 45.333 1.00 55.00 345 LYS A N 1
ATOM 2641 C CA . LYS A 1 345 ? -16.418 -24.380 45.877 1.00 55.00 345 LYS A CA 1
ATOM 2642 C C . LYS A 1 345 ? -16.875 -23.784 47.221 1.00 55.00 345 LYS A C 1
ATOM 2644 O O . LYS A 1 345 ? -16.027 -23.286 47.955 1.00 55.00 345 LYS A O 1
ATOM 2649 N N . PRO A 1 346 ? -18.168 -23.887 47.589 1.00 49.66 346 PRO A N 1
ATOM 2650 C CA . PRO A 1 346 ? -18.693 -23.357 48.858 1.00 49.66 346 PRO A CA 1
ATOM 2651 C C . PRO A 1 346 ? -17.937 -23.829 50.110 1.00 49.66 346 PRO A C 1
ATOM 2653 O O . PRO A 1 346 ? -17.913 -23.127 51.115 1.00 49.66 346 PRO A O 1
ATOM 2656 N N . ASP A 1 347 ? -17.307 -25.004 50.030 1.00 52.03 347 ASP A N 1
ATOM 2657 C CA . ASP A 1 347 ? -16.646 -25.679 51.150 1.00 52.03 347 ASP A CA 1
ATOM 2658 C C . ASP A 1 347 ? -15.151 -25.324 51.289 1.00 52.03 347 ASP A C 1
ATOM 2660 O O . ASP A 1 347 ? -14.484 -25.790 52.214 1.00 52.03 347 ASP A O 1
ATOM 2664 N N . GLU A 1 348 ? -14.598 -24.528 50.368 1.00 51.62 348 GLU A N 1
ATOM 2665 C CA . GLU A 1 348 ? -13.207 -24.076 50.413 1.00 51.62 348 GLU A CA 1
ATOM 2666 C C . GLU A 1 348 ? -13.150 -22.683 51.049 1.00 51.62 348 GLU A C 1
ATOM 2668 O O . GLU A 1 348 ? -13.674 -21.712 50.504 1.00 51.62 348 GLU A O 1
ATOM 2673 N N . THR A 1 349 ? -12.505 -22.572 52.217 1.00 49.72 349 THR A N 1
ATOM 2674 C CA . THR A 1 349 ? -12.202 -21.271 52.831 1.00 49.72 349 THR A CA 1
ATOM 2675 C C . THR A 1 349 ? -11.449 -20.405 51.820 1.00 49.72 349 THR A C 1
ATOM 2677 O O . THR A 1 349 ? -10.414 -20.865 51.319 1.00 49.72 349 THR A O 1
ATOM 2680 N N . PRO A 1 350 ? -11.928 -19.184 51.508 1.00 51.50 350 PRO A N 1
ATOM 2681 C CA . PRO A 1 350 ? -11.257 -18.316 50.557 1.00 51.50 350 PRO A CA 1
ATOM 2682 C C . PRO A 1 350 ? -9.801 -18.090 51.000 1.00 51.50 350 PRO A C 1
ATOM 2684 O O . PRO A 1 350 ? -9.534 -17.938 52.193 1.00 51.50 350 PRO A O 1
ATOM 2687 N N . PRO A 1 351 ? -8.837 -18.100 50.064 1.00 46.62 351 PRO A N 1
ATOM 2688 C CA . PRO A 1 351 ? -7.409 -18.083 50.385 1.00 46.62 351 PRO A CA 1
ATOM 2689 C C . PRO A 1 351 ? -6.908 -16.760 50.997 1.00 46.62 351 PRO A C 1
ATOM 2691 O O . PRO A 1 351 ? -5.743 -16.690 51.382 1.00 46.62 351 PRO A O 1
ATOM 2694 N N . LEU A 1 352 ? -7.759 -15.730 51.084 1.00 52.94 352 LEU A N 1
ATOM 2695 C CA . LEU A 1 352 ? -7.465 -14.389 51.595 1.00 52.94 352 LEU A CA 1
ATOM 2696 C C . LEU A 1 352 ? -8.672 -13.835 52.371 1.00 52.94 352 LEU A C 1
ATOM 2698 O O . LEU A 1 352 ? -9.818 -14.036 51.961 1.00 52.94 352 LEU A O 1
ATOM 2702 N N . ASP A 1 353 ? -8.403 -13.096 53.451 1.00 49.47 353 ASP A N 1
ATOM 2703 C CA . ASP A 1 353 ? -9.402 -12.268 54.133 1.00 49.47 353 ASP A CA 1
ATOM 2704 C C . ASP A 1 353 ? -9.954 -11.238 53.120 1.00 49.47 353 ASP A C 1
ATOM 2706 O O . ASP A 1 353 ? -9.171 -10.510 52.511 1.00 49.47 353 ASP A O 1
ATOM 2710 N N . ASN A 1 354 ? -11.283 -11.184 52.938 1.00 55.34 354 ASN A N 1
ATOM 2711 C CA . ASN A 1 354 ? -12.047 -10.304 52.018 1.00 55.34 354 ASN A CA 1
ATOM 2712 C C . ASN A 1 354 ? -12.338 -10.804 50.586 1.00 55.34 354 ASN A C 1
ATOM 2714 O O . ASN A 1 354 ? -12.800 -10.011 49.767 1.00 55.34 354 ASN A O 1
ATOM 2718 N N . LEU A 1 355 ? -12.151 -12.091 50.274 1.00 64.19 355 LEU A N 1
ATOM 2719 C CA . LEU A 1 355 ? -12.608 -12.662 48.996 1.00 64.19 355 LEU A CA 1
ATOM 2720 C C . LEU A 1 355 ? -14.037 -13.223 49.105 1.00 64.19 355 LEU A C 1
ATOM 2722 O O . LEU A 1 355 ? -14.282 -14.142 49.890 1.00 64.19 355 LEU A O 1
ATOM 2726 N N . TYR A 1 356 ? -14.968 -12.719 48.288 1.00 64.75 356 TYR A N 1
ATOM 2727 C CA . TYR A 1 356 ? -16.358 -13.194 48.270 1.00 64.75 356 TYR A CA 1
ATOM 2728 C C . TYR A 1 356 ? -16.616 -14.198 47.137 1.00 64.75 356 TYR A C 1
ATOM 2730 O O . TYR A 1 356 ? -16.305 -13.933 45.973 1.00 64.75 356 TYR A O 1
ATOM 2738 N N . ASN A 1 357 ? -17.255 -15.324 47.478 1.00 69.56 357 ASN A N 1
ATOM 2739 C CA . ASN A 1 357 ? -17.900 -16.218 46.515 1.00 69.56 357 ASN A CA 1
ATOM 2740 C C . ASN A 1 357 ? -19.349 -15.772 46.352 1.00 69.56 357 ASN A C 1
ATOM 2742 O O . ASN A 1 357 ? -20.084 -15.736 47.337 1.00 69.56 357 ASN A O 1
ATOM 2746 N N . ILE A 1 358 ? -19.767 -15.446 45.131 1.00 73.38 358 ILE A N 1
ATOM 2747 C CA . ILE A 1 358 ? -21.124 -14.960 44.882 1.00 73.38 358 ILE A CA 1
ATOM 2748 C C . ILE A 1 358 ? -21.769 -15.643 43.679 1.00 73.38 358 ILE A C 1
ATOM 2750 O O . ILE A 1 358 ? -21.134 -15.914 42.656 1.00 73.38 358 ILE A O 1
ATOM 2754 N N . TYR A 1 359 ? -23.057 -15.923 43.838 1.00 84.94 359 TYR A N 1
ATOM 2755 C CA . TYR A 1 359 ? -23.957 -16.381 42.798 1.00 84.94 359 TYR A CA 1
ATOM 2756 C C . TYR A 1 359 ? -24.725 -15.184 42.233 1.00 84.94 359 TYR A C 1
ATOM 2758 O O . TYR A 1 359 ? -24.899 -14.159 42.893 1.00 84.94 359 TYR A O 1
ATOM 2766 N N . ASP A 1 360 ? -25.204 -15.313 41.002 1.00 89.25 360 ASP A N 1
ATOM 2767 C CA . ASP A 1 360 ? -26.158 -14.362 40.451 1.00 89.25 360 ASP A CA 1
ATOM 2768 C C . ASP A 1 360 ? -27.482 -14.379 41.233 1.00 89.25 360 ASP A C 1
ATOM 2770 O O . ASP A 1 360 ? -27.740 -15.244 42.075 1.00 89.25 360 ASP A O 1
ATOM 2774 N N . THR A 1 361 ? -28.364 -13.431 40.932 1.00 89.19 361 THR A N 1
ATOM 2775 C CA . THR A 1 361 ? -29.678 -13.322 41.584 1.00 89.19 361 THR A CA 1
ATOM 2776 C C . THR A 1 361 ? -30.606 -14.528 41.374 1.00 89.19 361 THR A C 1
ATOM 2778 O O . THR A 1 361 ? -31.603 -14.654 42.088 1.00 89.19 361 THR A O 1
ATOM 2781 N N . ASP A 1 362 ? -30.280 -15.452 40.460 1.00 87.88 362 ASP A N 1
ATOM 2782 C CA . ASP A 1 362 ? -30.985 -16.729 40.288 1.00 87.88 362 ASP A CA 1
ATOM 2783 C C . ASP A 1 362 ? -30.402 -17.863 41.154 1.00 87.88 362 ASP A C 1
ATOM 2785 O O . ASP A 1 362 ? -30.913 -18.987 41.118 1.00 87.88 362 ASP A O 1
ATOM 2789 N N . GLY A 1 363 ? -29.332 -17.602 41.911 1.00 83.81 363 GLY A N 1
ATOM 2790 C CA . GLY A 1 363 ? -28.592 -18.606 42.673 1.00 83.81 363 GLY A CA 1
ATOM 2791 C C . GLY A 1 363 ? -27.694 -19.491 41.805 1.00 83.81 363 GLY A C 1
ATOM 2792 O O . GLY A 1 363 ? -27.370 -20.609 42.203 1.00 83.81 363 GLY A O 1
ATOM 2793 N N . LYS A 1 364 ? -27.310 -19.036 40.604 1.00 86.38 364 LYS A N 1
ATOM 2794 C CA . LYS A 1 364 ? -26.363 -19.735 39.721 1.00 86.38 364 LYS A CA 1
ATOM 2795 C C . LYS A 1 364 ? -24.988 -19.088 39.794 1.00 86.38 364 LYS A C 1
ATOM 2797 O O . LYS A 1 364 ? -24.862 -17.886 39.987 1.00 86.38 364 LYS A O 1
ATOM 2802 N N . THR A 1 365 ? -23.937 -19.890 39.652 1.00 83.81 365 THR A N 1
ATOM 2803 C CA . THR A 1 365 ? -22.567 -19.365 39.630 1.00 83.81 365 THR A CA 1
ATOM 2804 C C . THR A 1 365 ? -22.413 -18.383 38.476 1.00 83.81 365 THR A C 1
ATOM 2806 O O . THR A 1 365 ? -22.952 -18.627 37.396 1.00 83.81 365 THR A O 1
ATOM 2809 N N . ILE A 1 366 ? -21.658 -17.306 38.681 1.00 83.81 366 ILE A N 1
ATOM 2810 C CA . ILE A 1 366 ? -21.300 -16.392 37.594 1.00 83.81 366 ILE A CA 1
ATOM 2811 C C . ILE A 1 366 ? -20.480 -17.166 36.551 1.00 83.81 366 ILE A C 1
ATOM 2813 O O . ILE A 1 366 ? -19.462 -17.781 36.875 1.00 83.81 366 ILE A O 1
ATOM 2817 N N . GLU A 1 367 ? -20.954 -17.179 35.306 1.00 83.69 367 GLU A N 1
ATOM 2818 C CA . GLU A 1 367 ? -20.349 -17.925 34.202 1.00 83.69 367 GLU A CA 1
ATOM 2819 C C . GLU A 1 367 ? -19.466 -17.016 33.342 1.00 83.69 367 GLU A C 1
ATOM 2821 O O . GLU A 1 367 ? -19.727 -15.825 33.174 1.00 83.69 367 GLU A O 1
ATOM 2826 N N . LEU A 1 368 ? -18.422 -17.598 32.751 1.00 83.12 368 LEU A N 1
ATOM 2827 C CA . LEU A 1 368 ? -17.578 -16.894 31.790 1.00 83.12 368 LEU A CA 1
ATOM 2828 C C . LEU A 1 368 ? -18.316 -16.687 30.466 1.00 83.12 368 LEU A C 1
ATOM 2830 O O . LEU A 1 368 ? -19.082 -17.544 30.032 1.00 83.12 368 LEU A O 1
ATOM 2834 N N . GLY A 1 369 ? -18.044 -15.565 29.803 1.00 80.62 369 GLY A N 1
ATOM 2835 C CA . GLY A 1 369 ? -18.610 -15.224 28.498 1.00 80.62 369 GLY A CA 1
ATOM 2836 C C . GLY A 1 369 ? -20.087 -14.823 28.509 1.00 80.62 369 GLY A C 1
ATOM 2837 O O . GLY A 1 369 ? -20.656 -14.643 27.432 1.00 80.62 369 GLY A O 1
ATOM 2838 N N . LEU A 1 370 ? -20.703 -14.687 29.688 1.00 87.00 370 LEU A N 1
ATOM 2839 C CA . LEU A 1 370 ? -22.025 -14.087 29.864 1.00 87.00 370 LEU A CA 1
ATOM 2840 C C . LEU A 1 370 ? -21.899 -12.656 30.394 1.00 87.00 370 LEU A C 1
ATOM 2842 O O . LEU A 1 370 ? -20.949 -12.317 31.100 1.00 87.00 370 LEU A O 1
ATOM 2846 N N . ASN A 1 371 ? -22.884 -11.834 30.048 1.00 90.12 371 ASN A N 1
ATOM 2847 C CA . ASN A 1 371 ? -22.953 -10.430 30.427 1.00 90.12 371 ASN A CA 1
ATOM 2848 C C . ASN A 1 371 ? -23.708 -10.265 31.751 1.00 90.12 371 ASN A C 1
ATOM 2850 O O . ASN A 1 371 ? -24.812 -10.804 31.910 1.00 90.12 371 ASN A O 1
ATOM 2854 N N . TYR A 1 372 ? -23.123 -9.505 32.673 1.00 91.00 372 TYR A N 1
ATOM 2855 C CA . TYR A 1 372 ? -23.678 -9.208 33.991 1.00 91.00 372 TYR A CA 1
ATOM 2856 C C . TYR A 1 372 ? -23.598 -7.711 34.294 1.00 91.00 372 TYR A C 1
ATOM 2858 O O . TYR A 1 372 ? -22.705 -7.030 33.797 1.00 91.00 372 TYR A O 1
ATOM 2866 N N . SER A 1 373 ? -24.478 -7.240 35.173 1.00 92.19 373 SER A N 1
ATOM 2867 C CA . SER A 1 373 ? -24.416 -5.909 35.784 1.00 92.19 373 SER A CA 1
ATOM 2868 C C . SER A 1 373 ? -24.533 -6.034 37.299 1.00 92.19 373 SER A C 1
ATOM 2870 O O . SER A 1 373 ? -25.214 -6.930 37.815 1.00 92.19 373 SER A O 1
ATOM 2872 N N . ALA A 1 374 ? -23.857 -5.146 38.019 1.00 92.44 374 ALA A N 1
ATOM 2873 C CA . ALA A 1 374 ? -23.946 -5.048 39.465 1.00 92.44 374 ALA A CA 1
ATOM 2874 C C . ALA A 1 374 ? -25.041 -4.054 39.874 1.00 92.44 374 ALA A C 1
ATOM 2876 O O . ALA A 1 374 ? -25.276 -3.056 39.197 1.00 92.44 374 ALA A O 1
ATOM 2877 N N . PHE A 1 375 ? -25.680 -4.326 41.007 1.00 93.38 375 PHE A N 1
ATOM 2878 C CA . PHE A 1 375 ? -26.603 -3.424 41.687 1.00 93.38 375 PHE A CA 1
ATOM 2879 C C . PHE A 1 375 ? -26.171 -3.264 43.143 1.00 93.38 375 PHE A C 1
ATOM 2881 O O . PHE A 1 375 ? -25.762 -4.239 43.781 1.00 93.38 375 PHE A O 1
ATOM 2888 N N . VAL A 1 376 ? -26.310 -2.053 43.678 1.00 93.12 376 VAL A N 1
ATOM 2889 C CA . VAL A 1 376 ? -26.123 -1.754 45.100 1.00 93.12 376 VAL A CA 1
ATOM 2890 C C . VAL A 1 376 ? -27.468 -1.370 45.697 1.00 93.12 376 VAL A C 1
ATOM 2892 O O . VAL A 1 376 ? -28.099 -0.407 45.270 1.00 93.12 376 VAL A O 1
ATOM 2895 N N . VAL A 1 377 ? -27.902 -2.117 46.707 1.00 92.88 377 VAL A N 1
ATOM 2896 C CA . VAL A 1 377 ? -29.105 -1.816 47.487 1.00 92.88 377 VAL A CA 1
ATOM 2897 C C . VAL A 1 377 ? -28.691 -1.281 48.846 1.00 92.88 377 VAL A C 1
ATOM 2899 O O . VAL A 1 377 ? -27.867 -1.878 49.536 1.00 92.88 377 VAL A O 1
ATOM 2902 N N . VAL A 1 378 ? -29.268 -0.153 49.234 1.00 91.31 378 VAL A N 1
ATOM 2903 C CA . VAL A 1 378 ? -29.004 0.527 50.500 1.00 91.31 378 VAL A CA 1
ATOM 2904 C C . VAL A 1 378 ? -30.234 0.364 51.374 1.00 91.31 378 VAL A C 1
ATOM 2906 O O . VAL A 1 378 ? -31.300 0.879 51.039 1.00 91.31 378 VAL A O 1
ATOM 2909 N N . THR A 1 379 ? -30.087 -0.326 52.505 1.00 91.12 379 THR A N 1
ATOM 2910 C CA . THR A 1 379 ? -31.167 -0.407 53.492 1.00 91.12 379 THR A CA 1
ATOM 2911 C C . THR A 1 379 ? -31.020 0.691 54.526 1.00 91.12 379 THR A C 1
ATOM 2913 O O . THR A 1 379 ? -29.978 0.802 55.178 1.00 91.12 379 THR A O 1
ATOM 2916 N N . PHE A 1 380 ? -32.068 1.481 54.716 1.00 88.56 380 PHE A N 1
ATOM 2917 C CA . PHE A 1 380 ? -32.078 2.567 55.686 1.00 88.56 380 PHE A CA 1
ATOM 2918 C C . PHE A 1 380 ? -32.468 2.099 57.089 1.00 88.56 380 PHE A C 1
ATOM 2920 O O . PHE A 1 380 ? -33.278 1.185 57.266 1.00 88.56 380 PHE A O 1
ATOM 2927 N N . THR A 1 381 ? -31.944 2.776 58.115 1.00 87.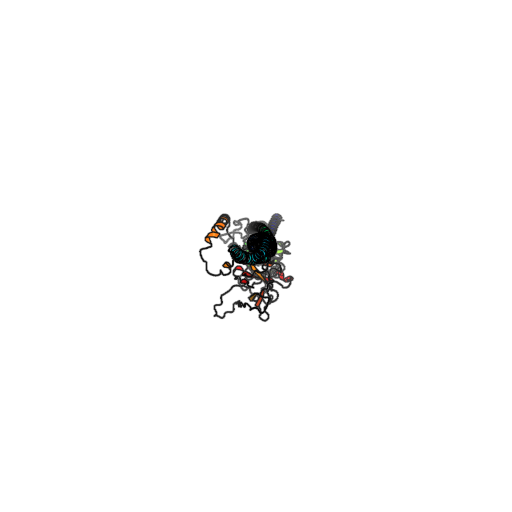06 381 THR A N 1
ATOM 2928 C CA . THR A 1 381 ? -32.305 2.475 59.503 1.00 87.06 381 THR A CA 1
ATOM 2929 C C . THR A 1 381 ? -33.789 2.778 59.753 1.00 87.06 381 THR A C 1
ATOM 2931 O O . THR A 1 381 ? -34.329 3.764 59.237 1.00 87.06 381 THR A O 1
ATOM 2934 N N . PRO A 1 382 ? -34.487 2.001 60.607 1.00 85.75 382 PRO A N 1
ATOM 2935 C CA . PRO A 1 382 ? -35.890 2.268 60.928 1.00 85.75 382 PRO A CA 1
ATOM 2936 C C . PRO A 1 382 ? -36.137 3.671 61.497 1.00 85.75 382 PRO A C 1
ATOM 2938 O O . PRO A 1 382 ? -37.234 4.209 61.359 1.00 85.75 382 PRO A O 1
ATOM 2941 N N . ALA A 1 383 ? -35.136 4.262 62.157 1.00 81.81 383 ALA A N 1
ATOM 2942 C CA . ALA A 1 383 ? -35.216 5.615 62.692 1.00 81.81 383 ALA A CA 1
ATOM 2943 C C . ALA A 1 383 ? -35.201 6.674 61.576 1.00 81.81 383 ALA A C 1
ATOM 2945 O O . ALA A 1 383 ? -35.997 7.610 61.626 1.00 81.81 383 ALA A O 1
ATOM 2946 N N . TYR A 1 384 ? -34.367 6.493 60.547 1.00 81.88 384 TYR A N 1
ATOM 2947 C CA . TYR A 1 384 ? -34.329 7.381 59.386 1.00 81.88 384 TYR A CA 1
ATOM 2948 C C . TYR A 1 384 ? -35.587 7.272 58.524 1.00 81.88 384 TYR A C 1
ATOM 2950 O O . TYR A 1 384 ? -36.187 8.291 58.187 1.00 81.88 384 TYR A O 1
ATOM 2958 N N . LYS A 1 385 ? -36.055 6.043 58.271 1.00 84.62 385 LYS A N 1
ATOM 2959 C CA . LYS A 1 385 ? -37.312 5.795 57.548 1.00 84.62 385 LYS A CA 1
ATOM 2960 C C . LYS A 1 385 ? -38.507 6.489 58.211 1.00 84.62 385 LYS A C 1
ATOM 2962 O O . LYS A 1 385 ? -39.298 7.155 57.551 1.00 84.62 385 LYS A O 1
ATOM 2967 N N . LYS A 1 386 ? -38.600 6.406 59.546 1.00 84.31 386 LYS A N 1
ATOM 2968 C CA . LYS A 1 386 ? -39.622 7.120 60.335 1.00 84.31 386 LYS A CA 1
ATOM 2969 C C . LYS A 1 386 ? -39.469 8.639 60.285 1.00 84.31 386 LYS A C 1
ATOM 2971 O O . LYS A 1 386 ? -40.474 9.334 60.343 1.00 84.31 386 LYS A O 1
ATOM 2976 N N . TYR A 1 387 ? -38.238 9.148 60.227 1.00 81.50 387 TYR A N 1
ATOM 2977 C CA . TYR A 1 387 ? -37.977 10.586 60.158 1.00 81.50 387 TYR A CA 1
ATOM 2978 C C . TYR A 1 387 ? -38.446 11.196 58.832 1.00 81.50 387 TYR A C 1
ATOM 2980 O O . TYR A 1 387 ? -39.068 12.255 58.843 1.00 81.50 387 TYR A O 1
ATOM 2988 N N . LEU A 1 388 ? -38.184 10.518 57.712 1.00 80.06 388 LEU A N 1
ATOM 2989 C CA . LEU A 1 388 ? -38.624 10.956 56.385 1.00 80.06 388 LEU A CA 1
ATOM 2990 C C . LEU A 1 388 ? -40.086 10.602 56.066 1.00 80.06 388 LEU A C 1
ATOM 2992 O O . LEU A 1 388 ? -40.581 11.014 55.022 1.00 80.06 388 LEU A O 1
ATOM 2996 N N . ASP A 1 389 ? -40.755 9.828 56.930 1.00 83.12 389 ASP A N 1
ATOM 2997 C CA . ASP A 1 389 ? -42.043 9.174 56.643 1.00 83.12 389 ASP A CA 1
ATOM 2998 C C . ASP A 1 389 ? -42.026 8.401 55.306 1.00 83.12 389 ASP A C 1
ATOM 3000 O O . ASP A 1 389 ? -43.014 8.314 54.578 1.00 83.12 389 ASP A O 1
ATOM 3004 N N . ASN A 1 390 ? -40.860 7.834 54.975 1.00 81.25 390 ASN A N 1
ATOM 3005 C CA . ASN A 1 390 ? -40.644 7.011 53.796 1.00 81.25 390 ASN A CA 1
ATOM 3006 C C . ASN A 1 390 ? -39.961 5.705 54.205 1.00 81.25 390 ASN A C 1
ATOM 3008 O O . ASN A 1 390 ? -38.869 5.703 54.771 1.00 81.25 390 ASN A O 1
ATOM 3012 N N . PHE A 1 391 ? -40.621 4.583 53.925 1.00 84.25 391 PHE A N 1
ATOM 3013 C CA . PHE A 1 391 ? -40.143 3.255 54.300 1.00 84.25 391 PHE A CA 1
ATOM 3014 C C . PHE A 1 391 ? -39.424 2.518 53.165 1.00 84.25 391 PHE A C 1
ATOM 3016 O O . PHE A 1 391 ? -38.934 1.410 53.405 1.00 84.25 391 PHE A O 1
ATOM 3023 N N . THR A 1 392 ? -39.343 3.116 51.972 1.00 84.69 392 THR A N 1
ATOM 3024 C CA . THR A 1 392 ? -38.637 2.533 50.828 1.00 84.69 392 THR A CA 1
ATOM 3025 C C . THR A 1 392 ? -37.131 2.586 51.041 1.00 84.69 392 THR A C 1
ATOM 3027 O O . THR A 1 392 ? -36.592 3.571 51.548 1.00 84.69 392 THR A O 1
ATOM 3030 N N . ASP A 1 393 ? -36.457 1.509 50.661 1.00 89.69 393 ASP A N 1
ATOM 3031 C CA . ASP A 1 393 ? -35.004 1.472 50.538 1.00 89.69 393 ASP A CA 1
ATOM 3032 C C . ASP A 1 393 ? -34.557 2.038 49.184 1.00 89.69 393 ASP A C 1
ATOM 3034 O O . ASP A 1 393 ? -35.381 2.400 48.344 1.00 89.69 393 ASP A O 1
ATOM 3038 N N . PHE A 1 394 ? -33.247 2.168 48.989 1.00 88.31 394 PHE A N 1
ATOM 3039 C CA . PHE A 1 394 ? -32.677 2.661 47.737 1.00 88.31 394 PHE A CA 1
ATOM 3040 C C . PHE A 1 394 ? -32.026 1.516 46.960 1.00 88.31 394 PHE A C 1
ATOM 3042 O O . PHE A 1 394 ? -31.359 0.661 47.541 1.00 88.31 394 PHE A O 1
ATOM 3049 N N . ILE A 1 395 ? -32.180 1.526 45.638 1.00 90.81 395 ILE A N 1
ATOM 3050 C CA . ILE A 1 395 ? -31.456 0.661 44.706 1.00 90.81 395 ILE A CA 1
ATOM 3051 C C . ILE A 1 395 ? -30.738 1.542 43.681 1.00 90.81 395 ILE A C 1
ATOM 3053 O O . ILE A 1 395 ? -31.302 2.516 43.186 1.00 90.81 395 ILE A O 1
ATOM 3057 N N . SER A 1 396 ? -29.479 1.221 43.396 1.00 91.12 396 SER A N 1
ATOM 3058 C CA . SER A 1 396 ? -28.694 1.883 42.356 1.00 91.12 396 SER A CA 1
ATOM 3059 C C . SER A 1 396 ? -29.249 1.552 40.966 1.00 91.12 396 SER A C 1
ATOM 3061 O O . SER A 1 396 ? -29.897 0.522 40.779 1.00 91.12 396 SER A O 1
ATOM 3063 N N . ALA A 1 397 ? -28.955 2.380 39.967 1.00 89.06 397 ALA A N 1
ATOM 3064 C CA . ALA A 1 397 ? -29.055 1.941 38.578 1.00 89.06 397 ALA A CA 1
ATOM 3065 C C . ALA A 1 397 ? -28.032 0.805 38.327 1.00 89.06 397 ALA A C 1
ATOM 3067 O O . ALA A 1 397 ? -27.056 0.681 39.089 1.00 89.06 397 ALA A O 1
ATOM 3068 N N . PRO A 1 398 ? -28.228 -0.045 37.300 1.00 90.62 398 PRO A N 1
ATOM 3069 C CA . PRO A 1 398 ? -27.246 -1.071 36.961 1.00 90.62 398 PRO A CA 1
ATOM 3070 C C . PRO A 1 398 ? -25.868 -0.448 36.709 1.00 90.62 398 PRO A C 1
ATOM 3072 O O . PRO A 1 398 ? -25.763 0.642 36.145 1.00 90.62 398 PRO A O 1
ATOM 3075 N N . SER A 1 399 ? -24.805 -1.140 37.118 1.00 90.12 399 SER A N 1
ATOM 3076 C CA . SER A 1 399 ? -23.455 -0.829 36.644 1.00 90.12 399 SER A CA 1
ATOM 3077 C C . SER A 1 399 ? -23.352 -1.044 35.135 1.00 90.12 399 SER A C 1
ATOM 3079 O O . SER A 1 399 ? -24.150 -1.792 34.555 1.00 90.12 399 SER A O 1
ATOM 3081 N N . ASP A 1 400 ? -22.278 -0.524 34.539 1.00 85.12 400 ASP A N 1
ATOM 3082 C CA . ASP A 1 400 ? -21.870 -0.934 33.199 1.00 85.12 400 ASP A CA 1
ATOM 3083 C C . ASP A 1 400 ? -21.827 -2.463 33.101 1.00 85.12 400 ASP A C 1
ATOM 3085 O O . ASP A 1 400 ? -21.370 -3.167 34.015 1.00 85.12 400 ASP A O 1
ATOM 3089 N N . THR A 1 401 ? -22.350 -2.969 31.988 1.00 87.38 401 THR A N 1
ATOM 3090 C CA . THR A 1 401 ? -22.365 -4.397 31.690 1.00 87.38 401 THR A CA 1
ATOM 3091 C C . THR A 1 401 ? -20.932 -4.891 31.537 1.00 87.38 401 THR A C 1
ATOM 3093 O O . THR A 1 401 ? -20.163 -4.365 30.732 1.00 87.38 401 THR A O 1
ATOM 3096 N N . PHE A 1 402 ? -20.579 -5.949 32.259 1.00 86.31 402 PHE A N 1
ATOM 3097 C CA . PHE A 1 402 ? -19.264 -6.569 32.192 1.00 86.31 402 PHE A CA 1
ATOM 3098 C C . PHE A 1 402 ? -19.365 -8.050 31.818 1.00 86.31 402 PHE A C 1
ATOM 3100 O O . PHE A 1 402 ? -20.308 -8.759 32.181 1.00 86.31 402 PHE A O 1
ATOM 3107 N N . THR A 1 403 ? -18.356 -8.528 31.091 1.00 85.69 403 THR A N 1
ATOM 3108 C CA . THR A 1 403 ? -18.254 -9.920 30.634 1.00 85.69 403 THR A CA 1
ATOM 3109 C C . THR A 1 403 ? -16.952 -10.509 31.126 1.00 85.69 403 THR A C 1
ATOM 3111 O O . THR A 1 403 ? -15.875 -10.037 30.764 1.00 85.69 403 THR A O 1
ATOM 3114 N N . LEU A 1 404 ? -17.021 -11.559 31.931 1.00 82.69 404 LEU A N 1
ATOM 3115 C CA . LEU A 1 404 ? -15.823 -12.206 32.452 1.00 82.69 404 LEU A CA 1
ATOM 3116 C C . LEU A 1 404 ? -15.280 -13.178 31.406 1.00 82.69 404 LEU A C 1
ATOM 3118 O O . LEU A 1 404 ? -15.943 -14.147 31.042 1.00 82.69 404 LEU A O 1
ATOM 3122 N N . THR A 1 405 ? -14.073 -12.921 30.913 1.00 81.31 405 THR A N 1
ATOM 3123 C CA . THR A 1 405 ? -13.429 -13.739 29.873 1.00 81.31 405 THR A CA 1
ATOM 3124 C C . THR A 1 405 ? -12.044 -14.179 30.315 1.00 81.31 405 THR A C 1
ATOM 3126 O O . THR A 1 405 ? -11.429 -13.543 31.161 1.00 81.31 405 THR A O 1
ATOM 3129 N N . ARG A 1 406 ? -11.540 -15.279 29.756 1.00 78.38 406 ARG A N 1
ATOM 3130 C CA . ARG A 1 406 ? -10.158 -15.729 29.926 1.00 78.38 406 ARG A CA 1
ATOM 3131 C C . ARG A 1 406 ? -9.301 -15.170 28.801 1.00 78.38 406 ARG A C 1
ATOM 3133 O O . ARG A 1 406 ? -9.596 -15.402 27.629 1.00 78.38 406 ARG A O 1
ATOM 3140 N N . ARG A 1 407 ? -8.209 -14.491 29.144 1.00 77.12 407 ARG A N 1
ATOM 3141 C CA . ARG A 1 407 ? -7.195 -14.107 28.157 1.00 77.12 407 ARG A CA 1
ATOM 3142 C C . ARG A 1 407 ? -6.449 -15.355 27.701 1.00 77.12 407 ARG A C 1
ATOM 3144 O O . ARG A 1 407 ? -5.995 -16.143 28.527 1.00 77.12 407 ARG A O 1
ATOM 3151 N N . ILE A 1 408 ? -6.342 -15.537 26.392 1.00 79.88 408 ILE A N 1
ATOM 3152 C CA . ILE A 1 408 ? -5.430 -16.520 25.808 1.00 79.88 408 ILE A CA 1
ATOM 3153 C C . ILE A 1 408 ? -4.062 -15.868 25.793 1.00 79.88 408 ILE A C 1
ATOM 3155 O O . ILE A 1 408 ? -3.930 -14.775 25.252 1.00 79.88 408 ILE A O 1
ATOM 3159 N N . GLU A 1 409 ? -3.055 -16.498 26.378 1.00 79.06 409 GLU A N 1
ATOM 3160 C CA . GLU A 1 409 ? -1.696 -15.969 26.324 1.00 79.06 409 GLU A CA 1
ATOM 3161 C C . GLU A 1 409 ? -1.122 -16.128 24.910 1.00 79.06 409 GLU A C 1
ATOM 3163 O O . GLU A 1 409 ? -1.197 -17.198 24.296 1.00 79.06 409 GLU A O 1
ATOM 3168 N N . ALA A 1 410 ? -0.572 -15.039 24.380 1.00 75.88 410 ALA A N 1
ATOM 3169 C CA . ALA A 1 410 ? 0.281 -15.066 23.206 1.00 75.88 410 ALA A CA 1
ATOM 3170 C C . ALA A 1 410 ? 1.724 -15.336 23.653 1.00 75.88 410 ALA A C 1
ATOM 3172 O O . ALA A 1 410 ? 2.124 -14.888 24.732 1.00 75.88 410 ALA A O 1
ATOM 3173 N N . PRO A 1 411 ? 2.521 -16.055 22.849 1.00 76.44 411 PRO A N 1
ATOM 3174 C CA . PRO A 1 411 ? 3.931 -16.260 23.151 1.00 76.44 411 PRO A CA 1
ATOM 3175 C C . PRO A 1 411 ? 4.657 -14.909 23.229 1.00 76.44 411 PRO A C 1
ATOM 3177 O O . PRO A 1 411 ? 4.436 -14.022 22.399 1.00 76.44 411 PRO A O 1
ATOM 3180 N N . SER A 1 412 ? 5.546 -14.754 24.213 1.00 67.44 412 SER A N 1
ATOM 3181 C CA . SER A 1 412 ? 6.538 -13.680 24.157 1.00 67.44 412 SER A CA 1
ATOM 3182 C C . SER A 1 412 ? 7.649 -14.094 23.195 1.00 67.44 412 SER A C 1
ATOM 3184 O O . SER A 1 412 ? 8.190 -15.193 23.308 1.00 67.44 412 SER A O 1
ATOM 3186 N N . LEU A 1 413 ? 7.985 -13.210 22.256 1.00 65.00 413 LEU A N 1
ATOM 3187 C CA . LEU A 1 413 ? 9.106 -13.376 21.329 1.00 65.00 413 LEU A CA 1
ATOM 3188 C C . LEU A 1 413 ? 10.389 -12.683 21.837 1.00 65.00 413 LEU A C 1
ATOM 3190 O O . LEU A 1 413 ? 11.318 -12.471 21.059 1.00 65.00 413 LEU A O 1
ATOM 3194 N N . ASP A 1 414 ? 10.459 -12.325 23.127 1.00 54.81 414 ASP A N 1
ATOM 3195 C CA . ASP A 1 414 ? 11.613 -11.627 23.704 1.00 54.81 414 ASP A CA 1
ATOM 3196 C C . ASP A 1 414 ? 12.901 -12.468 23.617 1.00 54.81 414 ASP A C 1
ATOM 3198 O O . ASP A 1 414 ? 12.996 -13.575 24.156 1.00 54.81 414 ASP A O 1
ATOM 3202 N N . GLN A 1 415 ? 13.950 -11.904 23.011 1.00 45.84 415 GLN A N 1
ATOM 3203 C CA . GLN A 1 415 ? 15.297 -12.464 23.076 1.00 45.84 415 GLN A CA 1
ATOM 3204 C C . GLN A 1 415 ? 15.914 -12.153 24.449 1.00 45.84 415 GLN A C 1
ATOM 3206 O O . GLN A 1 415 ? 16.285 -11.019 24.751 1.00 45.84 415 GLN A O 1
ATOM 3211 N N . LYS A 1 416 ? 16.115 -13.178 25.281 1.00 35.09 416 LYS A N 1
ATOM 3212 C CA . LYS A 1 416 ? 17.276 -13.171 26.178 1.00 35.09 416 LYS A CA 1
ATOM 3213 C C . LYS A 1 416 ? 18.435 -13.800 25.421 1.00 35.09 416 LYS A C 1
ATOM 3215 O O . LYS A 1 416 ? 18.393 -14.993 25.137 1.00 35.09 416 LYS A O 1
ATOM 3220 N N . LEU A 1 417 ? 19.468 -13.004 25.139 1.00 27.08 417 LEU A N 1
ATOM 3221 C CA . LEU A 1 417 ? 20.801 -13.501 24.794 1.00 27.08 417 LEU A CA 1
ATOM 3222 C C . LEU A 1 417 ? 21.173 -14.622 25.774 1.00 27.08 417 LEU A C 1
ATOM 3224 O O . LEU A 1 417 ? 21.225 -14.412 26.990 1.00 27.08 417 LEU A O 1
ATOM 3228 N N . ILE A 1 418 ? 21.372 -15.821 25.234 1.00 28.34 418 ILE A N 1
ATOM 3229 C CA . ILE A 1 418 ? 21.855 -16.982 25.972 1.00 28.34 418 ILE A CA 1
ATOM 3230 C C . ILE A 1 418 ? 23.309 -16.681 26.346 1.00 28.34 418 ILE A C 1
ATOM 3232 O O . ILE A 1 418 ? 24.205 -16.802 25.515 1.00 28.34 418 ILE A O 1
ATOM 3236 N N . ASP A 1 419 ? 23.539 -16.264 27.592 1.00 26.03 419 ASP A N 1
ATOM 3237 C CA . ASP A 1 419 ? 24.835 -16.480 28.226 1.00 26.03 419 ASP A CA 1
ATOM 3238 C C . ASP A 1 419 ? 24.852 -17.941 28.677 1.00 26.03 419 ASP A C 1
ATOM 3240 O O . ASP A 1 419 ? 24.022 -18.395 29.477 1.00 26.03 419 ASP A O 1
ATOM 3244 N N . ASP A 1 420 ? 25.743 -18.692 28.050 1.00 30.75 420 ASP A N 1
ATOM 3245 C CA . ASP A 1 420 ? 25.817 -20.141 28.046 1.00 30.75 420 ASP A CA 1
ATOM 3246 C C . ASP A 1 420 ? 26.325 -20.635 29.406 1.00 30.75 420 ASP A C 1
ATOM 3248 O O . ASP A 1 420 ? 27.478 -21.022 29.528 1.00 30.75 420 ASP A O 1
ATOM 3252 N N . ASN A 1 421 ? 25.519 -20.501 30.472 1.00 32.34 421 ASN A N 1
ATOM 3253 C CA . ASN A 1 421 ? 25.658 -21.174 31.770 1.00 32.34 421 ASN A CA 1
ATOM 3254 C C . ASN A 1 421 ? 24.558 -20.743 32.768 1.00 32.34 421 ASN A C 1
ATOM 3256 O O . ASN A 1 421 ? 24.765 -19.811 33.547 1.00 32.3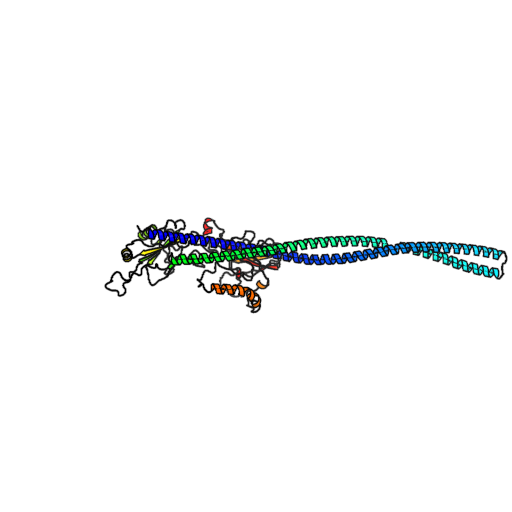4 421 ASN A O 1
ATOM 3260 N N . ARG A 1 422 ? 23.435 -21.482 32.854 1.00 31.00 422 ARG A N 1
ATOM 3261 C CA . ARG A 1 422 ? 22.823 -21.982 34.121 1.00 31.00 422 ARG A CA 1
ATOM 3262 C C . ARG A 1 422 ? 21.408 -22.544 33.932 1.00 31.00 422 ARG A C 1
ATOM 3264 O O . ARG A 1 422 ? 20.499 -21.894 33.436 1.00 31.00 422 ARG A O 1
ATOM 3271 N N . LYS A 1 423 ? 21.211 -23.731 34.510 1.00 36.88 423 LYS A N 1
ATOM 3272 C CA . LYS A 1 423 ? 19.931 -24.409 34.750 1.00 36.88 423 LYS A CA 1
ATOM 3273 C C . LYS A 1 423 ? 18.954 -23.539 35.562 1.00 36.88 423 LYS A C 1
ATOM 3275 O O . LYS A 1 423 ? 19.125 -23.436 36.776 1.00 36.88 423 LYS A O 1
ATOM 3280 N N . LYS A 1 424 ? 17.888 -23.032 34.937 1.00 30.03 424 LYS A N 1
ATOM 3281 C CA . LYS A 1 424 ? 16.558 -22.824 35.549 1.00 30.03 424 LYS A CA 1
ATOM 3282 C C . LYS A 1 424 ? 15.474 -22.988 34.473 1.00 30.03 424 LYS A C 1
ATOM 3284 O O . LYS A 1 424 ? 15.623 -22.477 33.373 1.00 30.03 424 LYS A O 1
ATOM 3289 N N . LYS A 1 425 ? 14.411 -23.725 34.815 1.00 34.22 425 LYS A N 1
ATOM 3290 C CA . LYS A 1 425 ? 13.194 -23.925 34.012 1.00 34.22 425 LYS A CA 1
ATOM 3291 C C . LYS A 1 425 ? 12.382 -22.623 33.958 1.00 34.22 425 LYS A C 1
ATOM 3293 O O . LYS A 1 425 ? 11.531 -22.396 34.812 1.00 34.22 425 LYS A O 1
ATOM 3298 N N . THR A 1 426 ? 12.673 -21.799 32.969 1.00 27.92 426 THR A N 1
ATOM 3299 C CA . THR A 1 426 ? 11.835 -20.691 32.484 1.00 27.92 426 THR A CA 1
ATOM 3300 C C . THR A 1 426 ? 11.587 -20.987 30.998 1.00 27.92 426 THR A C 1
ATOM 3302 O O . THR A 1 426 ? 12.474 -21.621 30.418 1.00 27.92 426 THR A O 1
ATOM 3305 N N . PRO A 1 427 ? 10.452 -20.603 30.373 1.00 30.31 427 PRO A N 1
ATOM 3306 C CA . PRO A 1 427 ? 10.259 -20.790 28.933 1.00 30.31 427 PRO A CA 1
ATOM 3307 C C . PRO A 1 427 ? 11.462 -20.182 28.214 1.00 30.31 427 PRO A C 1
ATOM 3309 O O . PRO A 1 427 ? 11.781 -19.007 28.411 1.00 30.31 427 PRO A O 1
ATOM 3312 N N . GLN A 1 428 ? 12.223 -21.022 27.524 1.00 32.97 428 GLN A N 1
ATOM 3313 C CA . GLN A 1 428 ? 13.461 -20.635 26.870 1.00 32.97 428 GLN A CA 1
ATOM 3314 C C . GLN A 1 428 ? 13.270 -20.920 25.398 1.00 32.97 428 GLN A C 1
ATOM 3316 O O . GLN A 1 428 ? 13.382 -22.068 24.977 1.00 32.97 428 GLN A O 1
ATOM 3321 N N . ILE A 1 429 ? 13.030 -19.851 24.640 1.00 37.25 429 ILE A N 1
ATOM 3322 C CA . ILE A 1 429 ? 13.093 -19.888 23.188 1.00 37.25 429 ILE A CA 1
ATOM 3323 C C . ILE A 1 429 ? 14.465 -20.458 22.818 1.00 37.25 429 ILE A C 1
ATOM 3325 O O . ILE A 1 429 ? 15.498 -19.821 23.030 1.00 37.25 429 ILE A O 1
ATOM 3329 N N . THR A 1 430 ? 14.482 -21.665 22.260 1.00 34.38 430 THR A N 1
ATOM 3330 C CA . THR A 1 430 ? 15.647 -22.128 21.514 1.00 34.38 430 THR A CA 1
ATOM 3331 C C . THR A 1 430 ? 15.493 -21.536 20.124 1.00 34.38 430 THR A C 1
ATOM 3333 O O . THR A 1 430 ? 14.888 -22.146 19.250 1.00 34.38 430 THR A O 1
ATOM 3336 N N . GLN A 1 431 ? 15.974 -20.306 19.927 1.00 40.97 431 GLN A N 1
ATOM 3337 C CA . GLN A 1 431 ? 16.049 -19.730 18.588 1.00 40.97 431 GLN A CA 1
ATOM 3338 C C . GLN A 1 431 ? 17.122 -20.488 17.804 1.00 40.97 431 GLN A C 1
ATOM 3340 O O . GLN A 1 431 ? 18.287 -20.091 17.755 1.00 40.97 431 GLN A O 1
ATOM 3345 N N . THR A 1 432 ? 16.751 -21.623 17.218 1.00 33.16 432 THR A N 1
ATOM 3346 C CA . THR A 1 432 ? 17.632 -22.325 16.293 1.00 33.16 432 THR A CA 1
ATOM 3347 C C . THR A 1 432 ? 17.432 -21.708 14.918 1.00 33.16 432 THR A C 1
ATOM 3349 O O . THR A 1 432 ? 16.647 -22.192 14.111 1.00 33.16 432 THR A O 1
ATOM 3352 N N . TRP A 1 433 ? 18.146 -20.616 14.644 1.00 42.59 433 TRP A N 1
ATOM 3353 C CA . TRP A 1 433 ? 18.203 -20.012 13.314 1.00 42.59 433 TRP A CA 1
ATOM 3354 C C . TRP A 1 433 ? 18.978 -20.934 12.367 1.00 42.59 433 TRP A C 1
ATOM 3356 O O . TRP A 1 433 ? 20.165 -20.743 12.103 1.00 42.59 433 TRP A O 1
ATOM 3366 N N . LYS A 1 434 ? 18.327 -21.988 11.873 1.00 32.75 434 LYS A N 1
ATOM 3367 C CA . LYS A 1 434 ? 18.839 -22.735 10.730 1.00 32.75 434 LYS A CA 1
ATOM 3368 C C . LYS A 1 434 ? 18.366 -22.022 9.475 1.00 32.75 434 LYS A C 1
ATOM 3370 O O . LYS A 1 434 ? 17.236 -22.203 9.043 1.00 32.75 434 LYS A O 1
ATOM 3375 N N . LEU A 1 435 ? 19.265 -21.244 8.874 1.00 33.81 435 LEU A N 1
ATOM 3376 C CA . LEU A 1 435 ? 19.227 -21.051 7.429 1.00 33.81 435 LEU A CA 1
ATOM 3377 C C . LEU A 1 435 ? 19.446 -22.449 6.831 1.00 33.81 435 LEU A C 1
ATOM 3379 O O . LEU A 1 435 ? 20.576 -22.943 6.789 1.00 33.81 435 LEU A O 1
ATOM 3383 N N . THR A 1 436 ? 18.371 -23.158 6.499 1.00 31.66 436 THR A N 1
ATOM 3384 C CA . THR A 1 436 ? 18.486 -24.451 5.832 1.00 31.66 436 THR A CA 1
ATOM 3385 C C . THR A 1 436 ? 19.073 -24.194 4.453 1.00 31.66 436 THR A C 1
ATOM 3387 O O . THR A 1 436 ? 18.512 -23.483 3.627 1.00 31.66 436 THR A O 1
ATOM 3390 N N . SER A 1 437 ? 20.266 -24.731 4.211 1.00 32.97 437 SER A N 1
ATOM 3391 C CA . SER A 1 437 ? 20.914 -24.655 2.910 1.00 32.97 437 SER A CA 1
ATOM 3392 C C . SER A 1 437 ? 20.090 -25.417 1.869 1.00 32.97 437 SER A C 1
ATOM 3394 O O . SER A 1 437 ? 20.022 -26.644 1.942 1.00 32.97 437 SER A O 1
ATOM 3396 N N . ALA A 1 438 ? 19.502 -24.678 0.923 1.00 37.56 438 ALA A N 1
ATOM 3397 C CA . ALA A 1 438 ? 19.291 -24.982 -0.502 1.00 37.56 438 ALA A CA 1
ATOM 3398 C C . ALA A 1 438 ? 18.822 -26.396 -0.925 1.00 37.56 438 ALA A C 1
ATOM 3400 O O . ALA A 1 438 ? 19.029 -26.775 -2.073 1.00 37.56 438 ALA A O 1
ATOM 3401 N N . SER A 1 439 ? 18.221 -27.191 -0.040 1.00 38.62 439 SER A N 1
ATOM 3402 C CA . SER A 1 439 ? 17.734 -28.543 -0.371 1.00 38.62 439 SER A CA 1
ATOM 3403 C C . SER A 1 439 ? 16.247 -28.766 -0.093 1.00 38.62 439 SER A C 1
ATOM 3405 O O . SER A 1 439 ? 15.713 -29.766 -0.560 1.00 38.62 439 SER A O 1
ATOM 3407 N N . ASP A 1 440 ? 15.575 -27.800 0.541 1.00 43.62 440 ASP A N 1
ATOM 3408 C CA . ASP A 1 440 ? 14.115 -27.704 0.611 1.00 43.62 440 ASP A CA 1
ATOM 3409 C C . ASP A 1 440 ? 13.706 -26.453 -0.193 1.00 43.62 440 ASP A C 1
ATOM 3411 O O . ASP A 1 440 ? 13.746 -25.339 0.322 1.00 43.62 440 ASP A O 1
ATOM 3415 N N . GLU A 1 441 ? 13.423 -26.616 -1.489 1.00 47.53 441 GLU A N 1
ATOM 3416 C CA . GLU A 1 441 ? 13.370 -25.555 -2.523 1.00 47.53 441 GLU A CA 1
ATOM 3417 C C . GLU A 1 441 ? 12.309 -24.435 -2.342 1.00 47.53 441 GLU A C 1
ATOM 3419 O O . GLU A 1 441 ? 12.160 -23.606 -3.236 1.00 47.53 441 GLU A O 1
ATOM 3424 N N . GLU A 1 442 ? 11.595 -24.329 -1.214 1.00 58.25 442 GLU A N 1
ATOM 3425 C CA . GLU A 1 442 ? 10.464 -23.384 -1.077 1.00 58.25 442 GLU A CA 1
ATOM 3426 C C . GLU A 1 442 ? 10.451 -22.514 0.194 1.00 58.25 442 GLU A C 1
ATOM 3428 O O . GLU A 1 442 ? 9.665 -21.571 0.261 1.00 58.25 442 GLU A O 1
ATOM 3433 N N . ALA A 1 443 ? 11.311 -22.761 1.188 1.00 58.59 443 ALA A N 1
ATOM 3434 C CA . ALA A 1 443 ? 11.274 -22.059 2.476 1.00 58.59 443 ALA A CA 1
ATOM 3435 C C . ALA A 1 443 ? 12.508 -21.172 2.706 1.00 58.59 443 ALA A C 1
ATOM 3437 O O . ALA A 1 443 ? 13.624 -21.682 2.784 1.00 58.59 443 ALA A O 1
ATOM 3438 N N . PHE A 1 444 ? 12.323 -19.859 2.889 1.00 68.94 444 PHE A N 1
ATOM 3439 C CA . PHE A 1 444 ? 13.439 -18.924 3.130 1.00 68.94 444 PHE A CA 1
ATOM 3440 C C . PHE A 1 444 ? 13.634 -18.547 4.606 1.00 68.94 444 PHE A C 1
ATOM 3442 O O . PHE A 1 444 ? 14.705 -18.072 4.986 1.00 68.94 444 PHE A O 1
ATOM 3449 N N . ALA A 1 445 ? 12.628 -18.745 5.462 1.00 70.50 445 ALA A N 1
ATOM 3450 C CA . ALA A 1 445 ? 12.743 -18.490 6.896 1.00 70.50 445 ALA A CA 1
ATOM 3451 C C . ALA A 1 445 ? 11.789 -19.382 7.695 1.00 70.50 445 ALA A C 1
ATOM 3453 O O . ALA A 1 445 ? 10.684 -19.684 7.252 1.00 70.50 445 ALA A O 1
ATOM 3454 N N . THR A 1 446 ? 12.219 -19.798 8.887 1.00 72.44 446 THR A N 1
ATOM 3455 C CA . THR A 1 446 ? 11.376 -20.514 9.850 1.00 72.44 446 THR A CA 1
ATOM 3456 C C . THR A 1 446 ? 11.460 -19.825 11.207 1.00 72.44 446 THR A C 1
ATOM 3458 O O . THR A 1 446 ? 12.557 -19.508 11.666 1.00 72.44 446 THR A O 1
ATOM 3461 N N . VAL A 1 447 ? 10.311 -19.573 11.833 1.00 73.12 447 VAL A N 1
ATOM 3462 C CA . VAL A 1 447 ? 10.212 -19.018 13.189 1.00 73.12 447 VAL A CA 1
ATOM 3463 C C . VAL A 1 447 ? 9.632 -20.085 14.098 1.00 73.12 447 VAL A C 1
ATOM 3465 O O . VAL A 1 447 ? 8.514 -20.546 13.875 1.00 73.12 447 VAL A O 1
ATOM 3468 N N . GLU A 1 448 ? 10.391 -20.452 15.126 1.00 78.69 448 GLU A N 1
ATOM 3469 C CA . GLU A 1 448 ? 9.965 -21.386 16.165 1.00 78.69 448 GLU A CA 1
ATOM 3470 C C . GLU A 1 448 ? 9.772 -20.651 17.489 1.00 78.69 448 GLU A C 1
ATOM 3472 O O . GLU A 1 448 ? 10.574 -19.789 17.860 1.00 78.69 448 GLU A O 1
ATOM 3477 N N . PHE A 1 449 ? 8.711 -20.996 18.209 1.00 77.00 449 PHE A N 1
ATOM 3478 C CA . PHE A 1 449 ? 8.451 -20.485 19.547 1.00 77.00 449 PHE A CA 1
ATOM 3479 C C . PHE A 1 449 ? 7.787 -21.553 20.412 1.00 77.00 449 PHE A C 1
ATOM 3481 O O . PHE A 1 449 ? 7.059 -22.419 19.922 1.00 77.00 449 PHE A O 1
ATOM 3488 N N . ASP A 1 450 ? 8.020 -21.468 21.716 1.00 73.88 450 ASP A N 1
ATOM 3489 C CA . ASP A 1 450 ? 7.290 -22.280 22.678 1.00 73.88 450 ASP A CA 1
ATOM 3490 C C . ASP A 1 450 ? 5.961 -21.577 22.984 1.00 73.88 450 ASP A C 1
ATOM 3492 O O . ASP A 1 450 ? 5.919 -20.379 23.288 1.00 73.88 450 ASP A O 1
ATOM 3496 N N . GLY A 1 451 ? 4.856 -22.309 22.873 1.00 68.31 451 GLY A N 1
ATOM 3497 C CA . GLY A 1 451 ? 3.563 -21.819 23.323 1.00 68.31 451 GLY A CA 1
ATOM 3498 C C . GLY A 1 451 ? 3.568 -21.644 24.846 1.00 68.31 451 GLY A C 1
ATOM 3499 O O . GLY A 1 451 ? 4.352 -22.296 25.536 1.00 68.31 451 GLY A O 1
ATOM 3500 N N . PRO A 1 452 ? 2.686 -20.804 25.409 1.00 63.62 452 PRO A N 1
ATOM 3501 C CA . PRO A 1 452 ? 2.623 -20.523 26.847 1.00 63.62 452 PRO A CA 1
ATOM 3502 C C . PRO A 1 452 ? 2.289 -21.720 27.768 1.00 63.62 452 PRO A C 1
ATOM 3504 O O . PRO A 1 452 ? 1.950 -21.514 28.927 1.00 63.62 452 PRO A O 1
ATOM 3507 N N . GLY A 1 453 ? 2.405 -22.973 27.314 1.00 58.62 453 GLY A N 1
ATOM 3508 C CA . GLY A 1 453 ? 1.986 -24.152 28.067 1.00 58.62 453 GLY A CA 1
ATOM 3509 C C . GLY A 1 453 ? 0.483 -24.080 28.290 1.00 58.62 453 GLY A C 1
ATOM 3510 O O . GLY A 1 453 ? 0.012 -23.669 29.351 1.00 58.62 453 GLY A O 1
ATOM 3511 N N . ALA A 1 454 ? -0.294 -24.402 27.256 1.00 53.69 454 ALA A N 1
ATOM 3512 C CA . ALA A 1 454 ? -1.742 -24.325 27.354 1.00 53.69 454 ALA A CA 1
ATOM 3513 C C . ALA A 1 454 ? -2.225 -25.179 28.542 1.00 53.69 454 ALA A C 1
ATOM 3515 O O . ALA A 1 454 ? -1.841 -26.342 28.675 1.00 53.69 454 ALA A O 1
ATOM 3516 N N . ASN A 1 455 ? -3.092 -24.613 29.395 1.00 58.22 455 ASN A N 1
ATOM 3517 C CA . ASN A 1 455 ? -3.897 -25.412 30.330 1.00 58.22 455 ASN A CA 1
ATOM 3518 C C . ASN A 1 455 ? -4.474 -26.616 29.567 1.00 58.22 455 ASN A C 1
ATOM 3520 O O . ASN A 1 455 ? -4.848 -26.451 28.405 1.00 58.22 455 ASN A O 1
ATOM 3524 N N . GLU A 1 456 ? -4.592 -27.794 30.189 1.00 57.03 456 GLU A N 1
ATOM 3525 C CA . GLU A 1 456 ? -5.103 -29.005 29.512 1.00 57.03 456 GLU A CA 1
ATOM 3526 C C . GLU A 1 456 ? -6.422 -28.747 28.749 1.00 57.03 456 GLU A C 1
ATOM 3528 O O . GLU A 1 456 ? -6.628 -29.279 27.660 1.00 57.03 456 GLU A O 1
ATOM 3533 N N . ASP A 1 457 ? -7.257 -27.834 29.259 1.00 59.44 457 ASP A N 1
ATOM 3534 C CA . ASP A 1 457 ? -8.520 -27.384 28.654 1.00 59.44 457 ASP A CA 1
ATOM 3535 C C . ASP A 1 457 ? -8.382 -26.635 27.308 1.00 59.44 457 ASP A C 1
ATOM 3537 O O . ASP A 1 457 ? -9.363 -26.496 26.574 1.00 59.44 457 ASP A O 1
ATOM 3541 N N . LEU A 1 458 ? -7.197 -26.105 26.992 1.00 67.25 458 LEU A N 1
ATOM 3542 C CA . LEU A 1 458 ? -6.908 -25.244 25.837 1.00 67.25 458 LEU A CA 1
ATOM 3543 C C . LEU A 1 458 ? -5.929 -25.863 24.832 1.00 67.25 458 LEU A C 1
ATOM 3545 O O . LEU A 1 458 ? -5.806 -25.329 23.730 1.00 67.25 458 LEU A O 1
ATOM 3549 N N . LYS A 1 459 ? -5.286 -26.991 25.170 1.00 65.31 459 LYS A N 1
ATOM 3550 C CA . LYS A 1 459 ? -4.164 -27.591 24.417 1.00 65.31 459 LYS A CA 1
ATOM 3551 C C . LYS A 1 459 ? -4.472 -27.912 22.943 1.00 65.31 459 LYS A C 1
ATOM 3553 O O . LYS A 1 459 ? -3.558 -27.977 22.142 1.00 65.31 459 LYS A O 1
ATOM 3558 N N . ASN A 1 460 ? -5.752 -28.004 22.562 1.00 70.44 460 ASN A N 1
ATOM 3559 C CA . ASN A 1 460 ? -6.202 -28.221 21.175 1.00 70.44 460 ASN A CA 1
ATOM 3560 C C . ASN A 1 460 ? -7.211 -27.170 20.671 1.00 70.44 460 ASN A C 1
ATOM 3562 O O . ASN A 1 460 ? -7.948 -27.416 19.719 1.00 70.44 460 ASN A O 1
ATOM 3566 N N . SER A 1 461 ? -7.358 -26.038 21.360 1.00 82.12 461 SER A N 1
ATOM 3567 C CA . SER A 1 461 ? -8.395 -25.037 21.055 1.00 82.12 461 SER A CA 1
ATOM 3568 C C . SER A 1 461 ? -7.845 -23.628 20.857 1.00 82.12 461 SER A C 1
ATOM 3570 O O . SER A 1 461 ? -8.628 -22.682 20.804 1.00 82.12 461 SER A O 1
ATOM 3572 N N . VAL A 1 462 ? -6.527 -23.479 20.732 1.00 84.94 462 VAL A N 1
ATOM 3573 C CA . VAL A 1 462 ? -5.869 -22.210 20.405 1.00 84.94 462 VAL A CA 1
ATOM 3574 C C . VAL A 1 462 ? -5.287 -22.304 18.997 1.00 84.94 462 VAL A C 1
ATOM 3576 O O . VAL A 1 462 ? -4.592 -23.259 18.668 1.00 84.94 462 VAL A O 1
ATOM 3579 N N . GLU A 1 463 ? -5.594 -21.320 18.158 1.00 89.56 463 GLU A N 1
ATOM 3580 C CA . GLU A 1 463 ? -4.926 -21.091 16.879 1.00 89.56 463 GLU A CA 1
ATOM 3581 C C . GLU A 1 463 ? -3.985 -19.900 17.051 1.00 89.56 463 GLU A C 1
ATOM 3583 O O . GLU A 1 463 ? -4.401 -18.825 17.488 1.00 89.56 463 GLU A O 1
ATOM 3588 N N . TYR A 1 464 ? -2.720 -20.088 16.692 1.00 90.00 464 TYR A N 1
ATOM 3589 C CA . TYR A 1 464 ? -1.771 -18.992 16.570 1.00 90.00 464 TYR A CA 1
ATOM 3590 C C . TYR A 1 464 ? -1.721 -18.543 15.108 1.00 90.00 464 TYR A C 1
ATOM 3592 O O . TYR A 1 464 ? -1.683 -19.364 14.184 1.00 90.00 464 TYR A O 1
ATOM 3600 N N . ARG A 1 465 ? -1.718 -17.228 14.901 1.00 92.38 465 ARG A N 1
ATOM 3601 C CA . ARG A 1 465 ? -1.617 -16.574 13.594 1.00 92.38 465 ARG A CA 1
ATOM 3602 C C . ARG A 1 465 ? -0.390 -15.683 13.586 1.00 92.38 465 ARG A C 1
ATOM 3604 O O . ARG A 1 465 ? -0.278 -14.809 14.437 1.00 92.38 465 ARG A O 1
ATOM 3611 N N . CYS A 1 466 ? 0.513 -15.896 12.640 1.00 90.75 466 CYS A N 1
ATOM 3612 C CA . CYS A 1 466 ? 1.683 -15.050 12.456 1.00 90.75 466 CYS A CA 1
ATOM 3613 C C . CYS A 1 466 ? 1.417 -13.991 11.396 1.00 90.75 466 CYS A C 1
ATOM 3615 O O . CYS A 1 466 ? 1.028 -14.316 10.276 1.00 90.75 466 CYS A O 1
ATOM 3617 N N . ILE A 1 467 ? 1.637 -12.735 11.755 1.00 92.56 467 ILE A N 1
ATOM 3618 C CA . ILE A 1 467 ? 1.412 -11.563 10.918 1.00 92.56 467 ILE A CA 1
ATOM 3619 C C . ILE A 1 467 ? 2.767 -10.890 10.727 1.00 92.56 467 ILE A C 1
ATOM 3621 O O . ILE A 1 467 ? 3.432 -10.550 11.704 1.00 92.56 467 ILE A O 1
ATOM 3625 N N . LEU A 1 468 ? 3.191 -10.715 9.477 1.00 91.38 468 LEU A N 1
ATOM 3626 C CA . LEU A 1 468 ? 4.471 -10.091 9.157 1.00 91.38 468 LEU A CA 1
ATOM 3627 C C . LEU A 1 468 ? 4.292 -8.589 8.985 1.00 91.38 468 LEU A C 1
ATOM 3629 O O . LEU A 1 468 ? 3.643 -8.141 8.044 1.00 91.38 468 LEU A O 1
ATOM 3633 N N . LEU A 1 469 ? 4.884 -7.822 9.896 1.00 90.81 469 LEU A N 1
ATOM 3634 C CA . LEU A 1 469 ? 4.820 -6.366 9.904 1.00 90.81 469 LEU A CA 1
ATOM 3635 C C . LEU A 1 469 ? 6.055 -5.795 9.217 1.00 90.81 469 LEU A C 1
ATOM 3637 O O . LEU A 1 469 ? 7.172 -5.963 9.710 1.00 90.81 469 LEU A O 1
ATOM 3641 N N . LYS A 1 470 ? 5.871 -5.114 8.088 1.00 89.50 470 LYS A N 1
ATOM 3642 C CA . LYS A 1 470 ? 6.987 -4.518 7.350 1.00 89.50 470 LYS A CA 1
ATOM 3643 C C . LYS A 1 470 ? 7.628 -3.363 8.125 1.00 89.50 470 LYS A C 1
ATOM 3645 O O . LYS A 1 470 ? 6.940 -2.468 8.616 1.00 89.50 470 LYS A O 1
ATOM 3650 N N . VAL A 1 471 ? 8.957 -3.371 8.213 1.00 87.81 471 VAL A N 1
ATOM 3651 C CA . VAL A 1 471 ? 9.751 -2.323 8.870 1.00 87.81 471 VAL A CA 1
ATOM 3652 C C . VAL A 1 471 ? 10.089 -1.218 7.879 1.00 87.81 471 VAL A C 1
ATOM 3654 O O . VAL A 1 471 ? 10.476 -1.486 6.742 1.00 87.81 471 VAL A O 1
ATOM 3657 N N . LYS A 1 472 ? 9.971 0.035 8.328 1.00 76.69 472 LYS A N 1
ATOM 3658 C CA . LYS A 1 472 ? 10.171 1.223 7.486 1.00 76.69 472 LYS A CA 1
ATOM 3659 C C . LYS A 1 472 ? 11.629 1.443 7.081 1.00 76.69 472 LYS A C 1
ATOM 3661 O O . LYS A 1 472 ? 11.896 1.811 5.942 1.00 76.69 472 LYS A O 1
ATOM 3666 N N . ASP A 1 473 ? 12.557 1.269 8.020 1.00 68.38 473 ASP A N 1
ATOM 3667 C CA . ASP A 1 473 ? 13.981 1.546 7.810 1.00 68.38 473 ASP A CA 1
ATOM 3668 C C . ASP A 1 473 ? 14.842 0.414 8.402 1.00 68.38 473 ASP A C 1
ATOM 3670 O O . ASP A 1 473 ? 14.692 0.099 9.590 1.00 68.38 473 ASP A O 1
ATOM 3674 N N . PRO A 1 474 ? 15.752 -0.190 7.612 1.00 61.38 474 PRO A N 1
ATOM 3675 C CA . PRO A 1 474 ? 16.759 -1.136 8.089 1.00 61.38 474 PRO A CA 1
ATOM 3676 C C . PRO A 1 474 ? 17.540 -0.670 9.320 1.00 61.38 474 PRO A C 1
ATOM 3678 O O . PRO A 1 474 ? 17.956 -1.505 10.121 1.00 61.38 474 PRO A O 1
ATOM 3681 N N . GLU A 1 475 ? 17.739 0.642 9.503 1.00 59.69 475 GLU A N 1
ATOM 3682 C CA . GLU A 1 475 ? 18.445 1.175 10.676 1.00 59.69 475 GLU A CA 1
ATOM 3683 C C . GLU A 1 475 ? 17.732 0.836 11.999 1.00 59.69 475 GLU A C 1
ATOM 3685 O O . GLU A 1 475 ? 18.390 0.654 13.025 1.00 59.69 475 GLU A O 1
ATOM 3690 N N . TYR A 1 476 ? 16.405 0.656 11.983 1.00 54.12 476 TYR A N 1
ATOM 3691 C CA . TYR A 1 476 ? 15.623 0.245 13.157 1.00 54.12 476 TYR A CA 1
ATOM 3692 C C . TYR A 1 476 ? 15.628 -1.268 13.406 1.00 54.12 476 TYR A C 1
ATOM 3694 O O . TYR A 1 476 ? 15.152 -1.708 14.454 1.00 54.12 476 TYR A O 1
ATOM 3702 N N . ALA A 1 477 ? 16.189 -2.073 12.497 1.00 48.38 477 ALA A N 1
ATOM 3703 C CA . ALA A 1 477 ? 16.225 -3.526 12.641 1.00 48.38 477 ALA A CA 1
ATOM 3704 C C . ALA A 1 477 ? 17.183 -4.018 13.741 1.00 48.38 477 ALA A C 1
ATOM 3706 O O . ALA A 1 477 ? 17.021 -5.136 14.216 1.00 48.38 477 ALA A O 1
ATOM 3707 N N . GLY A 1 478 ? 18.154 -3.192 14.159 1.00 42.28 478 GLY A N 1
ATOM 3708 C CA . GLY A 1 478 ? 19.157 -3.535 15.182 1.00 42.28 478 GLY A CA 1
ATOM 3709 C C . GLY A 1 478 ? 19.127 -2.683 16.458 1.00 42.28 478 GLY A C 1
ATOM 3710 O O . GLY A 1 478 ? 19.993 -2.839 17.313 1.00 42.28 478 GLY A O 1
ATOM 3711 N N . LEU A 1 479 ? 18.173 -1.759 16.610 1.00 37.12 479 LEU A N 1
ATOM 3712 C CA . LEU A 1 479 ? 18.120 -0.846 17.759 1.00 37.12 479 LEU A CA 1
ATOM 3713 C C . LEU A 1 479 ? 17.316 -1.442 18.925 1.00 37.12 479 LEU A C 1
ATOM 3715 O O . LEU A 1 479 ? 16.249 -0.958 19.293 1.00 37.12 479 LEU A O 1
ATOM 3719 N N . ILE A 1 480 ? 17.887 -2.466 19.556 1.00 38.31 480 ILE A N 1
ATOM 3720 C CA . ILE A 1 480 ? 17.760 -2.667 21.003 1.00 38.31 480 ILE A CA 1
ATOM 3721 C C . ILE A 1 480 ? 19.186 -2.724 21.542 1.00 38.31 480 ILE A C 1
ATOM 3723 O O . ILE A 1 480 ? 19.731 -3.798 21.745 1.00 38.31 480 ILE A O 1
ATOM 3727 N N . THR A 1 481 ? 19.833 -1.565 21.677 1.00 35.09 481 THR A N 1
ATOM 3728 C CA . THR A 1 481 ? 20.858 -1.242 22.691 1.00 35.09 481 THR A CA 1
ATOM 3729 C C . THR A 1 481 ? 21.564 0.063 22.316 1.00 35.09 481 THR A C 1
ATOM 3731 O O . THR A 1 481 ? 21.988 0.270 21.187 1.00 35.09 481 THR A O 1
ATOM 3734 N N . GLU A 1 482 ? 21.682 0.942 23.309 1.00 28.80 482 GLU A N 1
ATOM 3735 C CA . GLU A 1 482 ? 22.362 2.244 23.292 1.00 28.80 482 GLU A CA 1
ATOM 3736 C C . GLU A 1 482 ? 21.632 3.407 22.599 1.00 28.80 482 GLU A C 1
ATOM 3738 O O . GLU A 1 482 ? 21.771 3.700 21.413 1.00 28.80 482 GLU A O 1
ATOM 3743 N N . THR A 1 483 ? 20.938 4.183 23.435 1.00 30.05 483 THR A N 1
ATOM 3744 C CA . THR A 1 483 ? 20.723 5.621 23.248 1.00 30.05 483 THR A CA 1
ATOM 3745 C C . THR A 1 483 ? 21.995 6.303 22.726 1.00 30.05 483 THR A C 1
ATOM 3747 O O . THR A 1 483 ? 22.923 6.558 23.496 1.00 30.05 483 THR A O 1
ATOM 3750 N N . LYS A 1 484 ? 22.030 6.657 21.436 1.00 26.73 484 LYS A N 1
ATOM 3751 C CA . LYS A 1 484 ? 22.968 7.655 20.901 1.00 26.73 484 LYS A CA 1
ATOM 3752 C C . LYS A 1 484 ? 22.301 9.037 20.929 1.00 26.73 484 LYS A C 1
ATOM 3754 O O . LYS A 1 484 ? 21.411 9.297 20.119 1.00 26.73 484 LYS A O 1
ATOM 3759 N N . PRO A 1 485 ? 22.727 9.953 21.817 1.00 30.77 485 PRO A N 1
ATOM 3760 C CA . PRO A 1 485 ? 22.180 11.299 21.883 1.00 30.77 485 PRO A CA 1
ATOM 3761 C C . PRO A 1 485 ? 22.749 12.110 20.715 1.00 30.77 485 PRO A C 1
ATOM 3763 O O . PRO A 1 485 ? 23.909 12.516 20.737 1.00 30.77 485 PRO A O 1
ATOM 3766 N N . GLY A 1 486 ? 21.971 12.334 19.656 1.00 30.66 486 GLY A N 1
ATOM 3767 C CA . GLY A 1 486 ? 22.459 13.200 18.577 1.00 30.66 486 GLY A CA 1
ATOM 3768 C C . GLY A 1 486 ? 21.561 13.417 17.367 1.00 30.66 486 GLY A C 1
ATOM 3769 O O . GLY A 1 486 ? 21.727 14.435 16.696 1.00 30.66 486 GLY A O 1
ATOM 3770 N N . ILE A 1 487 ? 20.608 12.524 17.079 1.00 32.25 487 ILE A N 1
ATOM 3771 C CA . ILE A 1 487 ? 19.816 12.605 15.834 1.00 32.25 487 ILE A CA 1
ATOM 3772 C C . ILE A 1 487 ? 18.339 12.973 16.084 1.00 32.25 487 ILE A C 1
ATOM 3774 O O . ILE A 1 487 ? 17.708 13.580 15.217 1.00 32.25 487 ILE A O 1
ATOM 3778 N N . GLU A 1 488 ? 17.810 12.773 17.297 1.00 34.97 488 GLU A N 1
ATOM 3779 C CA . GLU A 1 488 ? 16.421 13.136 17.643 1.00 34.97 488 GLU A CA 1
ATOM 3780 C C . GLU A 1 488 ? 16.151 14.653 17.627 1.00 34.97 488 GLU A C 1
ATOM 3782 O O . GLU A 1 488 ? 15.060 15.088 17.256 1.00 34.97 488 GLU A O 1
ATOM 3787 N N . ASN A 1 489 ? 17.157 15.490 17.899 1.00 32.94 489 ASN A N 1
ATOM 3788 C CA . ASN A 1 489 ? 16.946 16.926 18.126 1.00 32.94 489 ASN A CA 1
ATOM 3789 C C . ASN A 1 489 ? 16.538 17.751 16.891 1.00 32.94 489 ASN A C 1
ATOM 3791 O O . ASN A 1 489 ? 16.120 18.890 17.059 1.00 32.94 489 ASN A O 1
ATOM 3795 N N . ARG A 1 490 ? 16.621 17.226 15.657 1.00 31.62 490 ARG A N 1
ATOM 3796 C CA . ARG A 1 490 ? 16.244 17.997 14.448 1.00 31.62 490 ARG A CA 1
ATOM 3797 C C . ARG A 1 490 ? 14.915 17.609 13.802 1.00 31.62 490 ARG A C 1
ATOM 3799 O O . ARG A 1 490 ? 14.355 18.430 13.084 1.00 31.62 490 ARG A O 1
ATOM 3806 N N . LYS A 1 491 ? 14.373 16.417 14.080 1.00 33.41 491 LYS A N 1
ATOM 3807 C CA . LYS A 1 491 ? 13.010 16.038 13.652 1.00 33.41 491 LYS A CA 1
ATOM 3808 C C . LYS A 1 491 ? 11.962 16.253 14.754 1.00 33.41 491 LYS A C 1
ATOM 3810 O O . LYS A 1 491 ? 10.804 16.483 14.424 1.00 33.41 491 LYS A O 1
ATOM 3815 N N . HIS A 1 492 ? 12.350 16.277 16.035 1.00 33.62 492 HIS A N 1
ATOM 3816 C CA . HIS A 1 492 ? 11.427 16.572 17.141 1.00 33.62 492 HIS A CA 1
ATOM 3817 C C . HIS A 1 492 ? 10.964 18.038 17.204 1.00 33.62 492 HIS A C 1
ATOM 3819 O O . HIS A 1 492 ? 9.847 18.301 17.637 1.00 33.62 492 HIS A O 1
ATOM 3825 N N . GLU A 1 493 ? 11.759 19.005 16.739 1.00 30.52 493 GLU A N 1
ATOM 3826 C CA . GLU A 1 493 ? 11.470 20.431 16.978 1.00 30.52 493 GLU A CA 1
ATOM 3827 C C . GLU A 1 493 ? 10.305 20.997 16.138 1.00 30.52 493 GLU A C 1
ATOM 3829 O O . GLU A 1 493 ? 9.671 21.981 16.527 1.00 30.52 493 GLU A O 1
ATOM 3834 N N . VAL A 1 494 ? 9.983 20.364 15.002 1.00 32.81 494 VAL A N 1
ATOM 3835 C CA . VAL A 1 494 ? 8.889 20.799 14.112 1.00 32.81 494 VAL A CA 1
ATOM 3836 C C . VAL A 1 494 ? 7.559 20.144 14.501 1.00 32.81 494 VAL A C 1
ATOM 3838 O O . VAL A 1 494 ? 6.520 20.799 14.448 1.00 32.81 494 VAL A O 1
ATOM 3841 N N . THR A 1 495 ? 7.582 18.901 14.991 1.00 34.06 495 THR A N 1
ATOM 3842 C CA . THR A 1 495 ? 6.380 18.180 15.445 1.00 34.06 495 THR A CA 1
ATOM 3843 C C . THR A 1 495 ? 6.006 18.535 16.892 1.00 34.06 495 THR A C 1
ATOM 3845 O O . THR A 1 495 ? 4.823 18.644 17.210 1.00 34.06 495 THR A O 1
ATOM 3848 N N . GLN A 1 496 ? 6.980 18.832 17.766 1.00 34.84 496 GLN A N 1
ATOM 3849 C CA . GLN A 1 496 ? 6.701 19.241 19.150 1.00 34.84 496 GLN A CA 1
ATOM 3850 C C . GLN A 1 496 ? 6.074 20.634 19.268 1.00 34.84 496 GLN A C 1
ATOM 3852 O O . GLN A 1 496 ? 5.296 20.851 20.188 1.00 34.84 496 GLN A O 1
ATOM 3857 N N . LYS A 1 497 ? 6.318 21.583 18.355 1.00 33.41 497 LYS A N 1
ATOM 3858 C CA . LYS A 1 497 ? 5.677 22.912 18.459 1.00 33.41 497 LYS A CA 1
ATOM 3859 C C . LYS A 1 497 ? 4.157 22.870 18.250 1.00 33.41 497 LYS A C 1
ATOM 3861 O O . LYS A 1 497 ? 3.461 23.683 18.852 1.00 33.41 497 LYS A O 1
ATOM 3866 N N . GLY A 1 498 ? 3.644 21.900 17.486 1.00 31.36 498 GLY A N 1
ATOM 3867 C CA . GLY A 1 498 ? 2.203 21.634 17.376 1.00 31.36 498 GLY A CA 1
ATOM 3868 C C . GLY A 1 498 ? 1.642 20.852 18.571 1.00 31.36 498 GLY A C 1
ATOM 3869 O O . GLY A 1 498 ? 0.568 21.172 19.072 1.00 31.36 498 GLY A O 1
ATOM 3870 N N . VAL A 1 499 ? 2.398 19.878 19.089 1.00 37.78 499 VAL A N 1
ATOM 3871 C CA . VAL A 1 499 ? 1.971 19.024 20.216 1.00 37.78 499 VAL A CA 1
ATOM 3872 C C . VAL A 1 499 ? 2.050 19.750 21.569 1.00 37.78 499 VAL A C 1
ATOM 3874 O O . VAL A 1 499 ? 1.171 19.576 22.405 1.00 37.78 499 VAL A O 1
ATOM 3877 N N . ILE A 1 500 ? 3.021 20.646 21.777 1.00 35.94 500 ILE A N 1
ATOM 3878 C CA . ILE A 1 500 ? 3.163 21.448 23.009 1.00 35.94 500 ILE A CA 1
ATOM 3879 C C . ILE A 1 500 ? 2.049 22.505 23.127 1.00 35.94 500 ILE A C 1
ATOM 3881 O O . ILE A 1 500 ? 1.638 22.836 24.239 1.00 35.94 500 ILE A O 1
ATOM 3885 N N . GLN A 1 501 ? 1.505 23.007 22.009 1.00 36.19 501 GLN A N 1
ATOM 3886 C CA . GLN A 1 501 ? 0.313 23.868 22.046 1.00 36.19 501 GLN A CA 1
ATOM 3887 C C . GLN A 1 501 ? -0.957 23.099 22.442 1.00 36.19 501 GLN A C 1
ATOM 3889 O O . GLN A 1 501 ? -1.811 23.674 23.111 1.00 36.19 501 GLN A O 1
ATOM 3894 N N . MET A 1 502 ? -1.051 21.806 22.110 1.00 32.69 502 MET A N 1
ATOM 3895 C CA . MET A 1 502 ? -2.165 20.944 22.526 1.00 32.69 502 MET A CA 1
ATOM 3896 C C . MET A 1 502 ? -2.003 20.449 23.978 1.00 32.69 502 MET A C 1
ATOM 3898 O O . MET A 1 502 ? -2.969 20.427 24.733 1.00 32.69 502 MET A O 1
ATOM 3902 N N . SER A 1 503 ? -0.770 20.141 24.404 1.00 31.81 503 SER A N 1
ATOM 3903 C CA . SER A 1 503 ? -0.422 19.734 25.779 1.00 31.81 503 SER A CA 1
ATOM 3904 C C . SER A 1 503 ? -0.770 20.809 26.809 1.00 31.81 503 SER A C 1
ATOM 3906 O O . SER A 1 503 ? -1.344 20.504 27.848 1.00 31.81 503 SER A O 1
ATOM 3908 N N . LYS A 1 504 ? -0.515 22.087 26.498 1.00 33.22 504 LYS A N 1
ATOM 3909 C CA . LYS A 1 504 ? -0.897 23.210 27.373 1.00 33.22 504 LYS A CA 1
ATOM 3910 C C . LYS A 1 504 ? -2.407 23.449 27.463 1.00 33.22 504 LYS A C 1
ATOM 3912 O O . LYS A 1 504 ? -2.844 24.144 28.373 1.00 33.22 504 LYS A O 1
ATOM 3917 N N . LEU A 1 505 ? -3.199 22.895 26.540 1.00 34.75 505 LEU A N 1
ATOM 3918 C CA . LEU A 1 505 ? -4.662 22.891 26.640 1.00 34.75 505 LEU A CA 1
ATOM 3919 C C . LEU A 1 505 ? -5.184 21.715 27.491 1.00 34.75 505 LEU A C 1
ATOM 3921 O O . LEU A 1 505 ? -6.297 21.788 28.000 1.00 34.75 505 LEU A O 1
ATOM 3925 N N . LEU A 1 506 ? -4.385 20.652 27.644 1.00 32.84 506 LEU A N 1
ATOM 3926 C CA . LEU A 1 506 ? -4.728 19.410 28.349 1.00 32.84 506 LEU A CA 1
ATOM 3927 C C . LEU A 1 506 ? -4.244 19.371 29.810 1.00 32.84 506 LEU A C 1
ATOM 3929 O O . LEU A 1 506 ? -4.801 18.620 30.600 1.00 32.84 506 LEU A O 1
ATOM 3933 N N . GLU A 1 507 ? -3.294 20.223 30.205 1.00 32.28 507 GLU A N 1
ATOM 3934 C CA . GLU A 1 507 ? -2.815 20.367 31.599 1.00 32.28 507 GLU A CA 1
ATOM 3935 C C . GLU A 1 507 ? -3.883 20.884 32.595 1.00 32.28 507 GLU A C 1
ATOM 3937 O O . GLU A 1 507 ? -3.610 21.004 33.785 1.00 32.28 507 GLU A O 1
ATOM 3942 N N . GLY A 1 508 ? -5.105 21.179 32.134 1.00 27.02 508 GLY A N 1
ATOM 3943 C CA . GLY A 1 508 ? -6.247 21.550 32.979 1.00 27.02 508 GLY A CA 1
ATOM 3944 C C . GLY A 1 508 ? -7.188 20.398 33.363 1.00 27.02 508 GLY A C 1
ATOM 3945 O O . GLY A 1 508 ? -8.216 20.663 33.983 1.00 27.02 508 GLY A O 1
ATOM 3946 N N . LEU A 1 509 ? -6.895 19.152 32.975 1.00 29.64 509 LEU A N 1
ATOM 3947 C CA . LEU A 1 509 ? -7.722 17.980 33.282 1.00 29.64 509 LEU A CA 1
ATOM 3948 C C . LEU A 1 509 ? -6.891 16.958 34.065 1.00 29.64 509 LEU A C 1
ATOM 3950 O O . LEU A 1 509 ? -6.032 16.286 33.499 1.00 29.64 509 LEU A O 1
ATOM 3954 N N . ASP A 1 510 ? -7.145 16.874 35.373 1.00 27.48 510 ASP A N 1
ATOM 3955 C CA . ASP A 1 510 ? -6.550 15.882 36.272 1.00 27.48 510 ASP A CA 1
ATOM 3956 C C . ASP A 1 510 ? -6.724 14.460 35.714 1.00 27.48 510 ASP A C 1
ATOM 3958 O O . ASP A 1 510 ? -7.827 14.010 35.397 1.00 27.48 510 ASP A O 1
ATOM 3962 N N . ILE A 1 511 ? -5.595 13.769 35.570 1.00 30.03 511 ILE A N 1
ATOM 3963 C CA . ILE A 1 511 ? -5.468 12.456 34.942 1.00 30.03 511 ILE A CA 1
ATOM 3964 C C . ILE A 1 511 ? -5.893 11.379 35.948 1.00 30.03 511 ILE A C 1
ATOM 3966 O O . ILE A 1 511 ? -5.196 11.132 36.932 1.00 30.03 511 ILE A O 1
ATOM 3970 N N . ILE A 1 512 ? -7.010 10.700 35.670 1.00 28.55 512 ILE A N 1
ATOM 3971 C CA . ILE A 1 512 ? -7.320 9.388 36.248 1.00 28.55 512 ILE A CA 1
ATOM 3972 C C . ILE A 1 512 ? -6.544 8.335 35.449 1.00 28.55 512 ILE A C 1
ATOM 3974 O O . ILE A 1 512 ? -6.538 8.325 34.221 1.00 28.55 512 ILE A O 1
ATOM 3978 N N . ASN A 1 513 ? -5.847 7.481 36.187 1.00 28.16 513 ASN A N 1
ATOM 3979 C CA . ASN A 1 513 ? -5.013 6.382 35.725 1.00 28.16 513 ASN A CA 1
ATOM 3980 C C . ASN A 1 513 ? -5.896 5.305 35.056 1.00 28.16 513 ASN A C 1
ATOM 3982 O O . ASN A 1 513 ? -6.644 4.623 35.755 1.00 28.16 513 ASN A O 1
ATOM 3986 N N . VAL A 1 514 ? -5.837 5.167 33.725 1.00 26.22 514 VAL A N 1
ATOM 3987 C CA . VAL A 1 514 ? -6.602 4.162 32.959 1.00 26.22 514 VAL A CA 1
ATOM 3988 C C . VAL A 1 514 ? -5.649 3.225 32.204 1.00 26.22 514 VAL A C 1
ATOM 3990 O O . VAL A 1 514 ? -4.592 3.625 31.725 1.00 26.22 514 VAL A O 1
ATOM 3993 N N . ASN A 1 515 ? -6.055 1.957 32.185 1.00 29.66 515 ASN A N 1
ATOM 3994 C CA . ASN A 1 515 ? -5.404 0.730 31.731 1.00 29.66 515 ASN A CA 1
ATOM 3995 C C . ASN A 1 515 ? -4.560 0.852 30.428 1.00 29.66 515 ASN A C 1
ATOM 3997 O O . ASN A 1 515 ? -5.093 1.290 29.409 1.00 29.66 515 ASN A O 1
ATOM 4001 N N . PRO A 1 516 ? -3.284 0.408 30.409 1.00 31.31 516 PRO A N 1
ATOM 4002 C CA . PRO A 1 516 ? -2.406 0.469 29.229 1.00 31.31 516 PRO A CA 1
ATOM 4003 C C . PRO A 1 516 ? -2.802 -0.448 28.056 1.00 31.31 516 PRO A C 1
ATOM 4005 O O . PRO A 1 516 ? -2.194 -0.347 26.995 1.00 31.31 516 PRO A O 1
ATOM 4008 N N . ASP A 1 517 ? -3.803 -1.319 28.213 1.00 37.75 517 ASP A N 1
ATOM 4009 C CA . ASP A 1 517 ? -4.139 -2.343 27.212 1.00 37.75 517 ASP A CA 1
ATOM 4010 C C . ASP A 1 517 ? -5.067 -1.861 26.068 1.00 37.75 517 ASP A C 1
ATOM 4012 O O . ASP A 1 517 ? -5.249 -2.608 25.106 1.00 37.75 517 ASP A O 1
ATOM 4016 N N . GLU A 1 518 ? -5.641 -0.645 26.107 1.00 43.81 518 GLU A N 1
ATOM 4017 C CA . GLU A 1 518 ? -6.599 -0.213 25.063 1.00 43.81 518 GLU A CA 1
ATOM 4018 C C . GLU A 1 518 ? -6.384 1.145 24.383 1.00 43.81 518 GLU A C 1
ATOM 4020 O O . GLU A 1 518 ? -7.081 1.372 23.396 1.00 43.81 518 GLU A O 1
ATOM 4025 N N . ASP A 1 519 ? -5.442 2.024 24.763 1.00 46.62 519 ASP A N 1
ATOM 4026 C CA . ASP A 1 519 ? -5.408 3.338 24.101 1.00 46.62 519 ASP A CA 1
ATOM 4027 C C . ASP A 1 519 ? -4.055 3.995 23.787 1.00 46.62 519 ASP A C 1
ATOM 4029 O O . ASP A 1 519 ? -3.339 4.504 24.644 1.00 46.62 519 ASP A O 1
ATOM 4033 N N . ILE A 1 520 ? -3.842 4.116 22.466 1.00 43.06 520 ILE A N 1
ATOM 4034 C CA . ILE A 1 520 ? -2.799 4.838 21.721 1.00 43.06 520 ILE A CA 1
ATOM 4035 C C . ILE A 1 520 ? -1.434 4.140 21.727 1.00 43.06 520 ILE A C 1
ATOM 4037 O O . ILE A 1 520 ? -0.453 4.622 22.291 1.00 43.06 520 ILE A O 1
ATOM 4041 N N . GLU A 1 521 ? -1.339 3.032 20.991 1.00 45.62 521 GLU A N 1
ATOM 4042 C CA . GLU A 1 521 ? -0.039 2.520 20.563 1.00 45.62 521 GLU A CA 1
ATOM 4043 C C . GLU A 1 521 ? 0.522 3.407 19.446 1.00 45.62 521 GLU A C 1
ATOM 4045 O O . GLU A 1 521 ? 0.041 3.452 18.311 1.00 45.62 521 GLU A O 1
ATOM 4050 N N . PHE A 1 522 ? 1.546 4.162 19.831 1.00 47.41 522 PHE A N 1
ATOM 4051 C CA . PHE A 1 522 ? 2.457 4.877 18.958 1.00 47.41 522 PHE A CA 1
ATOM 4052 C C . PHE A 1 522 ? 2.982 3.947 17.855 1.00 47.41 522 PHE A C 1
ATOM 4054 O O . PHE A 1 522 ? 3.339 2.799 18.119 1.00 47.41 522 PHE A O 1
ATOM 4061 N N . THR A 1 523 ? 3.133 4.472 16.633 1.00 47.28 523 THR A N 1
ATOM 4062 C CA . THR A 1 523 ? 4.080 3.907 15.660 1.00 47.28 523 THR A CA 1
ATOM 4063 C C . THR A 1 523 ? 5.401 3.699 16.393 1.00 47.28 523 THR A C 1
ATOM 4065 O O . THR A 1 523 ? 5.977 4.669 16.891 1.00 47.28 523 THR A O 1
ATOM 4068 N N . SER A 1 524 ? 5.870 2.460 16.503 1.00 52.28 524 SER A N 1
ATOM 4069 C CA . SER A 1 524 ? 6.991 2.072 17.369 1.00 52.28 524 SER A CA 1
ATOM 4070 C C . SER A 1 524 ? 8.358 2.617 16.943 1.00 52.28 524 SER A C 1
ATOM 4072 O O . SER A 1 524 ? 9.397 2.102 17.347 1.00 52.28 524 SER A O 1
ATOM 4074 N N . GLY A 1 525 ? 8.393 3.594 16.034 1.00 62.41 525 GLY A N 1
ATOM 4075 C CA . GLY A 1 525 ? 9.560 3.941 15.228 1.00 62.41 525 GLY A CA 1
ATOM 4076 C C . GLY A 1 525 ? 9.932 2.841 14.224 1.00 62.41 525 GLY A C 1
ATOM 4077 O O . GLY A 1 525 ? 10.364 3.166 13.124 1.00 62.41 525 GLY A O 1
ATOM 4078 N N . LYS A 1 526 ? 9.711 1.559 14.565 1.00 74.69 526 LYS A N 1
ATOM 4079 C CA . LYS A 1 526 ? 9.992 0.388 13.722 1.00 74.69 526 LYS A CA 1
ATOM 4080 C C . LYS A 1 526 ? 8.985 0.237 12.575 1.00 74.69 526 LYS A C 1
ATOM 4082 O O . LYS A 1 526 ? 9.392 -0.023 11.444 1.00 74.69 526 LYS A O 1
ATOM 4087 N N . ILE A 1 527 ? 7.692 0.421 12.848 1.00 82.88 527 ILE A N 1
ATOM 4088 C CA . ILE A 1 527 ? 6.625 0.400 11.831 1.00 82.88 527 ILE A CA 1
ATOM 4089 C C . ILE A 1 527 ? 5.986 1.785 11.681 1.00 82.88 527 ILE A C 1
ATOM 4091 O O . ILE A 1 527 ? 5.921 2.548 12.645 1.00 82.88 527 ILE A O 1
ATOM 4095 N N . ASP A 1 528 ? 5.507 2.108 10.476 1.00 80.69 528 ASP A N 1
ATOM 4096 C CA . ASP A 1 528 ? 4.896 3.412 10.148 1.00 80.69 528 ASP A CA 1
ATOM 4097 C C . ASP A 1 528 ? 3.360 3.398 10.170 1.00 80.69 528 ASP A C 1
ATOM 4099 O O . ASP A 1 528 ? 2.711 4.353 9.733 1.00 80.69 528 ASP A O 1
ATOM 4103 N N . PHE A 1 529 ? 2.780 2.302 10.653 1.00 83.75 529 PHE A N 1
ATOM 4104 C CA . PHE A 1 529 ? 1.345 2.073 10.698 1.00 83.75 529 PHE A CA 1
ATOM 4105 C C . PHE A 1 529 ? 0.898 1.608 12.082 1.00 83.75 529 PHE A C 1
ATOM 4107 O O . PHE A 1 529 ? 1.704 1.152 12.893 1.00 83.75 529 PHE A O 1
ATOM 4114 N N . ILE A 1 530 ? -0.393 1.762 12.367 1.00 85.25 530 ILE A N 1
ATOM 4115 C CA . ILE A 1 530 ? -0.979 1.284 13.622 1.00 85.25 530 ILE A CA 1
ATOM 4116 C C . ILE A 1 530 ? -1.240 -0.213 13.568 1.00 85.25 530 ILE A C 1
ATOM 4118 O O . ILE A 1 530 ? -1.762 -0.723 12.584 1.00 85.25 530 ILE A O 1
ATOM 4122 N N . PHE A 1 531 ? -0.929 -0.928 14.642 1.00 87.56 531 PHE A N 1
ATOM 4123 C CA . PHE A 1 531 ? -1.195 -2.354 14.714 1.00 87.56 531 PHE A CA 1
ATOM 4124 C C . PHE A 1 531 ? -1.447 -2.764 16.159 1.00 87.56 531 PHE A C 1
ATOM 4126 O O . PHE A 1 531 ? -0.623 -2.490 17.016 1.00 87.56 531 PHE A O 1
ATOM 4133 N N . ASN A 1 532 ? -2.593 -3.386 16.431 1.00 87.38 532 ASN A N 1
ATOM 4134 C CA . ASN A 1 532 ? -3.011 -3.779 17.776 1.00 87.38 532 ASN A CA 1
ATOM 4135 C C . ASN A 1 532 ? -3.859 -5.059 17.729 1.00 87.38 532 ASN A C 1
ATOM 4137 O O . ASN A 1 532 ? -4.180 -5.571 16.653 1.00 87.38 532 ASN A O 1
ATOM 4141 N N . THR A 1 533 ? -4.260 -5.567 18.896 1.00 87.25 533 THR A N 1
ATOM 4142 C CA . THR A 1 533 ? -5.076 -6.787 19.029 1.00 87.25 533 THR A CA 1
ATOM 4143 C C . THR A 1 533 ? -6.390 -6.712 18.241 1.00 87.25 533 THR A C 1
ATOM 4145 O O . THR A 1 533 ? -6.794 -7.700 17.624 1.00 87.25 533 THR A O 1
ATOM 4148 N N . PHE A 1 534 ? -7.049 -5.545 18.213 1.00 87.75 534 PHE A N 1
ATOM 4149 C CA . PHE A 1 534 ? -8.281 -5.357 17.444 1.00 87.75 534 PHE A CA 1
ATOM 4150 C C . PHE A 1 534 ? -8.015 -5.501 15.941 1.00 87.75 534 PHE A C 1
ATOM 4152 O O . PHE A 1 534 ? -8.680 -6.302 15.290 1.00 87.75 534 PHE A O 1
ATOM 4159 N N . ILE A 1 535 ? -7.006 -4.815 15.400 1.00 89.75 535 ILE A N 1
ATOM 4160 C CA . ILE A 1 535 ? -6.628 -4.902 13.980 1.00 89.75 535 ILE A CA 1
ATOM 4161 C C . ILE A 1 535 ? -6.226 -6.333 13.614 1.00 89.75 535 ILE A C 1
ATOM 4163 O O . ILE A 1 535 ? -6.740 -6.876 12.639 1.00 89.75 535 ILE A O 1
ATOM 4167 N N . ALA A 1 536 ? -5.386 -6.978 14.429 1.00 90.00 536 ALA A N 1
ATOM 4168 C CA . ALA A 1 536 ? -4.956 -8.359 14.219 1.00 90.00 536 ALA A CA 1
ATOM 4169 C C . ALA A 1 536 ? -6.143 -9.338 14.129 1.00 90.00 536 ALA A C 1
ATOM 4171 O O . ALA A 1 536 ? -6.121 -10.275 13.330 1.00 90.00 536 ALA A O 1
ATOM 4172 N N . SER A 1 537 ? -7.211 -9.094 14.899 1.00 88.56 537 SER A N 1
ATOM 4173 C CA . SER A 1 537 ? -8.431 -9.910 14.864 1.00 88.56 537 SER A CA 1
ATOM 4174 C C . SER A 1 537 ? -9.249 -9.764 13.574 1.00 88.56 537 SER A C 1
ATOM 4176 O O . SER A 1 537 ? -9.996 -10.679 13.230 1.00 88.56 537 SER A O 1
ATOM 4178 N N . GLN A 1 538 ? -9.111 -8.636 12.868 1.00 91.50 538 GLN A N 1
ATOM 4179 C CA . GLN A 1 538 ? -9.888 -8.298 11.668 1.00 91.50 538 GLN A CA 1
ATOM 4180 C C . GLN A 1 538 ? -9.154 -8.610 10.356 1.00 91.50 538 GLN A C 1
ATOM 4182 O O . GLN A 1 538 ? -9.712 -8.397 9.279 1.00 91.50 538 GLN A O 1
ATOM 4187 N N . LEU A 1 539 ? -7.914 -9.106 10.413 1.00 90.31 539 LEU A N 1
ATOM 4188 C CA . LEU A 1 539 ? -7.160 -9.444 9.207 1.00 90.31 539 LEU A CA 1
ATOM 4189 C C . LEU A 1 539 ? -7.778 -10.626 8.449 1.00 90.31 539 LEU A C 1
ATOM 4191 O O . LEU A 1 539 ? -8.199 -11.630 9.032 1.00 90.31 539 LEU A O 1
ATOM 4195 N N . ALA A 1 540 ? -7.780 -10.517 7.120 1.00 89.38 540 ALA A N 1
ATOM 4196 C CA . ALA A 1 540 ? -8.188 -11.597 6.232 1.00 89.38 540 ALA A CA 1
ATOM 4197 C C . ALA A 1 540 ? -7.209 -12.781 6.309 1.00 89.38 540 ALA A C 1
ATOM 4199 O O . ALA A 1 540 ? -6.033 -12.609 6.623 1.00 89.38 540 ALA A O 1
ATOM 4200 N N . VAL A 1 541 ? -7.683 -13.984 5.964 1.00 84.94 541 VAL A N 1
ATOM 4201 C CA . VAL A 1 541 ? -6.888 -15.231 6.006 1.00 84.94 541 VAL A CA 1
ATOM 4202 C C . VAL A 1 541 ? -5.613 -15.155 5.154 1.00 84.94 541 VAL A C 1
ATOM 4204 O O . VAL A 1 541 ? -4.645 -15.829 5.470 1.00 84.94 541 VAL A O 1
ATOM 4207 N N . GLY A 1 542 ? -5.591 -14.320 4.109 1.00 85.06 542 GLY A N 1
ATOM 4208 C CA . GLY A 1 542 ? -4.404 -14.105 3.274 1.00 85.06 542 GLY A CA 1
ATOM 4209 C C . GLY A 1 542 ? -3.312 -13.234 3.905 1.00 85.06 542 GLY A C 1
ATOM 4210 O O . GLY A 1 542 ? -2.193 -13.246 3.414 1.00 85.06 542 GLY A O 1
ATOM 4211 N N . ASN A 1 543 ? -3.604 -12.512 4.993 1.00 90.00 543 ASN A N 1
ATOM 4212 C CA . ASN A 1 543 ? -2.688 -11.532 5.600 1.00 90.00 543 ASN A CA 1
ATOM 4213 C C . ASN A 1 543 ? -1.990 -12.080 6.859 1.00 90.00 543 ASN A C 1
ATOM 4215 O O . ASN A 1 543 ? -1.379 -11.331 7.624 1.00 90.00 543 ASN A O 1
ATOM 4219 N N . TYR A 1 544 ? -2.134 -13.380 7.122 1.00 91.81 544 TYR A N 1
ATOM 4220 C CA . TYR A 1 544 ? -1.428 -14.075 8.188 1.00 91.81 544 TYR A CA 1
ATOM 4221 C C . TYR A 1 544 ? -1.125 -15.515 7.786 1.00 91.81 544 TYR A C 1
ATOM 4223 O O . TYR A 1 544 ? -1.857 -16.145 7.028 1.00 91.81 544 TYR A O 1
ATOM 4231 N N . THR A 1 545 ? -0.064 -16.068 8.361 1.00 89.50 545 THR A N 1
ATOM 4232 C CA . THR A 1 545 ? 0.282 -17.483 8.224 1.00 89.50 545 THR A CA 1
ATOM 4233 C C . THR A 1 545 ? -0.188 -18.233 9.461 1.00 89.50 545 THR A C 1
ATOM 4235 O O . THR A 1 545 ? 0.076 -17.815 10.593 1.00 89.50 545 THR A O 1
ATOM 4238 N N . LYS A 1 546 ? -0.910 -19.340 9.270 1.00 89.00 546 LYS A N 1
ATOM 4239 C CA . LYS A 1 546 ? -1.279 -20.216 10.387 1.00 89.00 546 LYS A CA 1
ATOM 4240 C C . LYS A 1 546 ? -0.036 -20.909 10.921 1.00 89.00 546 LYS A C 1
ATOM 4242 O O . LYS A 1 546 ? 0.759 -21.439 10.153 1.00 89.00 546 LYS A O 1
ATOM 4247 N N . VAL A 1 547 ? 0.112 -20.914 12.237 1.00 84.88 547 VAL A N 1
ATOM 4248 C CA . VAL A 1 547 ? 1.230 -21.592 12.885 1.00 84.88 547 VAL A CA 1
ATOM 4249 C C . VAL A 1 547 ? 0.946 -23.090 13.008 1.00 84.88 547 VAL A C 1
ATOM 4251 O O . VAL A 1 547 ? -0.184 -23.485 13.308 1.00 84.88 547 VAL A O 1
ATOM 4254 N N . HIS A 1 548 ? 1.968 -23.923 12.809 1.00 83.81 548 HIS A N 1
ATOM 4255 C CA . HIS A 1 548 ? 1.872 -25.373 12.948 1.00 83.81 548 HIS A CA 1
ATOM 4256 C C . HIS A 1 548 ? 2.594 -25.865 14.205 1.00 83.81 548 HIS A C 1
ATOM 4258 O O . HIS A 1 548 ? 3.643 -25.348 14.577 1.00 83.81 548 HIS A O 1
ATOM 4264 N N . GLU A 1 549 ? 2.040 -26.881 14.863 1.00 79.44 549 GLU A N 1
ATOM 4265 C CA . GLU A 1 549 ? 2.715 -27.573 15.965 1.00 79.44 549 GLU A CA 1
ATOM 4266 C C . GLU A 1 549 ? 3.847 -28.456 15.413 1.00 79.44 549 GLU A C 1
ATOM 4268 O O . GLU A 1 549 ? 3.675 -29.166 14.412 1.00 79.44 549 GLU A O 1
ATOM 4273 N N . VAL A 1 550 ? 5.014 -28.415 16.056 1.00 75.50 550 VAL A N 1
ATOM 4274 C CA . VAL A 1 550 ? 6.169 -29.230 15.671 1.00 75.50 550 VAL A CA 1
ATOM 4275 C C . VAL A 1 550 ? 5.924 -30.671 16.107 1.00 75.50 550 VAL A C 1
ATOM 4277 O O . VAL A 1 550 ? 5.769 -30.984 17.286 1.00 75.50 550 VAL A O 1
ATOM 4280 N N . LYS A 1 551 ? 5.904 -31.593 15.140 1.00 66.69 551 LYS A N 1
ATOM 4281 C CA . LYS A 1 551 ? 5.712 -33.020 15.425 1.00 66.69 551 LYS A CA 1
ATOM 4282 C C . LYS A 1 551 ? 6.814 -33.512 16.371 1.00 66.69 551 LYS A C 1
ATOM 4284 O O . LYS A 1 551 ? 7.989 -33.394 16.040 1.00 66.69 551 LYS A O 1
ATOM 4289 N N . HIS A 1 552 ? 6.410 -34.158 17.467 1.00 59.62 552 HIS A N 1
ATOM 4290 C CA . HIS A 1 552 ? 7.260 -34.803 18.485 1.00 59.62 552 HIS A CA 1
ATOM 4291 C C . HIS A 1 552 ? 7.814 -33.915 19.614 1.00 59.62 552 HIS A C 1
ATOM 4293 O O . HIS A 1 552 ? 8.522 -34.445 20.471 1.00 59.62 552 HIS A O 1
ATOM 4299 N N . GLU A 1 553 ? 7.441 -32.635 19.690 1.00 65.38 553 GLU A N 1
ATOM 4300 C CA . GLU A 1 553 ? 7.756 -31.762 20.829 1.00 65.38 553 GLU A CA 1
ATOM 4301 C C . GLU A 1 553 ? 6.481 -31.063 21.308 1.00 65.38 553 GLU A C 1
ATOM 4303 O O . GLU A 1 553 ? 5.941 -30.203 20.619 1.00 65.38 553 GLU A O 1
ATOM 4308 N N . GLU A 1 554 ? 5.973 -31.465 22.480 1.00 67.31 554 GLU A N 1
ATOM 4309 C CA . GLU A 1 554 ? 4.787 -30.825 23.059 1.00 67.31 554 GLU A CA 1
ATOM 4310 C C . GLU A 1 554 ? 5.058 -29.336 23.309 1.00 67.31 554 GLU A C 1
ATOM 4312 O O . GLU A 1 554 ? 6.115 -28.970 23.825 1.00 67.31 554 GLU A O 1
ATOM 4317 N N . ASP A 1 555 ? 4.080 -28.501 22.957 1.00 72.75 555 ASP A N 1
ATOM 4318 C CA . ASP A 1 555 ? 4.080 -27.047 23.144 1.00 72.75 555 ASP A CA 1
ATOM 4319 C C . ASP A 1 555 ? 5.106 -26.263 22.303 1.00 72.75 555 ASP A C 1
ATOM 4321 O O . ASP A 1 555 ? 5.267 -25.061 22.525 1.00 72.75 555 ASP A O 1
ATOM 4325 N N . ARG A 1 556 ? 5.748 -26.879 21.298 1.00 77.94 556 ARG A N 1
ATOM 4326 C CA . ARG A 1 556 ? 6.582 -26.152 20.328 1.00 77.94 556 ARG A CA 1
ATOM 4327 C C . ARG A 1 556 ? 5.846 -25.908 19.017 1.00 77.94 556 ARG A C 1
ATOM 4329 O O . ARG A 1 556 ? 5.273 -26.813 18.413 1.00 77.94 556 ARG A O 1
ATOM 4336 N N . TYR A 1 557 ? 5.917 -24.672 18.548 1.00 81.06 557 TYR A N 1
ATOM 4337 C CA . TYR A 1 557 ? 5.243 -24.201 17.349 1.00 81.06 557 TYR A CA 1
ATOM 4338 C C . TYR A 1 557 ? 6.259 -23.673 16.341 1.00 81.06 557 TYR A C 1
ATOM 4340 O O . TYR A 1 557 ? 7.266 -23.081 16.721 1.00 81.06 557 TYR A O 1
ATOM 4348 N N . SER A 1 558 ? 5.993 -23.891 15.056 1.00 81.06 558 SER A N 1
ATOM 4349 C CA . SER A 1 558 ? 6.855 -23.488 13.951 1.00 81.06 558 SER A CA 1
ATOM 4350 C C . SER A 1 558 ? 6.042 -22.905 12.803 1.00 81.06 558 SER A C 1
ATOM 4352 O O . SER A 1 558 ? 4.910 -23.314 12.520 1.00 81.06 558 SER A O 1
ATOM 4354 N N . ILE A 1 559 ? 6.627 -21.907 12.154 1.00 82.50 559 ILE A N 1
ATOM 4355 C CA . ILE A 1 559 ? 6.065 -21.203 11.009 1.00 82.50 559 ILE A CA 1
ATOM 4356 C C . ILE A 1 559 ? 7.130 -21.181 9.942 1.00 82.50 559 ILE A C 1
ATOM 4358 O O . ILE A 1 559 ? 8.226 -20.688 10.194 1.00 82.50 559 ILE A O 1
ATOM 4362 N N . THR A 1 560 ? 6.790 -21.653 8.753 1.00 81.94 560 THR A N 1
ATOM 4363 C CA . THR A 1 560 ? 7.677 -21.607 7.597 1.00 81.94 560 THR A CA 1
ATOM 4364 C C . THR A 1 560 ? 7.162 -20.564 6.619 1.00 81.94 560 THR A C 1
ATOM 4366 O O . THR A 1 560 ? 5.993 -20.593 6.242 1.00 81.94 560 THR A O 1
ATOM 4369 N N . PHE A 1 561 ? 8.038 -19.648 6.216 1.00 81.81 561 PHE A N 1
ATOM 4370 C CA . PHE A 1 561 ? 7.751 -18.623 5.222 1.00 81.81 561 PHE A CA 1
ATOM 4371 C C . PHE A 1 561 ? 8.316 -19.037 3.863 1.00 81.81 561 PHE A C 1
ATOM 4373 O O . PHE A 1 561 ? 9.474 -19.455 3.758 1.00 81.81 561 PHE A O 1
ATOM 4380 N N . ASN A 1 562 ? 7.477 -18.915 2.840 1.00 84.19 562 ASN A N 1
ATOM 4381 C CA . ASN A 1 562 ? 7.753 -19.268 1.451 1.00 84.19 562 ASN A CA 1
ATOM 4382 C C . ASN A 1 562 ? 7.500 -18.072 0.520 1.00 84.19 562 ASN A C 1
ATOM 4384 O O . ASN A 1 562 ? 6.985 -17.039 0.944 1.00 84.19 562 ASN A O 1
ATOM 4388 N N . ASN A 1 563 ? 7.820 -18.217 -0.767 1.00 79.94 563 ASN A N 1
ATOM 4389 C CA . ASN A 1 563 ? 7.658 -17.145 -1.762 1.00 79.94 563 ASN A CA 1
ATOM 4390 C C . ASN A 1 563 ? 6.200 -16.690 -1.974 1.00 79.94 563 ASN A C 1
ATOM 4392 O O . ASN A 1 563 ? 5.970 -15.642 -2.569 1.00 79.94 563 ASN A O 1
ATOM 4396 N N . GLU A 1 564 ? 5.221 -17.465 -1.503 1.00 85.06 564 GLU A N 1
ATOM 4397 C CA . GLU A 1 564 ? 3.794 -17.120 -1.547 1.00 85.06 564 GLU A CA 1
ATOM 4398 C C . GLU A 1 564 ? 3.318 -16.404 -0.274 1.00 85.06 564 GLU A C 1
ATOM 4400 O O . GLU A 1 564 ? 2.172 -15.964 -0.198 1.00 85.06 564 GLU A O 1
ATOM 4405 N N . THR A 1 565 ? 4.178 -16.293 0.741 1.00 86.81 565 THR A N 1
ATOM 4406 C CA . THR A 1 565 ? 3.845 -15.628 1.997 1.00 86.81 565 THR A CA 1
ATOM 4407 C C . THR A 1 565 ? 3.689 -14.130 1.749 1.00 86.81 565 THR A C 1
ATOM 4409 O O . THR A 1 565 ? 4.552 -13.485 1.150 1.00 86.81 565 THR A O 1
ATOM 4412 N N . LEU A 1 566 ? 2.577 -13.583 2.237 1.00 91.19 566 LEU A N 1
ATOM 4413 C CA . LEU A 1 566 ? 2.243 -12.169 2.137 1.00 91.19 566 LEU A CA 1
ATOM 4414 C C . LEU A 1 566 ? 2.477 -11.457 3.474 1.00 91.19 566 LEU A C 1
ATOM 4416 O O . LEU A 1 566 ? 2.467 -12.073 4.545 1.00 91.19 566 LEU A O 1
ATOM 4420 N N . ASP A 1 567 ? 2.680 -10.147 3.410 1.00 90.06 567 ASP A N 1
ATOM 4421 C CA . ASP A 1 567 ? 2.735 -9.288 4.586 1.00 90.06 567 ASP A CA 1
ATOM 4422 C C . ASP A 1 567 ? 1.337 -8.971 5.152 1.00 90.06 567 ASP A C 1
ATOM 4424 O O . ASP A 1 567 ? 0.300 -9.429 4.663 1.00 90.06 567 ASP A O 1
ATOM 4428 N N . ASN A 1 568 ? 1.296 -8.163 6.211 1.00 90.06 568 ASN A N 1
ATOM 4429 C CA . ASN A 1 568 ? 0.059 -7.768 6.879 1.00 90.06 568 ASN A CA 1
ATOM 4430 C C . ASN A 1 568 ? -0.943 -7.011 5.980 1.00 90.06 568 ASN A C 1
ATOM 4432 O O . ASN A 1 568 ? -2.132 -6.948 6.308 1.00 90.06 568 ASN A O 1
ATOM 4436 N N . PHE A 1 569 ? -0.489 -6.441 4.863 1.00 89.62 569 PHE A N 1
ATOM 4437 C CA . PHE A 1 569 ? -1.327 -5.760 3.879 1.00 89.62 569 PHE A CA 1
ATOM 4438 C C . PHE A 1 569 ? -1.671 -6.643 2.673 1.00 89.62 569 PHE A C 1
ATOM 4440 O O . PHE A 1 569 ? -2.460 -6.224 1.829 1.00 89.62 569 PHE A O 1
ATOM 4447 N N . GLY A 1 570 ? -1.161 -7.876 2.619 1.00 87.88 570 GLY A N 1
ATOM 4448 C CA . GLY A 1 570 ? -1.377 -8.791 1.502 1.00 87.88 570 GLY A CA 1
ATOM 4449 C C . GLY A 1 570 ? -0.405 -8.575 0.339 1.00 87.88 570 GLY A C 1
ATOM 4450 O O . GLY A 1 570 ? -0.650 -9.084 -0.753 1.00 87.88 570 GLY A O 1
ATOM 4451 N N . ASN A 1 571 ? 0.687 -7.832 0.545 1.00 86.88 571 ASN A N 1
ATOM 4452 C CA . ASN A 1 571 ? 1.731 -7.674 -0.463 1.00 86.88 571 ASN A CA 1
ATOM 4453 C C . ASN A 1 571 ? 2.727 -8.834 -0.385 1.00 86.88 571 ASN A C 1
ATOM 4455 O O . ASN A 1 571 ? 2.986 -9.372 0.693 1.00 86.88 571 ASN A O 1
ATOM 4459 N N . ALA A 1 572 ? 3.320 -9.198 -1.522 1.00 87.50 572 ALA A N 1
ATOM 4460 C CA . ALA A 1 572 ? 4.420 -10.155 -1.540 1.00 87.50 572 ALA A CA 1
ATOM 4461 C C . ALA A 1 572 ? 5.612 -9.623 -0.730 1.00 87.50 572 ALA A C 1
ATOM 4463 O O . ALA A 1 572 ? 5.897 -8.425 -0.705 1.00 87.50 572 ALA A O 1
ATOM 4464 N N . ILE A 1 573 ? 6.315 -10.526 -0.055 1.00 86.50 573 ILE A N 1
ATOM 4465 C CA . ILE A 1 573 ? 7.476 -10.168 0.755 1.00 86.50 573 ILE A CA 1
ATOM 4466 C C . ILE A 1 573 ? 8.647 -9.760 -0.147 1.00 86.50 573 ILE A C 1
ATOM 4468 O O . ILE A 1 573 ? 8.979 -10.435 -1.123 1.00 86.50 573 ILE A O 1
ATOM 4472 N N . ASN A 1 574 ? 9.326 -8.670 0.207 1.00 82.44 574 ASN A N 1
ATOM 4473 C CA . ASN A 1 574 ? 10.457 -8.165 -0.569 1.00 82.44 574 ASN A CA 1
ATOM 4474 C C . ASN A 1 574 ? 11.788 -8.736 -0.057 1.00 82.44 574 ASN A C 1
ATOM 4476 O O . ASN A 1 574 ? 12.121 -8.611 1.124 1.00 82.44 574 ASN A O 1
ATOM 4480 N N . SER A 1 575 ? 12.600 -9.290 -0.964 1.00 80.38 575 SER A N 1
ATOM 4481 C CA . SER A 1 575 ? 13.989 -9.662 -0.653 1.00 80.38 575 SER A CA 1
ATOM 4482 C C . SER A 1 575 ? 14.791 -8.436 -0.225 1.00 80.38 575 SER A C 1
ATOM 4484 O O . SER A 1 575 ? 14.726 -7.384 -0.858 1.00 80.38 575 SER A O 1
ATOM 4486 N N . GLY A 1 576 ? 15.571 -8.570 0.840 1.00 79.00 576 GLY A N 1
ATOM 4487 C CA . GLY A 1 576 ? 16.353 -7.504 1.456 1.00 79.00 576 GLY A CA 1
ATOM 4488 C C . GLY A 1 576 ? 15.564 -6.588 2.396 1.00 79.00 576 GLY A C 1
ATOM 4489 O O . GLY A 1 576 ? 16.186 -5.775 3.079 1.00 79.00 576 GLY A O 1
ATOM 4490 N N . ALA A 1 577 ? 14.234 -6.711 2.471 1.00 84.31 577 ALA A N 1
ATOM 4491 C CA . ALA A 1 577 ? 13.418 -5.957 3.419 1.00 84.31 577 ALA A CA 1
ATOM 4492 C C . ALA A 1 577 ? 13.347 -6.651 4.788 1.00 84.31 577 ALA A C 1
ATOM 4494 O O . ALA A 1 577 ? 13.610 -7.848 4.925 1.00 84.31 577 ALA A O 1
ATOM 4495 N N . TYR A 1 578 ? 13.000 -5.869 5.809 1.00 87.50 578 TYR A N 1
ATOM 4496 C CA . TYR A 1 578 ? 12.913 -6.314 7.195 1.00 87.50 578 TYR A CA 1
ATOM 4497 C C . TYR A 1 578 ? 11.455 -6.432 7.639 1.00 87.50 578 TYR A C 1
ATOM 4499 O O . TYR A 1 578 ? 10.653 -5.537 7.369 1.00 87.50 578 TYR A O 1
ATOM 4507 N N . TYR A 1 579 ? 11.128 -7.506 8.356 1.00 88.25 579 TYR A N 1
ATOM 4508 C CA . TYR A 1 579 ? 9.777 -7.786 8.847 1.00 88.25 579 TYR A CA 1
ATOM 4509 C C . TYR A 1 579 ? 9.792 -8.224 10.311 1.00 88.25 579 TYR A C 1
ATOM 4511 O O . TYR A 1 579 ? 10.678 -8.962 10.731 1.00 88.25 579 TYR A O 1
ATOM 4519 N N . ILE A 1 580 ? 8.796 -7.806 11.088 1.00 88.81 580 ILE A N 1
ATOM 4520 C CA . ILE A 1 580 ? 8.596 -8.242 12.474 1.00 88.81 580 ILE A CA 1
ATOM 4521 C C . ILE A 1 580 ? 7.472 -9.285 12.494 1.00 88.81 580 ILE A C 1
ATOM 4523 O O . ILE A 1 580 ? 6.357 -8.960 12.079 1.00 88.81 580 ILE A O 1
ATOM 4527 N N . PRO A 1 581 ? 7.713 -10.516 12.976 1.00 89.12 581 PRO A N 1
ATOM 4528 C CA . PRO A 1 581 ? 6.647 -11.487 13.182 1.00 89.12 581 PRO A CA 1
ATOM 4529 C C . PRO A 1 581 ? 5.843 -11.132 14.440 1.00 89.12 581 PRO A C 1
ATOM 4531 O O . PRO A 1 581 ? 6.374 -11.111 15.548 1.00 89.12 581 PRO A O 1
ATOM 4534 N N . ALA A 1 582 ? 4.549 -10.874 14.279 1.00 90.25 582 ALA A N 1
ATOM 4535 C CA . ALA A 1 582 ? 3.604 -10.695 15.374 1.00 90.25 582 ALA A CA 1
ATOM 4536 C C . ALA A 1 582 ? 2.687 -11.920 15.475 1.00 90.25 582 ALA A C 1
ATOM 4538 O O . ALA A 1 582 ? 2.046 -12.301 14.496 1.00 90.25 582 ALA A O 1
ATOM 4539 N N . ILE A 1 583 ? 2.605 -12.539 16.653 1.00 89.75 583 ILE A N 1
ATOM 4540 C CA . ILE A 1 583 ? 1.771 -13.719 16.890 1.00 89.75 583 ILE A CA 1
ATOM 4541 C C . ILE A 1 583 ? 0.474 -13.302 17.571 1.00 89.75 583 ILE A C 1
ATOM 4543 O O . ILE A 1 583 ? 0.475 -12.839 18.708 1.00 89.75 583 ILE A O 1
ATOM 4547 N N . TYR A 1 584 ? -0.644 -13.510 16.889 1.00 91.50 584 TYR A N 1
ATOM 4548 C CA . TYR A 1 584 ? -1.978 -13.352 17.445 1.00 91.50 584 TYR A CA 1
ATOM 4549 C C . TYR A 1 584 ? -2.539 -14.716 17.856 1.00 91.50 584 TYR A C 1
ATOM 4551 O O . TYR A 1 584 ? -2.690 -15.613 17.025 1.00 91.50 584 TYR A O 1
ATOM 4559 N N . ALA A 1 585 ? -2.830 -14.877 19.144 1.00 89.25 585 ALA A N 1
ATOM 4560 C CA . ALA A 1 585 ? -3.428 -16.078 19.708 1.00 89.25 585 ALA A CA 1
ATOM 4561 C C . ALA A 1 585 ? -4.949 -15.916 19.787 1.00 89.25 585 ALA A C 1
ATOM 4563 O O . ALA A 1 585 ? -5.449 -14.974 20.407 1.00 89.25 585 ALA A O 1
ATOM 4564 N N . VAL A 1 586 ? -5.693 -16.845 19.187 1.00 90.31 586 VAL A N 1
ATOM 4565 C CA . VAL A 1 586 ? -7.159 -16.815 19.145 1.00 90.31 586 VAL A CA 1
ATOM 4566 C C . VAL A 1 586 ? -7.752 -18.178 19.479 1.00 90.31 586 VAL A C 1
ATOM 4568 O O . VAL A 1 586 ? -7.167 -19.222 19.201 1.00 90.31 586 VAL A O 1
ATOM 4571 N N . TYR A 1 587 ? -8.937 -18.184 20.086 1.00 89.06 587 TYR A N 1
ATOM 4572 C CA . TYR A 1 587 ? -9.653 -19.422 20.363 1.00 89.06 587 TYR A CA 1
ATOM 4573 C C . TYR A 1 587 ? -10.232 -19.994 19.065 1.00 89.06 587 TYR A C 1
ATOM 4575 O O . TYR A 1 587 ? -10.950 -19.305 18.345 1.00 89.06 587 TYR A O 1
ATOM 4583 N N . ASN A 1 588 ? -9.957 -21.268 18.803 1.00 87.81 588 ASN A N 1
ATOM 4584 C CA . ASN A 1 588 ? -10.415 -22.013 17.629 1.00 87.81 588 ASN A CA 1
ATOM 4585 C C . ASN A 1 588 ? -11.191 -23.292 18.007 1.00 87.81 588 ASN A C 1
ATOM 4587 O O . ASN A 1 588 ? -11.271 -24.245 17.237 1.00 87.81 588 ASN A O 1
ATOM 4591 N N . GLY A 1 589 ? -11.727 -23.352 19.230 1.00 84.94 589 GLY A N 1
ATOM 4592 C CA . GLY A 1 589 ? -12.577 -24.458 19.673 1.00 84.94 589 GLY A CA 1
ATOM 4593 C C . GLY A 1 589 ? -14.057 -24.266 19.314 1.00 84.94 589 GLY A C 1
ATOM 4594 O O . GLY A 1 589 ? -14.420 -23.651 18.314 1.00 84.94 589 GLY A O 1
ATOM 4595 N N . SER A 1 590 ? -14.956 -24.800 20.145 1.00 84.12 590 SER A N 1
ATOM 4596 C CA . SER A 1 590 ? -16.405 -24.753 19.895 1.00 84.12 590 SER A CA 1
ATOM 4597 C C . SER A 1 590 ? -16.975 -23.332 19.976 1.00 84.12 590 SER A C 1
ATOM 4599 O O . SER A 1 590 ? -16.738 -22.642 20.968 1.00 84.12 590 SER A O 1
ATOM 4601 N N . ALA A 1 591 ? -17.840 -22.946 19.032 1.00 80.38 591 ALA A N 1
ATOM 4602 C CA . ALA A 1 591 ? -18.500 -21.633 19.015 1.00 80.38 591 ALA A CA 1
ATOM 4603 C C . ALA A 1 591 ? -19.236 -21.285 20.327 1.00 80.38 591 ALA A C 1
ATOM 4605 O O . ALA A 1 591 ? -19.225 -20.139 20.756 1.00 80.38 591 ALA A O 1
ATOM 4606 N N . SER A 1 592 ? -19.801 -22.274 21.027 1.00 80.50 592 SER A N 1
ATOM 4607 C CA . SER A 1 592 ? -20.476 -22.074 22.320 1.00 80.50 592 SER A CA 1
ATOM 4608 C C . SER A 1 592 ? -19.556 -21.602 23.452 1.00 80.50 592 SER A C 1
ATOM 4610 O O . SER A 1 592 ? -20.045 -21.177 24.491 1.00 80.50 592 SER A O 1
ATOM 4612 N N . LYS A 1 593 ? -18.235 -21.723 23.283 1.00 81.69 593 LYS A N 1
ATOM 4613 C CA . LYS A 1 593 ? -17.228 -21.303 24.263 1.00 81.69 593 LYS A CA 1
ATOM 4614 C C . LYS A 1 593 ? -16.413 -20.100 23.794 1.00 81.69 593 LYS A C 1
ATOM 4616 O O . LYS A 1 593 ? -15.601 -19.613 24.568 1.00 81.69 593 LYS A O 1
ATOM 4621 N N . SER A 1 594 ? -16.604 -19.604 22.567 1.00 80.94 594 SER A N 1
ATOM 4622 C CA . SER A 1 594 ? -15.754 -18.530 22.035 1.00 80.94 594 SER A CA 1
ATOM 4623 C C . SER A 1 594 ? -15.888 -17.232 22.831 1.00 80.94 594 SER A C 1
ATOM 4625 O O . SER A 1 594 ? -14.889 -16.560 23.045 1.00 80.94 594 SER A O 1
ATOM 4627 N N . SER A 1 595 ? -17.086 -16.917 23.340 1.00 82.38 595 SER A N 1
ATOM 4628 C CA . SER A 1 595 ? -17.320 -15.739 24.188 1.00 82.38 595 SER A CA 1
ATOM 4629 C C . SER A 1 595 ? -16.603 -15.806 25.537 1.00 82.38 595 SER A C 1
ATOM 4631 O O . SER A 1 595 ? -16.457 -14.784 26.197 1.00 82.38 595 SER A O 1
ATOM 4633 N N . MET A 1 596 ? -16.138 -16.986 25.958 1.00 83.12 596 MET A N 1
ATOM 4634 C CA . MET A 1 596 ? -15.398 -17.162 27.208 1.00 83.12 596 MET A CA 1
ATOM 4635 C C . MET A 1 596 ? -13.930 -16.760 27.081 1.00 83.12 596 MET A C 1
ATOM 4637 O O . MET A 1 596 ? -13.247 -16.703 28.102 1.00 83.12 596 MET A O 1
ATOM 4641 N N . PHE A 1 597 ? -13.433 -16.516 25.865 1.00 82.69 597 PHE A N 1
ATOM 4642 C CA . PHE A 1 597 ? -12.022 -16.269 25.604 1.00 82.69 597 PHE A CA 1
ATOM 4643 C C . PHE A 1 597 ? -11.804 -14.957 24.857 1.00 82.69 597 PHE A C 1
ATOM 4645 O O . PHE A 1 597 ? -12.526 -14.628 23.919 1.00 82.69 597 PHE A O 1
ATOM 4652 N N . HIS A 1 598 ? -10.756 -14.237 25.244 1.00 82.19 598 HIS A N 1
ATOM 4653 C CA . HIS A 1 598 ? -10.266 -13.070 24.526 1.00 82.19 598 HIS A CA 1
ATOM 4654 C C . HIS A 1 598 ? -8.880 -13.376 23.957 1.00 82.19 598 HIS A C 1
ATOM 4656 O O . HIS A 1 598 ? -8.009 -13.885 24.671 1.00 82.19 598 HIS A O 1
ATOM 4662 N N . GLY A 1 599 ? -8.691 -13.106 22.664 1.00 84.88 599 GLY A N 1
ATOM 4663 C CA . GLY A 1 599 ? -7.399 -13.290 22.010 1.00 84.88 599 GLY A CA 1
ATOM 4664 C C . GLY A 1 599 ? -6.359 -12.303 22.532 1.00 84.88 599 GLY A C 1
ATOM 4665 O O . GLY A 1 599 ? -6.700 -11.284 23.126 1.00 84.88 599 GLY A O 1
ATOM 4666 N N . SER A 1 600 ? -5.083 -12.581 22.305 1.00 86.44 600 SER A N 1
ATOM 4667 C CA . SER A 1 600 ? -4.032 -11.616 22.619 1.00 86.44 600 SER A CA 1
ATOM 4668 C C . SER A 1 600 ? -2.954 -11.601 21.553 1.00 86.44 600 SER A C 1
ATOM 4670 O O . SER A 1 600 ? -2.791 -12.553 20.789 1.00 86.44 600 SER A O 1
ATOM 4672 N N . LEU A 1 601 ? -2.261 -10.473 21.476 1.00 88.00 601 LEU A N 1
ATOM 4673 C CA . LEU A 1 601 ? -1.168 -10.249 20.551 1.00 88.00 601 LEU A CA 1
ATOM 4674 C C . LEU A 1 601 ? 0.160 -10.362 21.303 1.00 88.00 601 LEU A C 1
ATOM 4676 O O . LEU A 1 601 ? 0.271 -9.905 22.443 1.00 88.00 601 LEU A O 1
ATOM 4680 N N . SER A 1 602 ? 1.161 -10.972 20.673 1.00 86.56 602 SER A N 1
ATOM 4681 C CA . SER A 1 602 ? 2.525 -10.997 21.194 1.00 86.56 602 SER A CA 1
ATOM 4682 C C . SER A 1 602 ? 3.074 -9.576 21.313 1.00 86.56 602 SER A C 1
ATOM 4684 O O . SER A 1 602 ? 2.632 -8.661 20.615 1.00 86.56 602 SER A O 1
ATOM 4686 N N . ASN A 1 603 ? 4.095 -9.395 22.150 1.00 82.88 603 ASN A N 1
ATOM 4687 C CA . ASN A 1 603 ? 4.796 -8.121 22.310 1.00 82.88 603 ASN A CA 1
ATOM 4688 C C . ASN A 1 603 ? 5.689 -7.810 21.088 1.00 82.88 603 ASN A C 1
ATOM 4690 O O . ASN A 1 603 ? 6.920 -7.806 21.153 1.00 82.88 603 ASN A O 1
ATOM 4694 N N . TRP A 1 604 ? 5.054 -7.581 19.938 1.00 83.44 604 TRP A N 1
ATOM 4695 C CA . TRP A 1 604 ? 5.711 -7.341 18.654 1.00 83.44 604 TRP A CA 1
ATOM 4696 C C . TRP A 1 604 ? 6.585 -6.078 18.687 1.00 83.44 604 TRP A C 1
ATOM 4698 O O . TRP A 1 604 ? 7.602 -6.015 18.003 1.00 83.44 604 TRP A O 1
ATOM 4708 N N . TYR A 1 605 ? 6.260 -5.103 19.545 1.00 78.69 605 TYR A N 1
ATOM 4709 C CA . TYR A 1 605 ? 7.055 -3.887 19.739 1.00 78.69 605 TYR A CA 1
ATOM 4710 C C . TYR A 1 605 ? 8.504 -4.196 20.155 1.00 78.69 605 TYR A C 1
ATOM 4712 O O . TYR A 1 605 ? 9.449 -3.560 19.679 1.00 78.69 605 TYR A O 1
ATOM 4720 N N . HIS A 1 606 ? 8.696 -5.201 21.012 1.00 78.75 606 HIS A N 1
ATOM 4721 C CA . HIS A 1 606 ? 10.011 -5.625 21.505 1.00 78.75 606 HIS A CA 1
ATOM 4722 C C . HIS A 1 606 ? 10.625 -6.765 20.684 1.00 78.75 606 HIS A C 1
ATOM 4724 O O . HIS A 1 606 ? 11.770 -7.141 20.916 1.00 78.75 606 HIS A O 1
ATOM 4730 N N . THR A 1 607 ? 9.908 -7.261 19.675 1.00 79.75 607 THR A N 1
ATOM 4731 C CA . THR A 1 607 ? 10.406 -8.299 18.769 1.00 79.75 607 THR A CA 1
ATOM 4732 C C . THR A 1 607 ? 11.411 -7.701 17.772 1.00 79.75 607 THR A C 1
ATOM 4734 O O . THR A 1 607 ? 11.274 -6.550 17.329 1.00 79.75 607 THR A O 1
ATOM 4737 N N . GLU A 1 608 ? 12.464 -8.457 17.455 1.00 78.25 608 GLU A N 1
ATOM 4738 C CA . GLU A 1 608 ? 13.465 -8.076 16.453 1.00 78.25 608 GLU A CA 1
ATOM 4739 C C . GLU A 1 608 ? 12.932 -8.254 15.029 1.00 78.25 608 GLU A C 1
ATOM 4741 O O . GLU A 1 608 ? 12.104 -9.124 14.750 1.00 78.25 608 GLU A O 1
ATOM 4746 N N . ALA A 1 609 ? 13.420 -7.416 14.116 1.00 81.56 609 ALA A N 1
ATOM 4747 C CA . ALA A 1 609 ? 13.066 -7.510 12.712 1.00 81.56 609 ALA A CA 1
ATOM 4748 C C . ALA A 1 609 ? 13.976 -8.504 11.982 1.00 81.56 609 ALA A C 1
ATOM 4750 O O . ALA A 1 609 ? 15.192 -8.510 12.160 1.00 81.56 609 ALA A O 1
ATOM 4751 N N . ILE A 1 610 ? 13.390 -9.299 11.097 1.00 80.38 610 ILE A N 1
ATOM 4752 C CA . ILE A 1 610 ? 14.062 -10.328 10.313 1.00 80.38 610 ILE A CA 1
ATOM 4753 C C . ILE A 1 610 ? 14.251 -9.802 8.894 1.00 80.38 610 ILE A C 1
ATOM 4755 O O . ILE A 1 610 ? 13.279 -9.415 8.246 1.00 80.38 610 ILE A O 1
ATOM 4759 N N . MET A 1 611 ? 15.491 -9.796 8.400 1.00 81.12 611 MET A N 1
ATOM 4760 C CA . MET A 1 611 ? 15.754 -9.532 6.985 1.00 81.12 611 MET A CA 1
ATOM 4761 C C . MET A 1 611 ? 15.411 -10.776 6.170 1.00 81.12 611 MET A C 1
ATOM 4763 O O . MET A 1 611 ? 15.975 -11.844 6.408 1.00 81.12 611 MET A O 1
ATOM 4767 N N . ILE A 1 612 ? 14.547 -10.625 5.174 1.00 78.38 612 ILE A N 1
ATOM 4768 C CA . ILE A 1 612 ? 14.246 -11.702 4.233 1.00 78.38 612 ILE A CA 1
ATOM 4769 C C . ILE A 1 612 ? 15.287 -11.700 3.117 1.00 78.38 612 ILE A C 1
ATOM 4771 O O . ILE A 1 612 ? 15.619 -10.647 2.583 1.00 78.38 612 ILE A O 1
ATOM 4775 N N . LYS A 1 613 ? 15.834 -12.865 2.767 1.00 73.31 613 LYS A N 1
ATOM 4776 C CA . LYS A 1 613 ? 16.730 -13.045 1.617 1.00 73.31 613 LYS A CA 1
ATOM 4777 C C . LYS A 1 613 ? 16.308 -14.302 0.866 1.00 73.31 613 LYS A C 1
ATOM 4779 O O . LYS A 1 613 ? 16.212 -15.353 1.493 1.00 73.31 613 LYS A O 1
ATOM 4784 N N . TYR A 1 614 ? 16.070 -14.163 -0.436 1.00 64.75 614 TYR A N 1
ATOM 4785 C CA . TYR A 1 614 ? 15.885 -15.289 -1.358 1.00 64.75 614 TYR A CA 1
ATOM 4786 C C . TYR A 1 614 ? 17.217 -15.925 -1.749 1.00 64.75 614 TYR A C 1
ATOM 4788 O O . TYR A 1 614 ? 18.214 -15.169 -1.873 1.00 64.75 614 TYR A O 1
#

Secondary structure (DSSP, 8-state):
--HHHHHHHHHHHHHHHHHHHHHHHHHHHHHHHHHHHHHHHHHHHHHHHHHHHHHHHHHHHHHHHHHHHHHHHHHHHHHHHHHHHHHHHHHHHHHHHHHHHHHHHHHHHHHHHHHHHHHHHHHHHHHSTTSHHHHHHHHHHHHHHHHHHHHHHHHHHHHHHHHHHHT--HHHHHHHHHHHHHHHHHHHHHHHHHHHHHHHHHHHHHHHHHHHHHHHHHHHHHHHHHHHHHHHHHHHHHHHHHHHSTT-EEEEPSSSTTTEEEEEEEPPPPSS--B-SS--TT-S--B---EEEEEEEEEEHHHHTT--HHHHHHHHHTT-GGG-EEEE--TT-SEEEEEEESS--TTS--SSTTEEP-B-TTSPBPPTT-EEEEEEEEEEPHHHHHHHT----EEPPPPPPEE--EEPPPPP-------S-----S-----------SSSTTEEEEEEEE-----TTTTTTEEEEEEEEE-S-GGGGG-SS---TTSHHHHHHHHHHHHHHHHHHHTTS------TTSS-----SS-SS---HHHHHH--GGGSEEPEEPTTSTTEEEEEEETT-B-TTSPBPPTT-EEEEEEEEEE-S-HHHHTTEE-EE--GGGSPPEEP--